Protein AF-A0A917CAJ5-F1 (afdb_monomer_lite)

Radius of gyration: 21.92 Å; chains: 1; bounding box: 47×49×88 Å

Sequence (411 aa):
MAIANNEILTPDAGAATSLAPGDWASKATQTYQALLPHFDDTKTSFWLAGHACDTLTDYYFEVDRTDVATLAGIVARKYRPNSAYWYDDYSWWGNAMVRAAGSSMYNADSRAAFLSVAMDAWLWIDGNAPNGWAWADQQKFAALEPLFSGGVWNRFLTDNCNPGPGDRICGRQNTVTNLGYLLLAERFFLHEPSNDIPPVLKRSYLTAAQREYAFLHQWMYLGKPDLALLNHFSPGNPGYVVMRERASLFKNGQQDPGYVPLFAWTGDQGLMVSALVDRMRVLGGGSDYQAALYLAMGLIDGVSEFLVKKNPYDEPGQLDPWGVQWPHDGYETDYWTGVAVFMRGLLYAYRNSPELKTFITNNATWMSLLRANAEMVLNKPDRPQSDNPLVSLTNDLAILAAAIAIVPHSA

pLDDT: mean 88.1, std 14.82, range [29.22, 98.81]

Foldseek 3Di:
DDDDDDDDDDPPPPPPPPDFLVLLLVLLVVLLVVLVVLLLDPPDQQLLNLLLLLLVVLNCVQHNLPPPVVSLVSCVVRDDQPRDAWLLSLLSLLLSLLVVLQDPSDDPVSSLSSNVSNVSSLCSFVVFFQCQVVPAPCVVCVQQAAQDRTFGARHHHDPVFDQDLQHQRHSFHWLSNLLSLLLSLLSLLVGPPPVSDDPVSNVVSVVSNVRSVVVLVCQQDDPDQLQRQWHQPDPVCSLAIAGFTHGQAHNVRDGRSLGDSQKGFLLSLLSLLSSLLSVLVVVVDDDVNVVSVSNSLNSVVNQLVFQFDDDPPPALTARHRIGDDDSPNPPVLVSLLSLLSNLVSLLSQLVRPPSSVVSQLPDPSNLRNLVRNSVCLSPPPPPDHDPSSSSRSSSNSSSSSSNSRRHDGDD

Secondary structure (DSSP, 8-state):
-PPPP---------------HHHHHHHHHHHHHHHHHHHT-TTS-HHHHHHHHHHHHHHHHHT--TTHHHHHHHHHHH--TT--SSHHHHHHHHHHHHHHHT-TTS-HHHHHHHHHHHHHHHHHHHTTGGGTTTTS-TTTTGGG-BSSS----SS---TT---BTTBSSTT--BHHHHHHHHHHHHHHHT-SSTTSS-HHHHHHHHHHHHHHHHHHHHHHT-SSGGGSSEE---TT-TT--EE-SB--BBTTSPBPTT--TT--BHHHHHHHHHHHHHHHHHH-SHHHHHHHHHHHHHHHHHHHHHSEE--TTSPPPEEPSB-S-----S-HHHHTTHHHHHHHHHHHHHHH-HHHHHHHHH-HHHHHHHHHHHHHHHH-TTSS--SSHHHHHHHHHHHHHHHHHHS----

Structure (mmCIF, N/CA/C/O backbone):
data_AF-A0A917CAJ5-F1
#
_entry.id   AF-A0A917CAJ5-F1
#
loop_
_atom_site.group_PDB
_atom_site.id
_atom_site.type_symbol
_atom_site.label_atom_id
_atom_site.label_alt_id
_atom_site.label_comp_id
_atom_site.label_asym_id
_atom_site.label_entity_id
_atom_site.label_seq_id
_atom_site.pdbx_PDB_ins_code
_atom_site.Cartn_x
_atom_site.Cartn_y
_atom_site.Cartn_z
_atom_site.occupancy
_atom_site.B_iso_or_equiv
_atom_site.auth_seq_id
_atom_site.auth_comp_id
_atom_site.auth_asym_id
_atom_site.auth_atom_id
_atom_site.pdbx_PDB_model_num
ATOM 1 N N . MET A 1 1 ? 12.556 -26.366 66.215 1.00 41.81 1 MET A N 1
ATOM 2 C CA . MET A 1 1 ? 13.145 -25.881 64.949 1.00 41.81 1 MET A CA 1
ATOM 3 C C . MET A 1 1 ? 11.983 -25.718 63.984 1.00 41.81 1 MET A C 1
ATOM 5 O O . MET A 1 1 ? 11.466 -26.716 63.505 1.00 41.81 1 MET A O 1
ATOM 9 N N . ALA A 1 2 ? 11.449 -24.501 63.886 1.00 29.50 2 ALA A N 1
ATOM 10 C CA . ALA A 1 2 ? 10.236 -24.196 63.132 1.00 29.50 2 ALA A CA 1
ATOM 11 C C . ALA A 1 2 ? 10.616 -23.761 61.712 1.00 29.50 2 ALA A C 1
ATOM 13 O O . ALA A 1 2 ? 11.519 -22.944 61.547 1.00 29.50 2 ALA A O 1
ATOM 14 N N . ILE A 1 3 ? 9.948 -24.338 60.715 1.00 30.69 3 ILE A N 1
ATOM 15 C CA . ILE A 1 3 ? 10.091 -23.989 59.302 1.00 30.69 3 ILE A CA 1
ATOM 16 C C . ILE A 1 3 ? 9.083 -22.872 59.026 1.00 30.69 3 ILE A C 1
ATOM 18 O O . ILE A 1 3 ? 7.886 -23.055 59.245 1.00 30.69 3 ILE A O 1
ATOM 22 N N . ALA A 1 4 ? 9.587 -21.707 58.629 1.00 30.33 4 ALA A N 1
ATOM 23 C CA . ALA A 1 4 ? 8.788 -20.545 58.274 1.00 30.33 4 ALA A CA 1
ATOM 24 C C . ALA A 1 4 ? 8.259 -20.674 56.837 1.00 30.33 4 ALA A C 1
ATOM 26 O O . ALA A 1 4 ? 8.981 -21.092 55.932 1.00 30.33 4 ALA A O 1
ATOM 27 N N . ASN A 1 5 ? 6.991 -20.302 56.664 1.00 31.25 5 ASN A N 1
ATOM 28 C CA . ASN A 1 5 ? 6.311 -20.169 55.383 1.00 31.25 5 ASN A CA 1
ATOM 29 C C . ASN A 1 5 ? 6.897 -18.980 54.610 1.00 31.25 5 ASN A C 1
ATOM 31 O O . ASN A 1 5 ? 6.875 -17.861 55.117 1.00 31.25 5 ASN A O 1
ATOM 35 N N . ASN A 1 6 ? 7.375 -19.213 53.386 1.00 30.67 6 ASN A N 1
ATOM 36 C CA . ASN A 1 6 ? 7.642 -18.140 52.432 1.00 30.67 6 ASN A CA 1
ATOM 37 C C . ASN A 1 6 ? 6.351 -17.837 51.669 1.00 30.67 6 ASN A C 1
ATOM 39 O O . ASN A 1 6 ? 5.884 -18.654 50.874 1.00 30.67 6 ASN A O 1
ATOM 43 N N . GLU A 1 7 ? 5.787 -16.6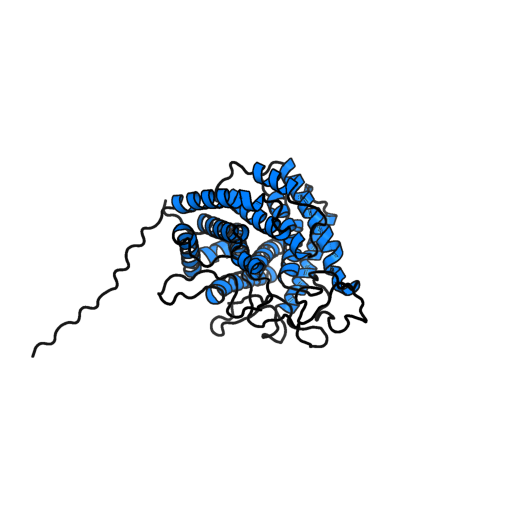65 51.941 1.00 29.39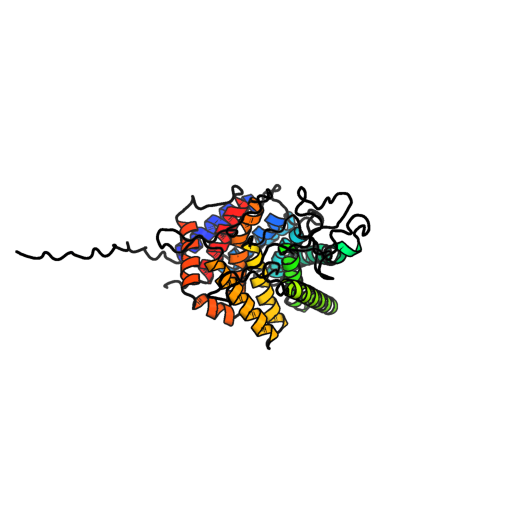 7 GLU A N 1
ATOM 44 C CA . GLU A 1 7 ? 4.741 -16.048 51.134 1.00 29.39 7 GLU A CA 1
ATOM 45 C C . GLU A 1 7 ? 5.264 -15.809 49.713 1.00 29.39 7 GLU A C 1
ATOM 47 O O . GLU A 1 7 ? 6.309 -15.193 49.498 1.00 29.39 7 GLU A O 1
ATOM 52 N N . ILE A 1 8 ? 4.524 -16.324 48.734 1.00 32.31 8 ILE A N 1
ATOM 53 C CA . ILE A 1 8 ? 4.689 -15.973 47.328 1.00 32.31 8 ILE A CA 1
ATOM 54 C C . ILE A 1 8 ? 4.077 -14.582 47.171 1.00 32.31 8 ILE A C 1
ATOM 56 O O . ILE A 1 8 ? 2.859 -14.428 47.228 1.00 32.31 8 ILE A O 1
ATOM 60 N N . LEU A 1 9 ? 4.929 -13.575 46.990 1.00 29.22 9 LEU A N 1
ATOM 61 C CA . LEU A 1 9 ? 4.515 -12.250 46.545 1.00 29.22 9 LEU A CA 1
ATOM 62 C C . LEU A 1 9 ? 3.995 -12.377 45.109 1.00 29.22 9 LEU A C 1
ATOM 64 O O . LEU A 1 9 ? 4.769 -12.508 44.162 1.00 29.22 9 LEU A O 1
ATOM 68 N N . THR A 1 10 ? 2.675 -12.372 44.948 1.00 31.47 10 THR A N 1
ATOM 69 C CA . THR A 1 10 ? 2.045 -12.067 43.664 1.00 31.47 10 THR A CA 1
ATOM 70 C C . THR A 1 10 ? 2.390 -10.623 43.299 1.00 31.47 10 THR A C 1
ATOM 72 O O . THR A 1 10 ? 2.190 -9.745 44.142 1.00 31.47 10 THR A O 1
ATOM 75 N N . PRO A 1 11 ? 2.892 -10.339 42.085 1.00 31.30 11 PRO A N 1
ATOM 76 C CA . PRO A 1 11 ? 3.003 -8.967 41.619 1.00 31.30 11 PRO A CA 1
ATOM 77 C C . PRO A 1 11 ? 1.600 -8.362 41.603 1.00 31.30 11 PRO A C 1
ATOM 79 O O . PRO A 1 11 ? 0.697 -8.918 40.974 1.00 31.30 11 PRO A O 1
ATOM 82 N N . ASP A 1 12 ? 1.420 -7.244 42.303 1.00 30.20 12 ASP A N 1
ATOM 83 C CA . ASP A 1 12 ? 0.278 -6.363 42.093 1.00 30.20 12 ASP A CA 1
ATOM 84 C C . ASP A 1 12 ? 0.338 -5.904 40.632 1.00 30.20 12 ASP A C 1
ATOM 86 O O . ASP A 1 12 ? 1.085 -4.994 40.265 1.00 30.20 12 ASP A O 1
ATOM 90 N N . ALA A 1 13 ? -0.425 -6.579 39.772 1.00 36.78 13 ALA A N 1
ATOM 91 C CA . ALA A 1 13 ? -0.815 -6.049 38.483 1.00 36.78 13 ALA A CA 1
ATOM 92 C C . ALA A 1 13 ? -1.700 -4.842 38.788 1.00 36.78 13 ALA A C 1
ATOM 94 O O . ALA A 1 13 ? -2.911 -4.977 38.974 1.00 36.78 13 ALA A O 1
ATOM 95 N N . GLY A 1 14 ? -1.070 -3.673 38.934 1.00 30.30 14 GLY A N 1
ATOM 96 C CA . GLY A 1 14 ? -1.769 -2.405 39.045 1.00 30.30 14 GLY A CA 1
ATOM 97 C C . GLY A 1 14 ? -2.829 -2.376 37.958 1.00 30.30 14 GLY A C 1
ATOM 98 O O . GLY A 1 14 ? -2.507 -2.530 36.781 1.00 30.30 14 GLY A O 1
ATOM 99 N N . ALA A 1 15 ? -4.092 -2.293 38.372 1.00 35.03 15 ALA A N 1
ATOM 100 C CA . ALA A 1 15 ? -5.221 -2.296 37.466 1.00 35.03 15 ALA A CA 1
ATOM 101 C C . ALA A 1 15 ? -5.013 -1.167 36.455 1.00 35.03 15 ALA A C 1
ATOM 103 O O . ALA A 1 15 ? -5.192 0.006 36.786 1.00 35.03 15 ALA A O 1
ATOM 104 N N . ALA A 1 16 ? -4.601 -1.524 35.237 1.00 38.16 16 ALA A N 1
ATOM 105 C CA . ALA A 1 16 ? -4.674 -0.633 34.101 1.00 38.16 16 ALA A CA 1
ATOM 106 C C . ALA A 1 16 ? -6.152 -0.276 33.982 1.00 38.16 16 ALA A C 1
ATOM 108 O O . ALA A 1 16 ? -6.986 -1.107 33.615 1.00 38.16 16 ALA A O 1
ATOM 109 N N . THR A 1 17 ? -6.496 0.927 34.430 1.00 40.56 17 THR A N 1
ATOM 110 C CA . THR A 1 17 ? -7.824 1.498 34.269 1.00 40.56 17 THR A CA 1
ATOM 111 C C . THR A 1 17 ? -8.168 1.380 32.796 1.00 40.56 17 THR A C 1
ATOM 113 O O . THR A 1 17 ? -7.534 2.026 31.967 1.00 40.56 17 THR A O 1
ATOM 116 N N . SER A 1 18 ? -9.121 0.503 32.485 1.00 44.25 18 SER A N 1
ATOM 117 C CA . SER A 1 18 ? -9.724 0.352 31.167 1.00 44.25 18 SER A CA 1
ATOM 118 C C . SER A 1 18 ? -10.108 1.738 30.649 1.00 44.25 18 SER A C 1
ATOM 120 O O . SER A 1 18 ? -11.115 2.294 31.089 1.00 44.25 18 SER A O 1
ATOM 122 N N . LEU A 1 19 ? -9.290 2.313 29.765 1.00 50.09 19 LEU A N 1
ATOM 123 C CA . LEU A 1 19 ? -9.574 3.603 29.144 1.00 50.09 19 LEU A CA 1
ATOM 124 C C . LEU A 1 19 ? -10.861 3.487 28.335 1.00 50.09 19 LEU A C 1
ATOM 126 O O . LEU A 1 19 ? -11.089 2.486 27.646 1.00 50.09 19 LEU A O 1
ATOM 130 N N . ALA A 1 20 ? -11.716 4.497 28.459 1.00 56.97 20 ALA A N 1
ATOM 131 C CA . ALA A 1 20 ? -12.990 4.493 27.771 1.00 56.97 20 ALA A CA 1
ATOM 132 C C . ALA A 1 20 ? -12.761 4.754 26.269 1.00 56.97 20 ALA A C 1
ATOM 134 O O . ALA A 1 20 ? -11.873 5.525 25.902 1.00 56.97 20 ALA A O 1
ATOM 135 N N . PRO A 1 21 ? -13.601 4.201 25.380 1.00 58.03 21 PRO A N 1
ATOM 136 C CA . PRO A 1 21 ? -13.523 4.410 23.926 1.00 58.03 21 PRO A CA 1
ATOM 137 C C . PRO A 1 21 ? -13.471 5.890 23.500 1.00 58.03 21 PRO A C 1
ATOM 139 O O . PRO A 1 21 ? -12.914 6.229 22.455 1.00 58.03 21 PRO A O 1
ATOM 142 N N . GLY A 1 22 ? -14.029 6.784 24.326 1.00 69.81 22 GLY A N 1
ATOM 143 C CA . GLY A 1 22 ? -14.000 8.232 24.114 1.00 69.81 22 GLY A CA 1
ATOM 144 C C . GLY A 1 22 ? -12.592 8.839 24.102 1.00 69.81 22 GLY A C 1
ATOM 145 O O . GLY A 1 22 ? -12.372 9.838 23.415 1.00 69.81 22 GLY A O 1
ATOM 146 N N . ASP A 1 23 ? -11.623 8.221 24.782 1.00 88.75 23 ASP A N 1
ATOM 147 C CA . ASP A 1 23 ? -10.271 8.771 24.910 1.00 88.75 23 ASP A CA 1
ATOM 148 C C . ASP A 1 23 ? -9.478 8.629 23.603 1.00 88.75 23 ASP A C 1
ATOM 150 O O . ASP A 1 23 ? -8.809 9.572 23.172 1.00 88.75 23 ASP A O 1
ATOM 154 N N . TRP A 1 24 ? -9.606 7.493 22.905 1.00 94.25 24 TRP A N 1
ATOM 155 C CA . TRP A 1 24 ? -8.932 7.276 21.619 1.00 94.25 24 TRP A CA 1
ATOM 156 C C . TRP A 1 24 ? -9.521 8.133 20.501 1.00 94.25 24 TRP A C 1
ATOM 158 O O . TRP A 1 24 ? -8.763 8.710 19.726 1.00 94.25 24 TRP A O 1
ATOM 168 N N . ALA A 1 25 ? -10.849 8.273 20.430 1.00 93.88 25 ALA A N 1
ATOM 169 C CA . ALA A 1 25 ? -11.497 9.126 19.430 1.00 93.88 25 ALA A CA 1
ATOM 170 C C . ALA A 1 25 ? -11.153 10.614 19.632 1.00 93.88 25 ALA A C 1
ATOM 172 O O . ALA A 1 25 ? -10.841 11.328 18.673 1.00 93.88 25 ALA A O 1
ATOM 173 N N . SER A 1 26 ? -11.129 11.075 20.889 1.00 93.88 26 SER A N 1
ATOM 174 C CA . SER A 1 26 ? -10.674 12.425 21.238 1.00 93.88 26 SER A CA 1
ATOM 175 C C . SER A 1 26 ? -9.209 12.637 20.850 1.00 93.88 26 SER A C 1
ATOM 177 O O . SER A 1 26 ? -8.877 13.624 20.187 1.00 93.88 26 SER A O 1
ATOM 179 N N . LYS A 1 27 ? -8.329 11.678 21.171 1.00 95.00 27 LYS A N 1
ATOM 180 C CA . LYS A 1 27 ? -6.918 11.743 20.777 1.00 95.00 27 LYS A CA 1
ATOM 181 C C . LYS A 1 27 ? -6.746 11.731 19.258 1.00 95.00 27 LYS A C 1
ATOM 183 O O . LYS A 1 27 ? -5.955 12.518 18.754 1.00 95.00 27 LYS A O 1
ATOM 188 N N . ALA A 1 28 ? -7.505 10.917 18.524 1.00 96.44 28 ALA A N 1
ATOM 189 C CA . ALA A 1 28 ? -7.468 10.885 17.062 1.00 96.44 28 ALA A CA 1
ATOM 190 C C . ALA A 1 28 ? -7.850 12.242 16.465 1.00 96.44 28 ALA A C 1
ATOM 192 O O . ALA A 1 28 ? -7.173 12.723 15.561 1.00 96.44 28 ALA A O 1
ATOM 193 N N . THR A 1 29 ? -8.870 12.899 17.023 1.00 95.62 29 THR A N 1
ATOM 194 C CA . THR A 1 29 ? -9.278 14.252 16.618 1.00 95.62 29 THR A CA 1
ATOM 195 C C . THR A 1 29 ? -8.158 15.270 16.857 1.00 95.62 29 THR A C 1
ATOM 197 O O . THR A 1 29 ? -7.844 16.066 15.973 1.00 95.62 29 THR A O 1
ATOM 200 N N . GLN A 1 30 ? -7.499 15.221 18.019 1.00 95.62 30 GLN A N 1
ATOM 201 C CA . GLN A 1 30 ? -6.353 16.089 18.325 1.00 95.62 30 GLN A CA 1
ATOM 202 C C . GLN A 1 30 ? -5.171 15.826 17.380 1.00 95.62 30 GLN A C 1
ATOM 204 O O . GLN A 1 30 ? -4.572 16.766 16.859 1.00 95.62 30 GLN A O 1
ATOM 209 N N . THR A 1 31 ? -4.852 14.555 17.123 1.00 96.44 31 THR A N 1
ATOM 210 C CA . THR A 1 31 ? -3.790 14.152 16.192 1.00 96.44 31 THR A CA 1
ATOM 211 C C . THR A 1 31 ? -4.104 14.613 14.769 1.00 96.44 31 THR A C 1
ATOM 213 O O . THR A 1 31 ? -3.224 15.161 14.113 1.00 96.44 31 THR A O 1
ATOM 216 N N . TYR A 1 32 ? -5.349 14.475 14.303 1.00 96.12 32 TYR A N 1
ATOM 217 C CA . TYR A 1 32 ? -5.806 15.002 13.013 1.00 96.12 32 TYR A CA 1
ATOM 218 C C . TYR A 1 32 ? -5.598 16.522 12.917 1.00 96.12 32 TYR A C 1
ATOM 220 O O . TYR A 1 32 ? -5.009 17.009 11.951 1.00 96.12 32 TYR A O 1
ATOM 228 N N . GLN A 1 33 ? -6.013 17.274 13.940 1.00 94.81 33 GLN A N 1
ATOM 229 C CA . GLN A 1 33 ? -5.846 18.731 13.978 1.00 94.81 33 GLN A CA 1
ATOM 230 C C . GLN A 1 33 ? -4.370 19.149 13.956 1.00 94.81 33 GLN A C 1
ATOM 232 O O . GLN A 1 33 ? -4.025 20.125 13.293 1.00 94.81 33 GLN A O 1
ATOM 237 N N . ALA A 1 34 ? -3.495 18.406 14.638 1.00 95.69 34 ALA A N 1
ATOM 238 C CA . ALA A 1 34 ? -2.052 18.640 14.617 1.00 95.69 34 ALA A CA 1
ATOM 239 C C . ALA A 1 34 ? -1.404 18.236 13.282 1.00 95.69 34 ALA A C 1
ATOM 241 O O . ALA A 1 34 ? -0.447 18.871 12.845 1.00 95.69 34 ALA A O 1
ATOM 242 N N . LEU A 1 35 ? -1.921 17.197 12.622 1.00 95.62 35 LEU A N 1
ATOM 243 C CA . LEU A 1 35 ? -1.430 16.692 11.340 1.00 95.62 35 LEU A CA 1
ATOM 244 C C . LEU A 1 35 ? -1.731 17.661 10.188 1.00 95.62 35 LEU A C 1
ATOM 246 O O . LEU A 1 35 ? -0.906 17.832 9.288 1.00 95.62 35 LEU A O 1
ATOM 250 N N . LEU A 1 36 ? -2.900 18.305 10.218 1.00 92.81 36 LEU A N 1
ATOM 251 C CA . LEU A 1 36 ? -3.427 19.082 9.096 1.00 92.81 36 LEU A CA 1
ATOM 252 C C . LEU A 1 36 ? -2.492 20.211 8.605 1.00 92.81 36 LEU A C 1
ATOM 254 O O . LEU A 1 36 ? -2.294 20.300 7.392 1.00 92.81 36 LEU A O 1
ATOM 258 N N . PRO A 1 37 ? -1.849 21.030 9.466 1.00 92.81 37 PRO A N 1
ATOM 259 C CA . PRO A 1 37 ? -0.906 22.057 9.016 1.00 92.81 37 PRO A CA 1
ATOM 260 C C . PRO A 1 37 ? 0.338 21.491 8.322 1.00 92.81 37 PRO A C 1
ATOM 262 O O . PRO A 1 37 ? 0.823 22.087 7.363 1.00 92.81 37 PRO A O 1
ATOM 265 N N . HIS A 1 38 ? 0.845 20.338 8.771 1.00 94.06 38 HIS A N 1
ATOM 266 C CA . HIS A 1 38 ? 1.984 19.673 8.131 1.00 94.06 38 HIS A CA 1
ATOM 267 C C . HIS A 1 38 ? 1.586 19.064 6.787 1.00 94.06 38 HIS A C 1
ATOM 269 O O . HIS A 1 38 ? 2.332 19.142 5.813 1.00 94.06 38 HIS A O 1
ATOM 275 N N . PHE A 1 39 ? 0.383 18.495 6.709 1.00 92.56 39 PHE A N 1
ATOM 276 C CA . PHE A 1 39 ? -0.159 17.996 5.453 1.00 92.56 39 PHE A CA 1
ATOM 277 C C . PHE A 1 39 ? -0.367 19.137 4.442 1.00 92.56 39 PHE A C 1
ATOM 279 O O . PHE A 1 39 ? 0.018 19.001 3.278 1.00 92.56 39 PHE A O 1
ATOM 286 N N . ASP A 1 40 ? -0.886 20.293 4.880 1.00 90.38 40 ASP A N 1
ATOM 287 C CA . ASP A 1 40 ? -1.086 21.464 4.016 1.00 90.38 40 ASP A CA 1
ATOM 288 C C . ASP A 1 40 ? 0.189 22.307 3.775 1.00 90.38 40 ASP A C 1
ATOM 290 O O . ASP A 1 40 ? 0.166 23.248 2.977 1.00 90.38 40 ASP A O 1
ATOM 294 N N . ASP A 1 41 ? 1.361 21.925 4.300 1.00 90.31 41 ASP A N 1
ATOM 295 C CA . ASP A 1 41 ? 2.629 22.617 4.010 1.00 90.31 41 ASP A CA 1
ATOM 296 C C . ASP A 1 41 ? 3.088 22.382 2.559 1.00 90.31 41 ASP A C 1
ATOM 298 O O . ASP A 1 41 ? 3.179 21.258 2.062 1.00 90.31 41 ASP A O 1
ATOM 302 N N . THR A 1 42 ? 3.369 23.465 1.836 1.00 85.81 42 THR A N 1
ATOM 303 C CA . THR A 1 42 ? 3.925 23.456 0.472 1.00 85.81 42 THR A CA 1
ATOM 304 C C . THR A 1 42 ? 5.264 22.724 0.323 1.00 85.81 42 THR A C 1
ATOM 306 O O . THR A 1 42 ? 5.629 22.392 -0.803 1.00 85.81 42 THR A O 1
ATOM 309 N N . LYS A 1 43 ? 5.990 22.489 1.422 1.00 89.38 43 LYS A N 1
ATOM 310 C CA . LYS A 1 43 ? 7.278 21.779 1.443 1.00 89.38 43 LYS A CA 1
ATOM 311 C C . LYS A 1 43 ? 7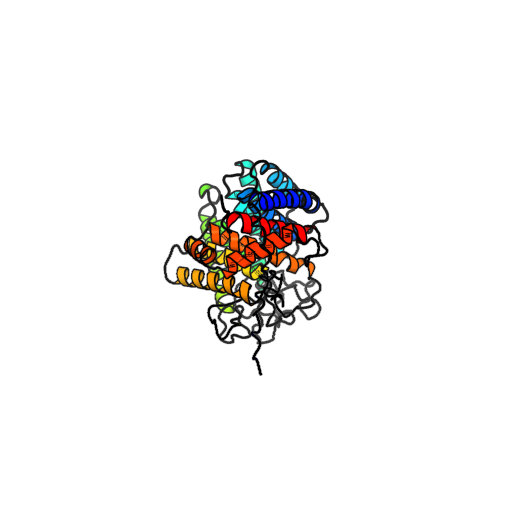.149 20.266 1.608 1.00 89.38 43 LYS A C 1
ATOM 313 O O . LYS A 1 43 ? 8.153 19.567 1.499 1.00 89.38 43 LYS A O 1
ATOM 318 N N . THR A 1 44 ? 5.949 19.762 1.880 1.00 90.56 44 THR A N 1
ATOM 319 C CA . THR A 1 44 ? 5.704 18.327 2.020 1.00 90.56 44 THR A CA 1
ATOM 320 C C . THR A 1 44 ? 6.033 17.598 0.719 1.00 90.56 44 THR A C 1
ATOM 322 O O . THR A 1 44 ? 5.608 18.022 -0.358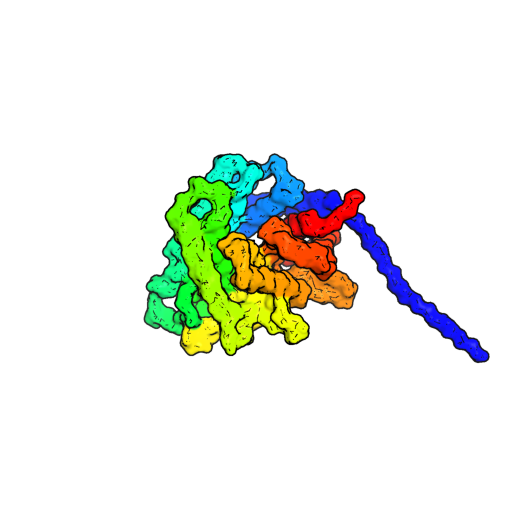 1.00 90.56 44 THR A O 1
ATOM 325 N N . SER A 1 45 ? 6.799 16.504 0.813 1.00 93.19 45 SER A N 1
ATOM 326 C CA . SER A 1 45 ? 7.148 15.700 -0.359 1.00 93.19 45 SER A CA 1
ATOM 327 C C . SER A 1 45 ? 5.894 15.096 -0.990 1.00 93.19 45 SER A C 1
ATOM 329 O O . SER A 1 45 ? 4.913 14.776 -0.313 1.00 93.19 45 SER A O 1
ATOM 331 N N . PHE A 1 46 ? 5.920 14.956 -2.315 1.00 95.38 46 PHE A N 1
ATOM 332 C CA . PHE A 1 46 ? 4.751 14.556 -3.091 1.00 95.38 46 PHE A CA 1
ATOM 333 C C . PHE A 1 46 ? 4.178 13.216 -2.615 1.00 95.38 46 PHE A C 1
ATOM 335 O O . PHE A 1 46 ? 2.991 13.141 -2.302 1.00 95.38 46 PHE A O 1
ATOM 342 N N . TRP A 1 47 ? 5.009 12.182 -2.493 1.00 95.81 47 TRP A N 1
ATOM 343 C CA . TRP A 1 47 ? 4.560 10.855 -2.073 1.00 95.81 47 TRP A CA 1
ATOM 344 C C . TRP A 1 47 ? 4.054 10.829 -0.628 1.00 95.81 47 TRP A C 1
ATOM 346 O O . TRP A 1 47 ? 3.049 10.181 -0.343 1.00 95.81 47 TRP A O 1
ATOM 356 N N . LEU A 1 48 ? 4.694 11.584 0.275 1.00 95.62 48 LEU A N 1
ATOM 357 C CA . LEU A 1 48 ? 4.333 11.605 1.691 1.00 95.62 48 LEU A CA 1
ATOM 358 C C . LEU A 1 48 ? 2.976 12.281 1.904 1.00 95.62 48 LEU A C 1
ATOM 360 O O . LEU A 1 48 ? 2.208 11.860 2.766 1.00 95.62 48 LEU A O 1
ATOM 364 N N . ALA A 1 49 ? 2.637 13.274 1.075 1.00 95.62 49 ALA A N 1
ATOM 365 C CA . ALA A 1 49 ? 1.283 13.814 1.025 1.00 95.62 49 ALA A CA 1
ATOM 366 C C . ALA A 1 49 ? 0.268 12.756 0.555 1.00 95.62 49 ALA A C 1
ATOM 368 O O . ALA A 1 49 ? -0.769 12.600 1.194 1.00 95.62 49 ALA A O 1
ATOM 369 N N . GLY A 1 50 ? 0.563 11.985 -0.498 1.00 96.56 50 GLY A N 1
ATOM 370 C CA . GLY A 1 50 ? -0.307 10.885 -0.939 1.00 96.56 50 GLY A CA 1
ATOM 371 C C . GLY A 1 50 ? -0.516 9.838 0.160 1.00 96.56 50 GLY A C 1
ATOM 372 O O . GLY A 1 50 ? -1.648 9.456 0.458 1.00 96.56 50 GLY A O 1
ATOM 373 N N . HIS A 1 51 ? 0.568 9.460 0.844 1.00 97.31 51 HIS A N 1
ATOM 374 C CA . HIS A 1 51 ? 0.539 8.583 2.009 1.00 97.31 51 HIS A CA 1
ATOM 375 C C . HIS A 1 51 ? -0.334 9.158 3.138 1.00 97.31 51 HIS A C 1
ATOM 377 O O . HIS A 1 51 ? -1.260 8.482 3.579 1.00 97.31 51 HIS A O 1
ATOM 383 N N . ALA A 1 52 ? -0.097 10.391 3.592 1.00 97.06 52 ALA A N 1
ATOM 384 C CA . ALA A 1 52 ? -0.875 11.007 4.669 1.00 97.06 52 ALA A CA 1
ATOM 385 C C . ALA A 1 52 ? -2.357 11.171 4.299 1.00 97.06 52 ALA A C 1
ATOM 387 O O . ALA A 1 52 ? -3.233 10.931 5.129 1.00 97.06 52 ALA A O 1
ATOM 388 N N . CYS A 1 53 ? -2.652 11.508 3.040 1.00 96.38 53 CYS A N 1
ATOM 389 C CA . CYS A 1 53 ? -4.017 11.654 2.544 1.00 96.38 53 CYS A CA 1
ATOM 390 C C . CYS A 1 53 ? -4.836 10.364 2.688 1.00 96.38 53 CYS A C 1
ATOM 392 O O . CYS A 1 53 ? -6.029 10.410 3.001 1.00 96.38 53 CYS A O 1
ATOM 394 N N . ASP A 1 54 ? -4.205 9.210 2.477 1.00 96.75 54 ASP A N 1
ATOM 395 C CA . ASP A 1 54 ? -4.870 7.925 2.653 1.00 96.75 54 ASP A CA 1
ATOM 396 C C . ASP A 1 54 ? -5.218 7.702 4.139 1.00 96.75 54 ASP A C 1
ATOM 398 O O . ASP A 1 54 ? -6.356 7.382 4.458 1.00 96.75 54 ASP A O 1
ATOM 402 N N . THR A 1 55 ? -4.319 8.016 5.078 1.00 97.94 55 THR A N 1
ATOM 403 C CA . THR A 1 55 ? -4.629 7.946 6.523 1.00 97.94 55 THR A CA 1
ATOM 404 C C . THR A 1 55 ? -5.729 8.922 6.941 1.00 97.94 55 THR A C 1
ATOM 406 O O . THR A 1 55 ? -6.590 8.575 7.746 1.00 97.94 55 THR A O 1
ATOM 409 N N . LEU A 1 56 ? -5.736 10.140 6.390 1.00 96.06 56 LEU A N 1
ATOM 410 C CA . LEU A 1 56 ? -6.809 11.105 6.640 1.00 96.06 56 LEU A CA 1
ATOM 411 C C . LEU A 1 56 ? -8.165 10.550 6.189 1.00 96.06 56 LEU A C 1
ATOM 413 O O . LEU A 1 56 ? -9.162 10.742 6.877 1.00 96.06 56 LEU A O 1
ATOM 417 N N . THR A 1 57 ? -8.202 9.806 5.081 1.00 94.25 57 THR A N 1
ATOM 418 C CA . THR A 1 57 ? -9.420 9.124 4.618 1.00 94.25 57 THR A CA 1
ATOM 419 C C . THR A 1 57 ? -9.921 8.107 5.651 1.00 94.25 57 THR A C 1
ATOM 421 O O . THR A 1 57 ? -11.116 8.083 5.942 1.00 94.25 57 THR A O 1
ATOM 424 N N . ASP A 1 58 ? -9.024 7.325 6.266 1.00 96.56 58 ASP A N 1
ATOM 425 C CA . ASP A 1 58 ? -9.388 6.399 7.351 1.00 96.56 58 ASP A CA 1
ATOM 426 C C . ASP A 1 58 ? -9.906 7.138 8.591 1.00 96.56 58 ASP A C 1
ATOM 428 O O . ASP A 1 58 ? -10.921 6.737 9.157 1.00 96.56 58 ASP A O 1
ATOM 432 N N . TYR A 1 59 ? -9.288 8.262 8.975 1.00 96.62 59 TYR A N 1
ATOM 433 C CA . TYR A 1 59 ? -9.800 9.098 10.068 1.00 96.62 59 TYR A CA 1
ATOM 434 C C . TYR A 1 59 ? -11.258 9.503 9.835 1.00 96.62 59 TYR A C 1
ATOM 436 O O . TYR A 1 59 ? -12.092 9.329 10.725 1.00 96.62 59 TYR A O 1
ATOM 444 N N . TYR A 1 60 ? -11.600 9.975 8.632 1.00 93.69 60 TYR A N 1
ATOM 445 C CA . TYR A 1 60 ? -12.988 10.335 8.358 1.00 93.69 60 TYR A CA 1
ATOM 446 C C . TYR A 1 60 ? -13.929 9.123 8.350 1.00 93.69 60 TYR A C 1
ATOM 448 O O . TYR A 1 60 ? -15.110 9.234 8.682 1.00 93.69 60 TYR A O 1
ATOM 456 N N . PHE A 1 61 ? -13.434 7.946 7.964 1.00 91.75 61 PHE A N 1
ATOM 457 C CA . PHE A 1 61 ? -14.243 6.733 7.952 1.00 91.75 61 PHE A CA 1
ATOM 458 C C . PHE A 1 61 ? -14.534 6.182 9.349 1.00 91.75 61 PHE A C 1
ATOM 460 O O . PHE A 1 61 ? -15.649 5.676 9.542 1.00 91.75 61 PHE A O 1
ATOM 467 N N . GLU A 1 62 ? -13.566 6.254 10.269 1.00 94.25 62 GLU A N 1
ATOM 468 C CA . GLU A 1 62 ? -13.656 5.663 11.613 1.00 94.25 62 GLU A CA 1
ATOM 469 C C . GLU A 1 62 ? -14.083 6.644 12.703 1.00 94.25 62 GLU A C 1
ATOM 471 O O . GLU A 1 62 ? -14.714 6.226 13.671 1.00 94.25 62 GLU A O 1
ATOM 476 N N . VAL A 1 63 ? -13.706 7.920 12.589 1.00 93.69 63 VAL A N 1
ATOM 477 C CA . VAL A 1 63 ? -13.746 8.858 13.720 1.00 93.69 63 VAL A CA 1
ATOM 478 C C . VAL A 1 63 ? -14.751 9.979 13.491 1.00 93.69 63 VAL A C 1
ATOM 480 O O . VAL A 1 63 ? -15.696 10.112 14.265 1.00 93.69 63 VAL A O 1
ATOM 483 N N . ASP A 1 64 ? -14.586 10.777 12.434 1.00 91.62 64 ASP A N 1
ATOM 484 C CA . ASP A 1 64 ? -15.391 11.988 12.231 1.00 91.62 64 ASP A CA 1
ATOM 485 C C . ASP A 1 64 ? -15.722 12.219 10.756 1.00 91.62 64 ASP A C 1
ATOM 487 O O . ASP A 1 64 ? -14.831 12.414 9.948 1.00 91.62 64 ASP A O 1
ATOM 491 N N . ARG A 1 65 ? -17.009 12.270 10.396 1.00 87.94 65 ARG A N 1
ATOM 492 C CA . ARG A 1 65 ? -17.480 12.481 9.011 1.00 87.94 65 ARG A CA 1
ATOM 493 C C . ARG A 1 65 ? -17.900 13.917 8.702 1.00 87.94 65 ARG A C 1
ATOM 495 O O . ARG A 1 65 ? -18.438 14.171 7.626 1.00 87.94 65 ARG A O 1
ATOM 502 N N . THR A 1 66 ? -17.740 14.849 9.634 1.00 83.62 66 THR A N 1
ATOM 503 C CA . THR A 1 66 ? -18.357 16.178 9.518 1.00 83.62 66 THR A CA 1
ATOM 504 C C . THR A 1 66 ? -17.646 17.108 8.533 1.00 83.62 66 THR A C 1
ATOM 506 O O . THR A 1 66 ? -18.302 17.974 7.959 1.00 83.62 66 THR A O 1
ATOM 509 N N . ASP A 1 67 ? -16.352 16.896 8.264 1.00 81.69 67 ASP A N 1
ATOM 510 C CA . ASP A 1 67 ? -15.524 17.805 7.451 1.00 81.69 67 ASP A CA 1
ATOM 511 C C . ASP A 1 67 ? -14.810 17.121 6.266 1.00 81.69 67 ASP A C 1
ATOM 513 O O . ASP A 1 67 ? -13.679 17.436 5.895 1.00 81.69 67 ASP A O 1
ATOM 517 N N . VAL A 1 68 ? -15.473 16.152 5.633 1.00 83.69 68 VAL A N 1
ATOM 518 C CA . VAL A 1 68 ? -14.897 15.403 4.496 1.00 83.69 68 VAL A CA 1
ATOM 519 C C . VAL A 1 68 ? -14.580 16.295 3.285 1.00 83.69 68 VAL A C 1
ATOM 521 O O . VAL A 1 68 ? -13.716 15.966 2.472 1.00 83.69 68 VAL A O 1
ATOM 524 N N . ALA A 1 69 ? -15.254 17.444 3.160 1.00 82.69 69 ALA A N 1
ATOM 525 C CA . ALA A 1 69 ? -15.033 18.400 2.076 1.00 82.69 69 ALA A CA 1
ATOM 526 C C . ALA A 1 69 ? -13.653 19.077 2.156 1.00 82.69 69 ALA A C 1
ATOM 528 O O . ALA A 1 69 ? -13.059 19.374 1.115 1.00 82.69 69 ALA A O 1
ATOM 529 N N . THR A 1 70 ? -13.114 19.275 3.365 1.00 83.38 70 THR A N 1
ATOM 530 C CA . THR A 1 70 ? -11.788 19.875 3.563 1.00 83.38 70 THR A CA 1
ATOM 531 C C . THR A 1 70 ? -10.693 19.036 2.913 1.00 83.38 70 THR A C 1
ATOM 533 O O . THR A 1 70 ? -9.840 19.585 2.209 1.00 83.38 70 THR A O 1
ATOM 536 N N . LEU A 1 71 ? -10.759 17.706 3.034 1.00 83.31 71 LEU A N 1
ATOM 537 C CA . LEU A 1 71 ? -9.791 16.812 2.397 1.00 83.31 71 LEU A CA 1
ATOM 538 C C . LEU A 1 71 ? -9.799 16.944 0.870 1.00 83.31 71 LEU A C 1
ATOM 540 O O . LEU A 1 71 ? -8.738 17.094 0.269 1.00 83.31 71 LEU A O 1
ATOM 544 N N . ALA A 1 72 ? -10.981 16.970 0.245 1.00 83.94 72 ALA A N 1
ATOM 545 C CA . ALA A 1 72 ? -11.100 17.153 -1.204 1.00 83.94 72 ALA A CA 1
ATOM 546 C C . ALA A 1 72 ? -10.469 18.475 -1.671 1.00 83.94 72 ALA A C 1
ATOM 548 O O . ALA A 1 72 ? -9.729 18.510 -2.658 1.00 83.94 72 ALA A O 1
ATOM 549 N N . GLY A 1 73 ? -10.702 19.555 -0.920 1.00 84.62 73 GLY A N 1
ATOM 550 C CA . GLY A 1 73 ? -10.103 20.857 -1.194 1.00 84.62 73 GLY A CA 1
ATOM 551 C C . GLY A 1 73 ? -8.577 20.865 -1.066 1.00 84.62 73 GLY A C 1
ATOM 552 O O . GLY A 1 73 ? -7.910 21.526 -1.864 1.00 84.62 73 GLY A O 1
ATOM 553 N N . ILE A 1 74 ? -8.008 20.150 -0.089 1.00 84.25 74 ILE A N 1
ATOM 554 C CA . ILE A 1 74 ? -6.549 20.054 0.078 1.00 84.25 74 ILE A CA 1
ATOM 555 C C . ILE A 1 74 ? -5.931 19.209 -1.039 1.00 84.25 74 ILE A C 1
ATOM 557 O O . ILE A 1 74 ? -4.955 19.645 -1.650 1.00 84.25 74 ILE A O 1
ATOM 561 N N . VAL A 1 75 ? -6.522 18.056 -1.373 1.00 86.88 75 VAL A N 1
ATOM 562 C CA . VAL A 1 75 ? -6.062 17.201 -2.482 1.00 86.88 75 VAL A CA 1
ATOM 563 C C . VAL A 1 75 ? -5.949 17.999 -3.778 1.00 86.88 75 VAL A C 1
ATOM 565 O O . VAL A 1 75 ? -4.902 17.956 -4.422 1.00 86.88 75 VAL A O 1
ATOM 568 N N . ALA A 1 76 ? -6.969 18.793 -4.116 1.00 84.19 76 ALA A N 1
ATOM 569 C CA . ALA A 1 76 ? -6.972 19.619 -5.323 1.00 84.19 76 ALA A CA 1
ATOM 570 C C . ALA A 1 76 ? -5.816 20.640 -5.380 1.00 84.19 76 ALA A C 1
ATOM 572 O O . ALA A 1 76 ? -5.395 21.033 -6.465 1.00 84.19 76 ALA A O 1
ATOM 573 N N . ARG A 1 77 ? -5.283 21.075 -4.228 1.00 87.19 77 ARG A N 1
ATOM 574 C CA . ARG A 1 77 ? -4.117 21.977 -4.151 1.00 87.19 77 ARG A CA 1
ATOM 575 C C . ARG A 1 77 ? -2.781 21.234 -4.119 1.00 87.19 77 ARG A C 1
ATOM 577 O O . ARG A 1 77 ? -1.756 21.798 -4.516 1.00 87.19 77 ARG A O 1
ATOM 584 N N . LYS A 1 78 ? -2.773 20.015 -3.575 1.00 89.06 78 LYS A N 1
ATOM 585 C CA . LYS A 1 78 ? -1.561 19.238 -3.288 1.00 89.06 78 LYS A CA 1
ATOM 586 C C . LYS A 1 78 ? -1.136 18.342 -4.423 1.00 89.06 78 LYS A C 1
ATOM 588 O O . LYS A 1 78 ? 0.059 18.279 -4.709 1.00 89.06 78 LYS A O 1
ATOM 593 N N . TYR A 1 79 ? -2.086 17.675 -5.064 1.00 93.38 79 TYR A N 1
ATOM 594 C CA . TYR A 1 79 ? -1.758 16.850 -6.204 1.00 93.38 79 TYR A CA 1
ATOM 595 C C . TYR A 1 79 ? -1.313 17.738 -7.360 1.00 93.38 79 TYR A C 1
ATOM 597 O O . TYR A 1 79 ? -2.041 18.617 -7.822 1.00 93.38 79 TYR A O 1
ATOM 605 N N . ARG A 1 80 ? -0.089 17.512 -7.819 1.00 90.88 80 ARG A N 1
ATOM 606 C CA . ARG A 1 80 ? 0.504 18.219 -8.945 1.00 90.88 80 ARG A CA 1
ATOM 607 C C . ARG A 1 80 ? 1.014 17.176 -9.936 1.00 90.88 80 ARG A C 1
ATOM 609 O O . ARG A 1 80 ? 1.993 16.498 -9.614 1.00 90.88 80 ARG A O 1
ATOM 616 N N . PRO A 1 81 ? 0.397 17.048 -11.121 1.00 88.69 81 PRO A N 1
ATOM 617 C CA . PRO A 1 81 ? 0.877 16.132 -12.148 1.00 88.69 81 PRO A CA 1
ATOM 618 C C . PRO A 1 81 ? 2.368 16.357 -12.419 1.00 88.69 81 PRO A C 1
ATOM 620 O O . PRO A 1 81 ? 2.848 17.493 -12.369 1.00 88.69 81 PRO A O 1
ATOM 623 N N . ASN A 1 82 ? 3.103 15.283 -12.702 1.00 85.81 82 ASN A N 1
ATOM 624 C CA . ASN A 1 82 ? 4.513 15.328 -13.111 1.00 85.81 82 ASN A CA 1
ATOM 625 C C . ASN A 1 82 ? 5.471 15.892 -12.038 1.00 85.81 82 ASN A C 1
ATOM 627 O O . ASN A 1 82 ? 6.556 16.368 -12.369 1.00 85.81 82 ASN A O 1
ATOM 631 N N . SER A 1 83 ? 5.076 15.880 -10.760 1.00 88.62 83 SER A N 1
ATOM 632 C CA . SER A 1 83 ? 5.884 16.431 -9.652 1.00 88.62 83 SER A CA 1
ATOM 633 C C . SER A 1 83 ? 6.834 15.434 -8.995 1.00 88.62 83 SER A C 1
ATOM 635 O O . SER A 1 83 ? 7.584 15.816 -8.098 1.00 88.62 83 SER A O 1
ATOM 637 N N . ALA A 1 84 ? 6.795 14.173 -9.416 1.00 90.62 84 ALA A N 1
ATOM 638 C CA . ALA A 1 84 ? 7.580 13.094 -8.837 1.00 90.62 84 ALA A CA 1
ATOM 639 C C . ALA A 1 84 ? 8.392 12.339 -9.893 1.00 90.62 84 ALA A C 1
ATOM 641 O O . ALA A 1 84 ? 8.010 12.268 -11.066 1.00 90.62 84 ALA A O 1
ATOM 642 N N . TYR A 1 85 ? 9.518 11.777 -9.449 1.00 87.88 85 TYR A N 1
ATOM 643 C CA . TYR A 1 85 ? 10.448 11.015 -10.288 1.00 87.88 85 TYR A CA 1
ATOM 644 C C . TYR A 1 85 ? 10.273 9.502 -10.171 1.00 87.88 85 TYR A C 1
ATOM 646 O O . TYR A 1 85 ? 10.658 8.788 -11.099 1.00 87.88 85 TYR A O 1
ATOM 654 N N . TRP A 1 86 ? 9.757 9.034 -9.036 1.00 92.31 86 TRP A N 1
ATOM 655 C CA . TRP A 1 86 ? 9.580 7.621 -8.726 1.00 92.31 86 TRP A CA 1
ATOM 656 C C . TRP A 1 86 ? 8.145 7.202 -9.023 1.00 92.31 86 TRP A C 1
ATOM 658 O O . TRP A 1 86 ? 7.230 8.019 -8.924 1.00 92.31 86 TRP A O 1
ATOM 668 N N . TYR A 1 87 ? 7.927 5.963 -9.454 1.00 94.81 87 TYR A N 1
ATOM 669 C CA . TYR A 1 87 ? 6.567 5.530 -9.795 1.00 94.81 87 TYR A CA 1
ATOM 670 C C . TYR A 1 87 ? 5.756 5.121 -8.566 1.00 94.81 87 TYR A C 1
ATOM 672 O O . TYR A 1 87 ? 4.532 5.274 -8.569 1.00 94.81 87 TYR A O 1
ATOM 680 N N . ASP A 1 88 ? 6.412 4.652 -7.504 1.00 95.12 88 ASP A N 1
ATOM 681 C CA . ASP A 1 88 ? 5.764 4.427 -6.212 1.00 95.12 88 ASP A CA 1
ATOM 682 C C . ASP A 1 88 ? 5.168 5.724 -5.633 1.00 95.12 88 ASP A C 1
ATOM 684 O O . ASP A 1 88 ? 4.057 5.680 -5.102 1.00 95.12 88 ASP A O 1
ATOM 688 N N . ASP A 1 89 ? 5.802 6.883 -5.843 1.00 96.25 89 ASP A N 1
ATOM 689 C CA . ASP A 1 89 ? 5.278 8.205 -5.473 1.00 96.25 89 ASP A CA 1
ATOM 690 C C . ASP A 1 89 ? 3.850 8.445 -6.000 1.00 96.25 89 ASP A C 1
ATOM 692 O O . ASP A 1 89 ? 2.973 8.930 -5.275 1.00 96.25 89 ASP A O 1
ATOM 696 N N . TYR A 1 90 ? 3.594 8.080 -7.261 1.00 97.38 90 TYR A N 1
ATOM 697 C CA . TYR A 1 90 ? 2.263 8.161 -7.869 1.00 97.38 90 TYR A CA 1
ATOM 698 C C . TYR A 1 90 ? 1.336 7.071 -7.336 1.00 97.38 90 TYR A C 1
ATOM 700 O O . TYR A 1 90 ? 0.134 7.302 -7.213 1.00 97.38 90 TYR A O 1
ATOM 708 N N . SER A 1 91 ? 1.866 5.898 -6.979 1.00 97.31 91 SER A N 1
ATOM 709 C CA . SER A 1 91 ? 1.056 4.798 -6.451 1.00 97.31 91 SER A CA 1
ATOM 710 C C . SER A 1 91 ? 0.412 5.164 -5.112 1.00 97.31 91 SER A C 1
ATOM 712 O O . SER A 1 91 ? -0.746 4.811 -4.885 1.00 97.31 91 SER A O 1
ATOM 714 N N . TRP A 1 92 ? 1.098 5.943 -4.265 1.00 98.06 92 TRP A N 1
ATOM 715 C CA . TRP A 1 92 ? 0.539 6.447 -3.008 1.00 98.06 92 TRP A CA 1
ATOM 716 C C . TRP A 1 92 ? -0.696 7.315 -3.244 1.00 98.06 92 TRP A C 1
ATOM 718 O O . TRP A 1 92 ? -1.730 7.109 -2.608 1.00 98.06 92 TRP A O 1
ATOM 728 N N . TRP A 1 93 ? -0.624 8.235 -4.207 1.00 98.00 93 TRP A N 1
ATOM 729 C CA . TRP A 1 93 ? -1.768 9.056 -4.598 1.00 98.00 93 TRP A CA 1
ATOM 730 C C . TRP A 1 93 ? -2.861 8.242 -5.278 1.00 98.00 93 TRP A C 1
ATOM 732 O O . TRP A 1 93 ? -4.019 8.332 -4.880 1.00 98.00 93 TRP A O 1
ATOM 742 N N . GLY A 1 94 ? -2.516 7.422 -6.270 1.00 97.75 94 GLY A N 1
ATOM 743 C CA . GLY A 1 94 ? -3.485 6.626 -7.018 1.00 97.75 94 GLY A CA 1
ATOM 744 C C . GLY A 1 94 ? -4.330 5.748 -6.102 1.00 97.75 94 GLY A C 1
ATOM 745 O O . GLY A 1 94 ? -5.560 5.776 -6.175 1.00 97.75 94 GLY A O 1
ATOM 746 N N . ASN A 1 95 ? -3.677 5.029 -5.184 1.00 98.19 95 ASN A N 1
ATOM 747 C CA . ASN A 1 95 ? -4.341 4.138 -4.238 1.00 98.19 95 ASN A CA 1
ATOM 748 C C . ASN A 1 95 ? -5.234 4.882 -3.242 1.00 98.19 95 ASN A C 1
ATOM 750 O O . ASN A 1 95 ? -6.339 4.408 -2.962 1.00 98.19 95 ASN A O 1
ATOM 754 N N . ALA A 1 96 ? -4.787 6.032 -2.732 1.00 97.25 96 ALA A N 1
ATOM 755 C CA . ALA A 1 96 ? -5.591 6.864 -1.842 1.00 97.25 96 ALA A CA 1
ATOM 756 C C . ALA A 1 96 ? -6.838 7.396 -2.559 1.00 97.25 96 ALA A C 1
ATOM 758 O O . ALA A 1 96 ? -7.958 7.338 -2.049 1.00 97.25 96 ALA A O 1
ATOM 759 N N . MET A 1 97 ? -6.649 7.883 -3.784 1.00 97.38 97 MET A N 1
ATOM 760 C CA . MET A 1 97 ? -7.683 8.590 -4.524 1.00 97.38 97 MET A CA 1
ATOM 761 C C . MET A 1 97 ? -8.736 7.657 -5.115 1.00 97.38 97 MET A C 1
ATOM 763 O O . MET A 1 97 ? -9.919 7.978 -5.047 1.00 97.38 97 MET A O 1
ATOM 767 N N . VAL A 1 98 ? -8.366 6.472 -5.613 1.00 96.75 98 VAL A N 1
ATOM 768 C CA . VAL A 1 98 ? -9.361 5.484 -6.075 1.00 96.75 98 VAL A CA 1
ATOM 769 C C . VAL A 1 98 ? -10.259 5.017 -4.922 1.00 96.75 98 VAL A C 1
ATOM 771 O O . VAL A 1 98 ? -11.461 4.810 -5.111 1.00 96.75 98 VAL A O 1
ATOM 774 N N . ARG A 1 99 ? -9.698 4.919 -3.706 1.00 94.50 99 ARG A N 1
ATOM 775 C CA . ARG A 1 99 ? -10.436 4.578 -2.485 1.00 94.50 99 ARG A CA 1
ATOM 776 C C . ARG A 1 99 ? -11.381 5.703 -2.068 1.00 94.50 99 ARG A C 1
ATOM 778 O O . ARG A 1 99 ? -12.553 5.441 -1.803 1.00 94.50 99 ARG A O 1
ATOM 785 N N . ALA A 1 100 ? -10.899 6.945 -2.051 1.00 94.19 100 ALA A N 1
ATOM 786 C CA . ALA A 1 100 ? -11.725 8.111 -1.748 1.00 94.19 100 ALA A CA 1
ATOM 787 C C . ALA A 1 100 ? -12.857 8.293 -2.778 1.00 94.19 100 ALA A C 1
ATOM 789 O O . ALA A 1 100 ? -14.006 8.510 -2.397 1.00 94.19 100 ALA A O 1
ATOM 790 N N . ALA A 1 101 ? -12.567 8.117 -4.071 1.00 94.81 101 ALA A N 1
ATOM 791 C CA . ALA A 1 101 ? -13.548 8.209 -5.152 1.00 94.81 101 ALA A CA 1
ATOM 792 C C . ALA A 1 101 ? -14.689 7.188 -5.017 1.00 94.81 101 ALA A C 1
ATOM 794 O O . ALA A 1 101 ? -15.840 7.517 -5.286 1.00 94.81 101 ALA A O 1
ATOM 795 N N . GLY A 1 102 ? -14.388 5.965 -4.566 1.00 92.56 102 GLY A N 1
ATOM 796 C CA . GLY A 1 102 ? -15.396 4.919 -4.360 1.00 92.56 102 GLY A CA 1
ATOM 797 C C . GLY A 1 102 ? -16.256 5.102 -3.104 1.00 92.56 102 GLY A C 1
ATOM 798 O O . GLY A 1 102 ? -17.205 4.350 -2.889 1.00 92.56 102 GLY A O 1
ATOM 799 N N . SER A 1 103 ? -15.948 6.079 -2.246 1.00 90.69 103 SER A N 1
ATOM 800 C CA . SER A 1 103 ? -16.660 6.264 -0.983 1.00 90.69 103 SER A CA 1
ATOM 801 C C . SER A 1 103 ? -17.891 7.149 -1.134 1.00 90.69 103 SER A C 1
ATOM 803 O O . SER A 1 103 ? -17.819 8.283 -1.605 1.00 90.69 103 SER A O 1
ATOM 805 N N . SER A 1 104 ? -19.031 6.667 -0.638 1.00 90.12 104 SER A N 1
ATOM 806 C CA . SER A 1 104 ? -20.292 7.415 -0.628 1.00 90.12 104 SER A CA 1
ATOM 807 C C . SER A 1 104 ? -20.305 8.601 0.339 1.00 90.12 104 SER A C 1
ATOM 809 O O . SER A 1 104 ? -21.297 9.323 0.384 1.00 90.12 104 SER A O 1
ATOM 811 N N . MET A 1 105 ? -19.259 8.786 1.152 1.00 89.44 105 MET A N 1
ATOM 812 C CA . MET A 1 105 ? -19.193 9.924 2.069 1.00 89.44 105 MET A CA 1
ATOM 813 C C . MET A 1 105 ? -18.874 11.241 1.354 1.00 89.44 105 MET A C 1
ATOM 815 O O . MET A 1 105 ? -19.189 12.311 1.866 1.00 89.44 105 MET A O 1
ATOM 819 N N . TYR A 1 106 ? -18.258 11.167 0.174 1.00 89.62 106 TYR A N 1
ATOM 820 C CA . TYR A 1 106 ? -17.965 12.330 -0.648 1.00 89.62 106 TYR A CA 1
ATOM 821 C C . TYR A 1 106 ? -19.085 12.569 -1.661 1.00 89.62 106 TYR A C 1
ATOM 823 O O . TYR A 1 106 ? -19.705 11.634 -2.174 1.00 89.62 106 TYR A O 1
ATOM 831 N N . ASN A 1 107 ? -19.331 13.840 -1.982 1.00 90.50 107 ASN A N 1
ATOM 832 C CA . ASN A 1 107 ? -20.276 14.204 -3.034 1.00 90.50 107 ASN A CA 1
ATOM 833 C C . ASN A 1 107 ? -19.742 13.813 -4.431 1.00 90.50 107 ASN A C 1
ATOM 835 O O . ASN A 1 107 ? -18.589 13.412 -4.592 1.00 90.50 107 ASN A O 1
ATOM 839 N N . ALA A 1 108 ? -20.593 13.905 -5.455 1.00 91.19 108 ALA A N 1
ATOM 840 C CA . ALA A 1 108 ? -20.231 13.518 -6.820 1.00 91.19 108 ALA A CA 1
ATOM 841 C C . ALA A 1 108 ? -19.004 14.273 -7.362 1.00 91.19 108 ALA A C 1
ATOM 843 O O . ALA A 1 108 ? -18.122 13.634 -7.930 1.00 91.19 108 ALA A O 1
ATOM 844 N N . ASP A 1 109 ? -18.908 15.582 -7.122 1.00 90.50 109 ASP A N 1
ATOM 845 C CA . ASP A 1 109 ? -17.813 16.414 -7.632 1.00 90.50 109 ASP A CA 1
ATOM 846 C C . ASP A 1 109 ? -16.467 16.038 -6.998 1.00 90.50 109 ASP A C 1
ATOM 848 O O . ASP A 1 109 ? -15.466 15.880 -7.695 1.00 90.50 109 ASP A O 1
ATOM 852 N N . SER A 1 110 ? -16.438 15.828 -5.678 1.00 92.00 110 SER A N 1
ATOM 853 C CA . SER A 1 110 ? -15.241 15.367 -4.970 1.00 92.00 110 SER A CA 1
ATOM 854 C C . SER A 1 110 ? -14.810 13.979 -5.439 1.00 92.00 110 SER A C 1
ATOM 856 O O . SER A 1 110 ? -13.627 13.769 -5.695 1.00 92.00 110 SER A O 1
ATOM 858 N N . ARG A 1 111 ? -15.754 13.043 -5.619 1.00 93.00 111 ARG A N 1
ATOM 859 C CA . ARG A 1 111 ? -15.441 11.700 -6.137 1.00 93.00 111 ARG A CA 1
ATOM 860 C C . ARG A 1 111 ? -14.863 11.754 -7.549 1.00 93.00 111 ARG A C 1
ATOM 862 O O . ARG A 1 111 ? -13.864 11.090 -7.809 1.00 93.00 111 ARG A O 1
ATOM 869 N N . ALA A 1 112 ? -15.428 12.585 -8.425 1.00 91.81 112 ALA A N 1
ATOM 870 C CA . ALA A 1 112 ? -14.908 12.793 -9.773 1.00 91.81 112 ALA A CA 1
ATOM 871 C C . ALA A 1 112 ? -13.495 13.403 -9.760 1.00 91.81 112 ALA A C 1
ATOM 873 O O . ALA A 1 112 ? -12.624 12.956 -10.506 1.00 91.81 112 ALA A O 1
ATOM 874 N N . ALA A 1 113 ? -13.234 14.376 -8.879 1.00 92.50 113 ALA A N 1
ATOM 875 C CA . ALA A 1 113 ? -11.905 14.961 -8.714 1.00 92.50 113 ALA A CA 1
ATOM 876 C C . ALA A 1 113 ? -10.875 13.924 -8.234 1.00 92.50 113 ALA A C 1
ATOM 878 O O . ALA A 1 113 ? -9.783 13.838 -8.794 1.00 92.50 113 ALA A O 1
ATOM 879 N N . PHE A 1 114 ? -11.230 13.092 -7.251 1.00 95.50 114 PHE A N 1
ATOM 880 C CA . PHE A 1 114 ? -10.368 12.002 -6.795 1.00 95.50 114 PHE A CA 1
ATOM 881 C C . PHE A 1 114 ? -10.109 10.981 -7.900 1.00 95.50 114 PHE A C 1
ATOM 883 O O . PHE A 1 114 ? -8.958 10.625 -8.143 1.00 95.50 114 PHE A O 1
ATOM 890 N N . LEU A 1 115 ? -11.145 10.555 -8.625 1.00 95.31 115 LEU A N 1
ATOM 891 C CA . LEU A 1 115 ? -10.975 9.616 -9.728 1.00 95.31 115 LEU A CA 1
ATOM 892 C C . LEU A 1 115 ? -10.057 10.193 -10.815 1.00 95.31 115 LEU A C 1
ATOM 894 O O . LEU A 1 115 ? -9.189 9.480 -11.310 1.00 95.31 115 LEU A O 1
ATOM 898 N N . SER A 1 116 ? -10.169 11.488 -11.126 1.00 94.62 116 SER A N 1
ATOM 899 C CA . SER A 1 116 ? -9.264 12.159 -12.066 1.00 94.62 116 SER A CA 1
ATOM 900 C C . SER A 1 116 ? -7.803 12.095 -11.615 1.00 94.62 116 SER A C 1
ATOM 902 O O . SER A 1 116 ? -6.930 11.830 -12.439 1.00 94.62 116 SER A O 1
ATOM 904 N N . VAL A 1 117 ? -7.525 12.318 -10.327 1.00 96.44 117 VAL A N 1
ATOM 905 C CA . VAL A 1 117 ? -6.166 12.192 -9.776 1.00 96.44 117 VAL A CA 1
ATOM 906 C C . VAL A 1 117 ? -5.684 10.743 -9.847 1.00 96.44 117 VAL A C 1
ATOM 908 O O . VAL A 1 117 ? -4.558 10.485 -10.265 1.00 96.44 117 VAL A O 1
ATOM 911 N N . ALA A 1 118 ? -6.541 9.787 -9.483 1.00 97.31 118 ALA A N 1
ATOM 912 C CA . ALA A 1 118 ? -6.199 8.374 -9.553 1.00 97.31 118 ALA A CA 1
ATOM 913 C C . ALA A 1 118 ? -5.852 7.947 -10.987 1.00 97.31 118 ALA A C 1
ATOM 915 O O . ALA A 1 118 ? -4.904 7.191 -11.193 1.00 97.31 118 ALA A O 1
ATOM 916 N N . MET A 1 119 ? -6.613 8.419 -11.980 1.00 96.31 119 MET A N 1
ATOM 917 C CA . MET A 1 119 ? -6.379 8.110 -13.392 1.00 96.31 119 MET A CA 1
ATOM 918 C C . MET A 1 119 ? -5.082 8.736 -13.910 1.00 96.31 119 MET A C 1
ATOM 920 O O . MET A 1 119 ? -4.369 8.085 -14.668 1.00 96.31 119 MET A O 1
ATOM 924 N N . ASP A 1 120 ? -4.739 9.955 -13.491 1.00 96.25 120 ASP A N 1
ATOM 925 C CA . ASP A 1 120 ? -3.446 10.563 -13.829 1.00 96.25 120 ASP A CA 1
ATOM 926 C C . ASP A 1 120 ? -2.278 9.742 -13.255 1.00 96.25 120 ASP A C 1
ATOM 928 O O . ASP A 1 120 ? -1.351 9.383 -13.983 1.00 96.25 120 ASP A O 1
ATOM 932 N N . ALA A 1 121 ? -2.376 9.334 -11.985 1.00 97.12 121 ALA A N 1
ATOM 933 C CA . ALA A 1 121 ? -1.405 8.437 -11.363 1.00 97.12 121 ALA A CA 1
ATOM 934 C C . ALA A 1 121 ? -1.313 7.082 -12.090 1.00 97.12 121 ALA A C 1
ATOM 936 O O . ALA A 1 121 ? -0.211 6.584 -12.321 1.00 97.12 121 ALA A O 1
ATOM 937 N N . TRP A 1 122 ? -2.447 6.501 -12.506 1.00 97.06 122 TRP A N 1
ATOM 938 C CA . TRP A 1 122 ? -2.467 5.281 -13.321 1.00 97.06 122 TRP A CA 1
ATOM 939 C C . TRP A 1 122 ? -1.679 5.452 -14.614 1.00 97.06 122 TRP A C 1
ATOM 941 O O . TRP A 1 122 ? -0.823 4.626 -14.913 1.00 97.06 122 TRP A O 1
ATOM 951 N N . LEU A 1 123 ? -1.953 6.515 -15.376 1.00 95.50 123 LEU A N 1
ATOM 952 C CA . LEU A 1 123 ? -1.290 6.771 -16.655 1.00 95.50 123 LEU A CA 1
ATOM 953 C C . LEU A 1 123 ? 0.223 6.922 -16.480 1.00 95.50 123 LEU A C 1
ATOM 955 O O . LEU A 1 123 ? 0.991 6.404 -17.293 1.00 95.50 123 LEU A O 1
ATOM 959 N N . TRP A 1 124 ? 0.649 7.573 -15.396 1.00 93.94 124 TRP A N 1
ATOM 960 C CA . TRP A 1 124 ? 2.059 7.679 -15.045 1.00 93.94 124 TRP A CA 1
ATOM 961 C C . TRP A 1 124 ? 2.697 6.334 -14.723 1.00 93.94 124 TRP A C 1
ATOM 963 O O . TRP A 1 124 ? 3.803 6.078 -15.187 1.00 93.94 124 TRP A O 1
ATOM 973 N N . ILE A 1 125 ? 2.035 5.458 -13.977 1.00 94.94 125 ILE A N 1
ATOM 974 C CA . ILE A 1 125 ? 2.629 4.172 -13.601 1.00 94.94 125 ILE A CA 1
ATOM 975 C C . ILE A 1 125 ? 2.541 3.179 -14.763 1.00 94.94 125 ILE A C 1
ATOM 977 O O . ILE A 1 125 ? 3.567 2.711 -15.244 1.00 94.94 125 ILE A O 1
ATOM 981 N N . ASP A 1 126 ? 1.338 2.894 -15.261 1.00 95.81 126 ASP A N 1
ATOM 982 C CA . ASP A 1 126 ? 1.063 1.881 -16.290 1.00 95.81 126 ASP A CA 1
ATOM 983 C C . ASP A 1 126 ? 1.770 2.181 -17.618 1.00 95.81 126 ASP A C 1
ATOM 985 O O . ASP A 1 126 ? 2.310 1.281 -18.261 1.00 95.81 126 ASP A O 1
ATOM 989 N N . GLY A 1 127 ? 1.832 3.460 -18.004 1.00 93.44 127 GLY A N 1
ATOM 990 C CA . GLY A 1 127 ? 2.500 3.885 -19.233 1.00 93.44 127 GLY A CA 1
ATOM 991 C C . GLY A 1 127 ? 4.026 3.782 -19.183 1.00 93.44 127 GLY A C 1
ATOM 992 O O . GLY A 1 127 ? 4.667 3.752 -20.233 1.00 93.44 127 GLY A O 1
ATOM 993 N N . ASN A 1 128 ? 4.626 3.713 -17.990 1.00 93.25 128 ASN A N 1
ATOM 994 C CA . ASN A 1 128 ? 6.066 3.898 -17.813 1.00 93.25 128 ASN A CA 1
ATOM 995 C C . ASN A 1 128 ? 6.734 2.747 -17.045 1.00 93.25 128 ASN A C 1
ATOM 997 O O . ASN A 1 128 ? 7.659 2.119 -17.559 1.00 93.25 128 ASN A O 1
ATOM 1001 N N . ALA A 1 129 ? 6.267 2.436 -15.837 1.00 93.69 129 ALA A N 1
ATOM 1002 C CA . ALA A 1 129 ? 6.934 1.533 -14.902 1.00 93.69 129 ALA A CA 1
ATOM 1003 C C . ALA A 1 129 ? 7.105 0.085 -15.423 1.00 93.69 129 ALA A C 1
ATOM 1005 O O . ALA A 1 129 ? 8.197 -0.470 -15.248 1.00 93.69 129 ALA A O 1
ATOM 1006 N N . PRO A 1 130 ? 6.124 -0.523 -16.132 1.00 94.81 130 PRO A N 1
ATOM 1007 C CA . PRO A 1 130 ? 6.306 -1.833 -16.770 1.00 94.81 130 PRO A CA 1
ATOM 1008 C C . PRO A 1 130 ? 7.340 -1.831 -17.907 1.00 94.81 130 PRO A C 1
ATOM 1010 O O . PRO A 1 130 ? 7.920 -2.865 -18.232 1.00 94.81 130 PRO A O 1
ATOM 1013 N N . ASN A 1 131 ? 7.590 -0.670 -18.519 1.00 92.00 131 ASN A N 1
ATOM 1014 C CA . ASN A 1 131 ? 8.489 -0.523 -19.665 1.00 92.00 131 ASN A CA 1
ATOM 1015 C C . ASN A 1 131 ? 9.942 -0.228 -19.262 1.00 92.00 131 ASN A C 1
ATOM 1017 O O . ASN A 1 131 ? 10.799 -0.089 -20.136 1.00 92.00 131 ASN A O 1
ATOM 1021 N N . GLY A 1 132 ? 10.237 -0.155 -17.957 1.00 89.62 132 GLY A N 1
ATOM 1022 C CA . GLY A 1 132 ? 11.538 0.265 -17.431 1.00 89.62 132 GLY A CA 1
ATOM 1023 C C . GLY A 1 132 ? 12.727 -0.475 -18.043 1.00 89.62 132 GLY A C 1
ATOM 1024 O O . GLY A 1 132 ? 13.679 0.166 -18.485 1.00 89.62 132 GLY A O 1
ATOM 1025 N N . TRP A 1 133 ? 12.648 -1.807 -18.140 1.00 91.31 133 TRP A N 1
ATOM 1026 C CA . TRP A 1 133 ? 13.690 -2.606 -18.788 1.00 91.31 133 TRP A CA 1
ATOM 1027 C C . TRP A 1 133 ? 13.691 -2.446 -20.307 1.00 91.31 133 TRP A C 1
ATOM 1029 O O . TRP A 1 133 ? 14.747 -2.246 -20.890 1.00 91.31 133 TRP A O 1
ATOM 1039 N N . ALA A 1 134 ? 12.527 -2.499 -20.959 1.00 91.69 134 ALA A N 1
ATOM 1040 C CA . ALA A 1 134 ? 12.429 -2.453 -22.420 1.00 91.69 134 ALA A CA 1
ATOM 1041 C C . ALA A 1 134 ? 12.972 -1.145 -23.024 1.00 91.69 134 ALA A C 1
ATOM 1043 O O . ALA A 1 134 ? 13.410 -1.136 -24.172 1.00 91.69 134 ALA A O 1
ATOM 1044 N N . TRP A 1 135 ? 12.937 -0.047 -22.264 1.00 91.31 135 TRP A N 1
ATOM 1045 C CA . TRP A 1 135 ? 13.443 1.262 -22.688 1.00 91.31 135 TRP A CA 1
ATOM 1046 C C . TRP A 1 135 ? 14.865 1.560 -22.199 1.00 91.31 135 TRP A C 1
ATOM 1048 O O . TRP A 1 135 ? 15.421 2.599 -22.552 1.00 91.31 135 TRP A O 1
ATOM 1058 N N . ALA A 1 136 ? 15.465 0.671 -21.405 1.00 90.62 136 ALA A N 1
ATOM 1059 C CA . ALA A 1 136 ? 16.832 0.830 -20.929 1.00 90.62 136 ALA A CA 1
ATOM 1060 C C . ALA A 1 136 ? 17.853 0.587 -22.052 1.00 90.62 136 ALA A C 1
ATOM 1062 O O . ALA A 1 136 ? 17.637 -0.248 -22.936 1.00 90.62 136 ALA A O 1
ATOM 1063 N N . ASP A 1 137 ? 19.017 1.238 -21.962 1.00 90.31 137 ASP A N 1
ATOM 1064 C CA . ASP A 1 137 ? 20.190 0.855 -22.752 1.00 90.31 137 ASP A CA 1
ATOM 1065 C C . ASP A 1 137 ? 20.667 -0.540 -22.314 1.00 90.31 137 ASP A C 1
ATOM 1067 O O . ASP A 1 137 ? 21.357 -0.709 -21.305 1.00 90.31 137 ASP A O 1
ATOM 1071 N N . GLN A 1 138 ? 20.272 -1.551 -23.088 1.00 91.19 138 GLN A N 1
ATOM 1072 C CA . GLN A 1 138 ? 20.538 -2.960 -22.799 1.00 91.19 138 GLN A CA 1
ATOM 1073 C C . GLN A 1 138 ? 22.029 -3.294 -22.786 1.00 91.19 138 GLN A C 1
ATOM 1075 O O . GLN A 1 138 ? 22.433 -4.243 -22.121 1.00 91.19 138 GLN A O 1
ATOM 1080 N N . GLN A 1 139 ? 22.855 -2.539 -23.515 1.00 90.81 139 GLN A N 1
ATOM 1081 C CA . GLN A 1 139 ? 24.296 -2.761 -23.533 1.00 90.81 139 GLN A CA 1
ATOM 1082 C C . GLN A 1 139 ? 24.928 -2.200 -22.260 1.00 90.81 139 GLN A C 1
ATOM 1084 O O . GLN A 1 139 ? 25.741 -2.872 -21.623 1.00 90.81 139 GLN A O 1
ATOM 1089 N N . LYS A 1 140 ? 24.530 -0.988 -21.868 1.00 87.88 140 LYS A N 1
ATOM 1090 C CA . LYS A 1 140 ? 25.028 -0.324 -20.660 1.00 87.88 140 LYS A CA 1
ATOM 1091 C C . LYS A 1 140 ? 24.582 -1.033 -19.382 1.00 87.88 140 LYS A C 1
ATOM 1093 O O . LYS A 1 140 ? 25.382 -1.202 -18.465 1.00 87.88 140 LYS A O 1
ATOM 1098 N N . PHE A 1 141 ? 23.320 -1.452 -19.320 1.00 89.50 141 PHE A N 1
ATOM 1099 C CA . PHE A 1 141 ? 22.697 -2.000 -18.114 1.00 89.50 141 PHE A CA 1
ATOM 1100 C C . PHE A 1 141 ? 22.562 -3.527 -18.126 1.00 89.50 141 PHE A C 1
ATOM 1102 O O . PHE A 1 141 ? 21.844 -4.071 -17.293 1.00 89.50 141 PHE A O 1
ATOM 1109 N N . ALA A 1 142 ? 23.272 -4.239 -19.010 1.00 90.31 142 ALA A N 1
ATOM 1110 C CA . ALA A 1 142 ? 23.171 -5.696 -19.170 1.00 90.31 142 ALA A CA 1
ATOM 1111 C C . ALA A 1 142 ? 23.281 -6.492 -17.851 1.00 90.31 142 ALA A C 1
ATOM 1113 O O . ALA A 1 142 ? 22.630 -7.519 -17.682 1.00 90.31 142 ALA A O 1
ATOM 1114 N N . ALA A 1 143 ? 24.091 -6.019 -16.896 1.00 88.50 143 ALA A N 1
ATOM 1115 C CA . ALA A 1 143 ? 24.276 -6.675 -15.599 1.00 88.50 143 ALA A CA 1
ATOM 1116 C C . ALA A 1 143 ? 23.056 -6.578 -14.662 1.00 88.50 143 ALA A C 1
ATOM 1118 O O . ALA A 1 143 ? 22.997 -7.307 -13.676 1.00 88.50 143 ALA A O 1
ATOM 1119 N N . LEU A 1 144 ? 22.104 -5.696 -14.972 1.00 88.44 144 LEU A N 1
ATOM 1120 C CA . LEU A 1 144 ? 20.903 -5.419 -14.187 1.00 88.44 144 LEU A CA 1
ATOM 1121 C C . LEU A 1 144 ? 19.648 -6.062 -14.795 1.00 88.44 144 LEU A C 1
ATOM 1123 O O . LEU A 1 144 ? 18.539 -5.719 -14.393 1.00 88.44 144 LEU A O 1
ATOM 1127 N N . GLU A 1 145 ? 19.799 -6.962 -15.776 1.00 91.31 145 GLU A N 1
ATOM 1128 C CA . GLU A 1 145 ? 18.657 -7.644 -16.389 1.00 91.31 145 GLU A CA 1
ATOM 1129 C C . GLU A 1 145 ? 17.815 -8.338 -15.302 1.00 91.31 145 GLU A C 1
ATOM 1131 O O . GLU A 1 145 ? 18.366 -9.085 -14.479 1.00 91.31 145 GLU A O 1
ATOM 1136 N N . PRO A 1 146 ? 16.490 -8.107 -15.268 1.00 91.56 146 PRO A N 1
ATOM 1137 C CA . PRO A 1 146 ? 15.645 -8.621 -14.204 1.00 91.56 146 PRO A CA 1
ATOM 1138 C C . PRO A 1 146 ? 15.613 -10.147 -14.238 1.00 91.56 146 PRO A C 1
ATOM 1140 O O . PRO A 1 146 ? 15.605 -10.765 -15.305 1.00 91.56 146 PRO A O 1
ATOM 1143 N N . LEU A 1 147 ? 15.572 -10.766 -13.055 1.00 91.31 147 LEU A N 1
ATOM 1144 C CA . LEU A 1 147 ? 15.537 -12.225 -12.926 1.00 91.31 147 LEU A CA 1
ATOM 1145 C C . LEU A 1 147 ? 14.347 -12.849 -13.670 1.00 91.31 147 LEU A C 1
ATOM 1147 O O . LEU A 1 147 ? 14.482 -13.924 -14.256 1.00 91.31 147 LEU A O 1
ATOM 1151 N N . PHE A 1 148 ? 13.202 -12.166 -13.655 1.00 90.00 148 PHE A N 1
ATOM 1152 C CA . PHE A 1 148 ? 11.984 -12.575 -14.344 1.00 90.00 148 PHE A CA 1
ATOM 1153 C C . PHE A 1 148 ? 11.513 -11.494 -15.305 1.00 90.00 148 PHE A C 1
ATOM 1155 O O . PHE A 1 148 ? 11.714 -10.303 -15.082 1.00 90.00 148 PHE A O 1
ATOM 1162 N N . SER A 1 149 ? 10.850 -11.917 -16.378 1.00 89.88 149 SER A N 1
ATOM 1163 C CA . SER A 1 149 ? 10.157 -10.992 -17.268 1.00 89.88 149 SER A CA 1
ATOM 1164 C C . SER A 1 149 ? 8.908 -10.423 -16.591 1.00 89.88 149 SER A C 1
ATOM 1166 O O . SER A 1 149 ? 8.166 -11.157 -15.938 1.00 89.88 149 SER A O 1
ATOM 1168 N N . GLY A 1 150 ? 8.645 -9.136 -16.816 1.00 91.12 150 GLY A N 1
ATOM 1169 C CA . GLY A 1 150 ? 7.510 -8.422 -16.230 1.00 91.12 150 GLY A CA 1
ATOM 1170 C C . GLY A 1 150 ? 7.890 -7.642 -14.974 1.00 91.12 150 GLY A C 1
ATOM 1171 O O . GLY A 1 150 ? 9.065 -7.335 -14.764 1.00 91.12 150 GLY A O 1
ATOM 1172 N N . GLY A 1 151 ? 6.875 -7.309 -14.176 1.00 92.31 151 GLY A N 1
ATOM 1173 C CA . GLY A 1 151 ? 7.010 -6.426 -13.026 1.00 92.31 151 GLY A CA 1
ATOM 1174 C C . GLY A 1 151 ? 7.203 -4.971 -13.411 1.00 92.31 151 GLY A C 1
ATOM 1175 O O . GLY A 1 151 ? 7.398 -4.621 -14.578 1.00 92.31 151 GLY A O 1
ATOM 1176 N N . VAL A 1 152 ? 7.223 -4.120 -12.395 1.00 93.75 152 VAL A N 1
ATOM 1177 C CA . VAL A 1 152 ? 7.471 -2.690 -12.551 1.00 93.75 152 VAL A CA 1
ATOM 1178 C C . VAL A 1 152 ? 8.777 -2.263 -11.902 1.00 93.75 152 VAL A C 1
ATOM 1180 O O . VAL A 1 152 ? 9.217 -2.796 -10.880 1.00 93.75 152 VAL A O 1
ATOM 1183 N N . TRP A 1 153 ? 9.418 -1.301 -12.549 1.00 91.69 153 TRP A N 1
ATOM 1184 C CA . TRP A 1 153 ? 10.637 -0.648 -12.087 1.00 91.69 153 TRP A CA 1
ATOM 1185 C C . TRP A 1 153 ? 10.256 0.584 -11.290 1.00 91.69 153 TRP A C 1
ATOM 1187 O O . TRP A 1 153 ? 9.248 1.186 -11.623 1.00 91.69 153 TRP A O 1
ATOM 1197 N N . ASN A 1 154 ? 11.049 0.998 -10.297 1.00 89.75 154 ASN A N 1
ATOM 1198 C CA . ASN A 1 154 ? 10.756 2.221 -9.537 1.00 89.75 154 ASN A CA 1
ATOM 1199 C C . ASN A 1 154 ? 11.082 3.510 -10.324 1.00 89.75 154 ASN A C 1
ATOM 1201 O O . ASN A 1 154 ? 10.579 4.589 -10.027 1.00 89.75 154 ASN A O 1
ATOM 1205 N N . ARG A 1 155 ? 11.911 3.405 -11.372 1.00 89.31 155 ARG A N 1
ATOM 1206 C CA . ARG A 1 155 ? 12.240 4.496 -12.302 1.00 89.31 155 ARG A CA 1
ATOM 1207 C C . ARG A 1 155 ? 12.848 3.954 -13.592 1.00 89.31 155 ARG A C 1
ATOM 1209 O O . ARG A 1 155 ? 13.447 2.879 -13.580 1.00 89.31 155 ARG A O 1
ATOM 1216 N N . PHE A 1 156 ? 12.772 4.725 -14.678 1.00 83.25 156 PHE A N 1
ATOM 1217 C CA . PHE A 1 156 ? 13.543 4.449 -15.891 1.00 83.25 156 PHE A CA 1
ATOM 1218 C C . PHE A 1 156 ? 15.051 4.369 -15.639 1.00 83.25 156 PHE A C 1
ATOM 1220 O O . PHE A 1 156 ? 15.649 5.245 -15.006 1.00 83.25 156 PHE A O 1
ATOM 1227 N N . LEU A 1 157 ? 15.671 3.364 -16.256 1.00 78.81 157 LEU A N 1
ATOM 1228 C CA . LEU A 1 157 ? 17.116 3.264 -16.418 1.00 78.81 157 LEU A CA 1
ATOM 1229 C C . LEU A 1 157 ? 17.570 4.243 -17.511 1.00 78.81 157 LEU A C 1
ATOM 1231 O O . LEU A 1 157 ? 17.483 3.959 -18.702 1.00 78.81 157 LEU A O 1
ATOM 1235 N N . THR A 1 158 ? 18.032 5.421 -17.095 1.00 80.50 158 THR A N 1
ATOM 1236 C CA . THR A 1 158 ? 18.541 6.486 -17.981 1.00 80.50 158 THR A CA 1
ATOM 1237 C C . THR A 1 158 ? 19.993 6.825 -17.650 1.00 80.50 158 THR A C 1
ATOM 1239 O O . THR A 1 158 ? 20.548 6.305 -16.686 1.00 80.50 158 THR A O 1
ATOM 1242 N N . ASP A 1 159 ? 20.625 7.735 -18.396 1.00 71.31 159 ASP A N 1
ATOM 1243 C CA . ASP A 1 159 ? 21.993 8.186 -18.093 1.00 71.31 159 ASP A CA 1
ATOM 1244 C C . ASP A 1 159 ? 22.149 8.860 -16.727 1.00 71.31 159 ASP A C 1
ATOM 1246 O O . ASP A 1 159 ? 23.232 8.820 -16.148 1.00 71.31 159 ASP A O 1
ATOM 1250 N N . ASN A 1 160 ? 21.057 9.394 -16.180 1.00 78.75 160 ASN A N 1
ATOM 1251 C CA . ASN A 1 160 ? 21.017 9.986 -14.843 1.00 78.75 160 ASN A CA 1
ATOM 1252 C C . ASN A 1 160 ? 20.722 8.954 -13.739 1.00 78.75 160 ASN A C 1
ATOM 1254 O O . ASN A 1 160 ? 20.489 9.330 -12.593 1.00 78.75 160 ASN A O 1
ATOM 1258 N N . CYS A 1 161 ? 20.678 7.670 -14.093 1.00 77.69 161 CYS A N 1
ATOM 1259 C CA . CYS A 1 161 ? 20.502 6.541 -13.194 1.00 77.69 161 CYS A CA 1
ATOM 1260 C C . CYS A 1 161 ? 21.831 5.784 -13.127 1.00 77.69 161 CYS A C 1
ATOM 1262 O O . CYS A 1 161 ? 22.342 5.355 -14.165 1.00 77.69 161 CYS A O 1
ATOM 1264 N N . ASN A 1 162 ? 22.397 5.605 -11.931 1.00 76.12 162 ASN A N 1
ATOM 1265 C CA . ASN A 1 162 ? 23.675 4.903 -11.770 1.00 76.12 162 ASN A CA 1
ATOM 1266 C C . ASN A 1 162 ? 23.560 3.734 -10.781 1.00 76.12 162 ASN A C 1
ATOM 1268 O O . ASN A 1 162 ? 24.169 3.792 -9.710 1.00 76.12 162 ASN A O 1
ATOM 1272 N N . PRO A 1 163 ? 22.777 2.684 -11.103 1.00 75.44 163 PRO A N 1
ATOM 1273 C CA . PRO A 1 163 ? 22.462 1.632 -10.146 1.00 75.44 163 PRO A CA 1
ATOM 1274 C C . PRO A 1 163 ? 23.741 0.947 -9.660 1.00 75.4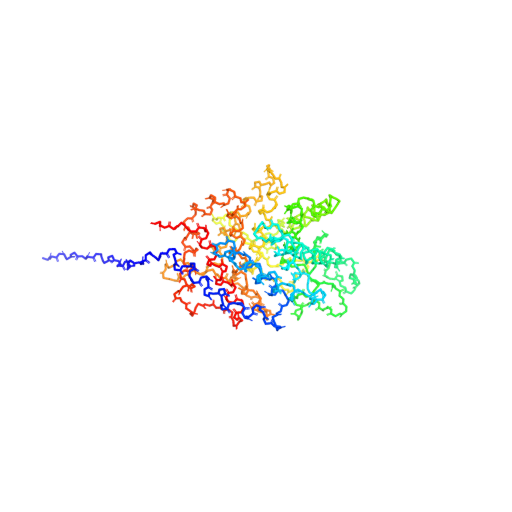4 163 PRO A C 1
ATOM 1276 O O . PRO A 1 163 ? 24.511 0.382 -10.436 1.00 75.44 163 PRO A O 1
ATOM 1279 N N . GLY A 1 164 ? 23.977 1.010 -8.353 1.00 73.88 164 GLY A N 1
ATOM 1280 C CA . GLY A 1 164 ? 25.185 0.480 -7.733 1.00 73.88 164 GLY A CA 1
ATOM 1281 C C . GLY A 1 164 ? 25.194 0.707 -6.223 1.00 73.88 164 GLY A C 1
ATOM 1282 O O . GLY A 1 164 ? 24.163 1.055 -5.648 1.00 73.88 164 GLY A O 1
ATOM 1283 N N . PRO A 1 165 ? 26.338 0.526 -5.543 1.00 68.62 165 PRO A N 1
ATOM 1284 C CA . PRO A 1 165 ? 26.427 0.734 -4.097 1.00 68.62 165 PRO A CA 1
ATOM 1285 C C . PRO A 1 165 ? 26.052 2.153 -3.636 1.00 68.62 165 PRO A C 1
ATOM 1287 O O . PRO A 1 165 ? 25.584 2.302 -2.509 1.00 68.62 165 PRO A O 1
ATOM 1290 N N . GLY A 1 166 ? 26.254 3.163 -4.497 1.00 70.38 166 GLY A N 1
ATOM 1291 C CA . GLY A 1 166 ? 25.964 4.578 -4.224 1.00 70.38 166 GLY A CA 1
ATOM 1292 C C . GLY A 1 166 ? 24.591 5.080 -4.693 1.00 70.38 166 GLY A C 1
ATOM 1293 O O . GLY A 1 166 ? 24.182 6.153 -4.273 1.00 70.38 166 GLY A O 1
ATOM 1294 N N . ASP A 1 167 ? 23.874 4.316 -5.522 1.00 74.81 167 ASP A N 1
ATOM 1295 C CA . ASP A 1 167 ? 22.476 4.575 -5.893 1.00 74.81 167 ASP A CA 1
ATOM 1296 C C . ASP A 1 167 ? 21.712 3.254 -5.790 1.00 74.81 167 ASP A C 1
ATOM 1298 O O . ASP A 1 167 ? 21.733 2.383 -6.676 1.00 74.81 167 ASP A O 1
ATOM 1302 N N . ARG A 1 168 ? 21.106 3.080 -4.615 1.00 75.62 168 ARG A N 1
ATOM 1303 C CA . ARG A 1 168 ? 20.401 1.861 -4.229 1.00 75.62 168 ARG A CA 1
ATOM 1304 C C . ARG A 1 168 ? 18.934 1.867 -4.634 1.00 75.62 168 ARG A C 1
ATOM 1306 O O . ARG A 1 168 ? 18.275 0.864 -4.400 1.00 75.62 168 ARG A O 1
ATOM 1313 N N . ILE A 1 169 ? 18.422 2.933 -5.245 1.00 77.81 169 ILE A N 1
ATOM 1314 C CA . ILE A 1 169 ? 16.988 3.065 -5.543 1.00 77.81 169 ILE A CA 1
ATOM 1315 C C . ILE A 1 169 ? 16.741 3.079 -7.047 1.00 77.81 169 ILE A C 1
ATOM 1317 O O . ILE A 1 169 ? 15.801 2.442 -7.526 1.00 77.81 169 ILE A O 1
ATOM 1321 N N . CYS A 1 170 ? 17.584 3.774 -7.812 1.00 82.31 170 CYS A N 1
ATOM 1322 C CA . CYS A 1 170 ? 17.321 3.968 -9.224 1.00 82.31 170 CYS A CA 1
ATOM 1323 C C . CYS A 1 170 ? 17.426 2.677 -10.029 1.00 82.31 170 CYS A C 1
ATOM 1325 O O . CYS A 1 170 ? 18.363 1.897 -9.856 1.00 82.31 170 CYS A O 1
ATOM 1327 N N . GLY A 1 171 ? 16.466 2.492 -10.943 1.00 78.38 171 GLY A N 1
ATOM 1328 C CA . GLY A 1 171 ? 16.521 1.425 -11.929 1.00 78.38 171 GLY A CA 1
ATOM 1329 C C . GLY A 1 171 ? 16.529 0.049 -11.284 1.00 78.38 171 GLY A C 1
ATOM 1330 O O . GLY A 1 171 ? 17.401 -0.762 -11.576 1.00 78.38 171 GLY A O 1
ATOM 1331 N N . ARG A 1 172 ? 15.590 -0.189 -10.367 1.00 86.12 172 ARG A N 1
ATOM 1332 C CA . ARG A 1 172 ? 15.393 -1.477 -9.701 1.00 86.12 172 ARG A CA 1
ATOM 1333 C C . ARG A 1 172 ? 13.920 -1.794 -9.606 1.00 86.12 172 ARG A C 1
ATOM 1335 O O . ARG A 1 172 ? 13.072 -0.901 -9.627 1.00 86.12 172 ARG A O 1
ATOM 1342 N N . GLN A 1 173 ? 13.636 -3.074 -9.455 1.00 89.81 173 GLN A N 1
ATOM 1343 C CA . GLN A 1 173 ? 12.312 -3.542 -9.112 1.00 89.81 173 GLN A CA 1
ATOM 1344 C C . GLN A 1 173 ? 12.274 -3.811 -7.600 1.00 89.81 173 GLN A C 1
ATOM 1346 O O . GLN A 1 173 ? 12.864 -4.777 -7.111 1.00 89.81 173 GLN A O 1
ATOM 1351 N N . ASN A 1 174 ? 11.628 -2.911 -6.860 1.00 91.12 174 ASN A N 1
ATOM 1352 C CA . ASN A 1 174 ? 11.426 -3.032 -5.416 1.00 91.12 174 ASN A CA 1
ATOM 1353 C C . ASN A 1 174 ? 9.979 -3.441 -5.104 1.00 91.12 174 ASN A C 1
ATOM 1355 O O . ASN A 1 174 ? 9.088 -3.382 -5.960 1.00 91.12 174 ASN A O 1
ATOM 1359 N N . THR A 1 175 ? 9.756 -3.883 -3.875 1.00 95.12 175 THR A N 1
ATOM 1360 C CA . THR A 1 175 ? 8.469 -4.404 -3.418 1.00 95.12 175 THR A CA 1
ATOM 1361 C C . THR A 1 175 ? 7.406 -3.313 -3.413 1.00 95.12 175 THR A C 1
ATOM 1363 O O . THR A 1 175 ? 6.352 -3.508 -4.016 1.00 95.12 175 THR A O 1
ATOM 1366 N N . VAL A 1 176 ? 7.705 -2.138 -2.851 1.00 95.81 176 VAL A N 1
ATOM 1367 C CA . VAL A 1 176 ? 6.757 -1.017 -2.747 1.00 95.81 176 VAL A CA 1
ATOM 1368 C C . VAL A 1 176 ? 6.161 -0.596 -4.095 1.00 95.81 176 VAL A C 1
ATOM 1370 O O . VAL A 1 176 ? 4.942 -0.456 -4.193 1.00 95.81 176 VAL A O 1
ATOM 1373 N N . THR A 1 177 ? 6.959 -0.481 -5.166 1.00 95.94 177 THR A N 1
ATOM 1374 C CA . THR A 1 177 ? 6.433 -0.083 -6.488 1.00 95.94 177 THR A CA 1
ATOM 1375 C C . THR A 1 177 ? 5.535 -1.166 -7.074 1.00 95.94 177 THR A C 1
ATOM 1377 O O . THR A 1 177 ? 4.457 -0.872 -7.593 1.00 95.94 177 THR A O 1
ATOM 1380 N N . ASN A 1 178 ? 5.963 -2.430 -6.982 1.00 97.38 178 ASN A N 1
ATOM 1381 C CA . ASN A 1 178 ? 5.206 -3.556 -7.530 1.00 97.38 178 ASN A CA 1
ATOM 1382 C C . ASN A 1 178 ? 3.884 -3.760 -6.784 1.00 97.38 178 ASN A C 1
ATOM 1384 O O . ASN A 1 178 ? 2.846 -3.941 -7.419 1.00 97.38 178 ASN A O 1
ATOM 1388 N N . LEU A 1 179 ? 3.897 -3.661 -5.454 1.00 98.12 179 LEU A N 1
ATOM 1389 C CA . LEU A 1 179 ? 2.685 -3.746 -4.645 1.00 98.12 179 LEU A CA 1
ATOM 1390 C C . LEU A 1 179 ? 1.774 -2.536 -4.845 1.00 98.12 179 LEU A C 1
ATOM 1392 O O . LEU A 1 179 ? 0.567 -2.711 -4.993 1.00 98.12 179 LEU A O 1
ATOM 1396 N N . GLY A 1 180 ? 2.331 -1.324 -4.897 1.00 98.06 180 GLY A N 1
ATOM 1397 C CA . GLY A 1 180 ? 1.567 -0.103 -5.141 1.00 98.06 180 GLY A CA 1
ATOM 1398 C C . GLY A 1 180 ? 0.826 -0.144 -6.477 1.00 98.06 180 GLY A C 1
ATOM 1399 O O . GLY A 1 180 ? -0.345 0.235 -6.546 1.00 98.06 180 GLY A O 1
ATOM 1400 N N . TYR A 1 181 ? 1.469 -0.656 -7.527 1.00 98.31 181 TYR A N 1
ATOM 1401 C CA . TYR A 1 181 ? 0.849 -0.800 -8.841 1.00 98.31 181 TYR A CA 1
ATOM 1402 C C . TYR A 1 181 ? -0.164 -1.953 -8.913 1.00 98.31 181 TYR A C 1
ATOM 1404 O O . TYR A 1 181 ? -1.258 -1.748 -9.443 1.00 98.31 181 TYR A O 1
ATOM 1412 N N . LEU A 1 182 ? 0.142 -3.125 -8.336 1.00 98.62 182 LEU A N 1
ATOM 1413 C CA . LEU A 1 182 ? -0.817 -4.233 -8.219 1.00 98.62 182 LEU A CA 1
ATOM 1414 C C . LEU A 1 182 ? -2.098 -3.771 -7.513 1.00 98.62 182 LEU A C 1
ATOM 1416 O O . LEU A 1 182 ? -3.193 -3.928 -8.055 1.00 98.62 182 LEU A O 1
ATOM 1420 N N . LEU A 1 183 ? -1.947 -3.155 -6.339 1.00 98.44 183 LEU A N 1
ATOM 1421 C CA . LEU A 1 183 ? -3.060 -2.668 -5.532 1.00 98.44 183 LEU A CA 1
ATOM 1422 C C . LEU A 1 183 ? -3.906 -1.656 -6.312 1.00 98.44 183 LEU A C 1
ATOM 1424 O O . LEU A 1 183 ? -5.134 -1.741 -6.314 1.00 98.44 183 LEU A O 1
ATOM 1428 N N . LEU A 1 184 ? -3.260 -0.739 -7.035 1.00 98.50 184 LEU A N 1
ATOM 1429 C CA . LEU A 1 184 ? -3.964 0.257 -7.833 1.00 98.50 184 LEU A CA 1
ATOM 1430 C C . LEU A 1 184 ? -4.768 -0.393 -8.968 1.00 98.50 184 LEU A C 1
ATOM 1432 O O . LEU A 1 184 ? -5.928 -0.037 -9.180 1.00 98.50 184 LEU A O 1
ATOM 1436 N N . ALA A 1 185 ? -4.181 -1.366 -9.669 1.00 98.62 185 ALA A N 1
ATOM 1437 C CA . ALA A 1 185 ? -4.845 -2.098 -10.745 1.00 98.62 185 ALA A CA 1
ATOM 1438 C C . ALA A 1 185 ? -6.082 -2.860 -10.241 1.00 98.62 185 ALA A C 1
ATOM 1440 O O . ALA A 1 185 ? -7.153 -2.791 -10.849 1.00 98.62 185 ALA A O 1
ATOM 1441 N N . GLU A 1 186 ? -5.962 -3.552 -9.106 1.00 98.50 186 GLU A N 1
ATOM 1442 C CA . GLU A 1 186 ? -7.077 -4.280 -8.498 1.00 98.50 186 GLU A CA 1
ATOM 1443 C C . GLU A 1 186 ? -8.180 -3.330 -8.026 1.00 98.50 186 GLU A C 1
ATOM 1445 O O . GLU A 1 186 ? -9.355 -3.558 -8.321 1.00 98.50 186 GLU A O 1
ATOM 1450 N N . ARG A 1 187 ? -7.817 -2.217 -7.379 1.00 97.62 187 ARG A N 1
ATOM 1451 C CA . ARG A 1 187 ? -8.781 -1.206 -6.929 1.00 97.62 187 ARG A CA 1
ATOM 1452 C C . ARG A 1 187 ? -9.532 -0.556 -8.078 1.00 97.62 187 ARG A C 1
ATOM 1454 O O . ARG A 1 187 ? -10.737 -0.357 -7.964 1.00 97.62 187 ARG A O 1
ATOM 1461 N N . PHE A 1 188 ? -8.867 -0.259 -9.192 1.00 97.75 188 PHE A N 1
ATOM 1462 C CA . PHE A 1 188 ? -9.547 0.257 -10.378 1.00 97.75 188 PHE A CA 1
ATOM 1463 C C . PHE A 1 188 ? -10.524 -0.749 -10.984 1.00 97.75 188 PHE A C 1
ATOM 1465 O O . PHE A 1 188 ? -11.626 -0.378 -11.390 1.00 97.75 188 PHE A O 1
ATOM 1472 N N . PHE A 1 189 ? -10.152 -2.028 -11.032 1.00 97.50 189 PHE A N 1
ATOM 1473 C CA . PHE A 1 189 ? -11.064 -3.071 -11.492 1.00 97.50 189 PHE A CA 1
ATOM 1474 C C . PHE A 1 189 ? -12.295 -3.195 -10.572 1.00 97.50 189 PHE A C 1
ATOM 1476 O O . PHE A 1 189 ? -13.429 -3.262 -11.058 1.00 97.50 189 PHE A O 1
ATOM 1483 N N . LEU A 1 190 ? -12.070 -3.153 -9.255 1.00 96.12 190 LEU A N 1
ATOM 1484 C CA . LEU A 1 190 ? -13.092 -3.235 -8.207 1.00 96.12 190 LEU A CA 1
ATOM 1485 C C . LEU A 1 190 ? -13.853 -1.921 -7.960 1.00 96.12 190 LEU A C 1
ATOM 1487 O O . LEU A 1 190 ? -14.744 -1.897 -7.110 1.00 96.12 190 LEU A O 1
ATOM 1491 N N . HIS A 1 191 ? -13.509 -0.833 -8.653 1.00 94.38 191 HIS A N 1
ATOM 1492 C CA . HIS A 1 191 ? -14.094 0.480 -8.406 1.00 94.38 191 HIS A CA 1
ATOM 1493 C C . HIS A 1 191 ? -15.589 0.497 -8.740 1.00 94.38 191 HIS A C 1
ATOM 1495 O O . HIS A 1 191 ? -16.015 0.073 -9.822 1.00 94.38 191 HIS A O 1
ATOM 1501 N N . GLU A 1 192 ? -16.367 1.048 -7.813 1.00 83.44 192 GLU A N 1
ATOM 1502 C CA . GLU A 1 192 ? -17.792 1.313 -7.955 1.00 83.44 192 GLU A CA 1
ATOM 1503 C C . GLU A 1 192 ? -18.058 2.800 -7.670 1.00 83.44 192 GLU A C 1
ATOM 1505 O O . GLU A 1 192 ? -17.456 3.333 -6.732 1.00 83.44 192 GLU A O 1
ATOM 1510 N N . PRO A 1 193 ? -18.963 3.463 -8.420 1.00 79.62 193 PRO A N 1
ATOM 1511 C CA . PRO A 1 193 ? -19.896 2.904 -9.409 1.00 79.62 193 PRO A CA 1
ATOM 1512 C C . PRO A 1 193 ? -19.253 2.421 -10.718 1.00 79.62 193 PRO A C 1
ATOM 1514 O O . PRO A 1 193 ? -18.432 3.099 -11.328 1.00 79.62 193 PRO A O 1
ATOM 1517 N N . SER A 1 194 ? -19.695 1.264 -11.213 1.00 70.81 194 SER A N 1
ATOM 1518 C CA . SER A 1 194 ? -19.202 0.660 -12.462 1.00 70.81 194 SER A CA 1
ATOM 1519 C C . SER A 1 194 ? -19.340 1.528 -13.721 1.00 70.81 194 SER A C 1
ATOM 1521 O O . SER A 1 194 ? -18.638 1.266 -14.694 1.00 70.81 194 SER A O 1
ATOM 1523 N N . ASN A 1 195 ? -20.188 2.562 -13.702 1.00 77.19 195 ASN A N 1
ATOM 1524 C CA . ASN A 1 195 ? -20.371 3.492 -14.819 1.00 77.19 195 ASN A CA 1
ATOM 1525 C C . ASN A 1 195 ? -19.283 4.574 -14.909 1.00 77.19 195 ASN A C 1
ATOM 1527 O O . ASN A 1 195 ? -19.143 5.182 -15.970 1.00 77.19 195 ASN A O 1
ATOM 1531 N N . ASP A 1 196 ? -18.510 4.800 -13.844 1.00 85.81 196 ASP A N 1
ATOM 1532 C CA . ASP A 1 196 ? -17.466 5.834 -13.824 1.00 85.81 196 ASP A CA 1
ATOM 1533 C C . ASP A 1 196 ? -16.226 5.399 -14.623 1.00 85.81 196 ASP A C 1
ATOM 1535 O O . ASP A 1 196 ? -15.448 6.228 -15.096 1.00 85.81 196 ASP A O 1
ATOM 1539 N N . ILE A 1 197 ? -16.066 4.087 -14.835 1.00 89.38 197 ILE A N 1
ATOM 1540 C CA . ILE A 1 197 ? -14.963 3.498 -15.592 1.00 89.38 197 ILE A CA 1
ATOM 1541 C C . ILE A 1 197 ? -15.516 2.681 -16.767 1.00 89.38 197 ILE A C 1
ATOM 1543 O O . ILE A 1 197 ? -16.165 1.654 -16.551 1.00 89.38 197 ILE A O 1
ATOM 1547 N N . PRO A 1 198 ? -15.195 3.051 -18.022 1.00 90.88 198 PRO A N 1
ATOM 1548 C CA . PRO A 1 198 ? -15.561 2.277 -19.201 1.00 90.88 198 PRO A CA 1
ATOM 1549 C C . PRO A 1 198 ? -15.166 0.788 -19.098 1.00 90.88 198 PRO A C 1
ATOM 1551 O O . PRO A 1 198 ? -14.038 0.483 -18.699 1.00 90.88 198 PRO A O 1
ATOM 1554 N N . PRO A 1 199 ? -16.012 -0.162 -19.551 1.00 91.12 199 PRO A N 1
ATOM 1555 C CA . PRO A 1 199 ? -15.727 -1.599 -19.456 1.00 91.12 199 PRO A CA 1
ATOM 1556 C C . PRO A 1 199 ? -14.391 -2.038 -20.075 1.00 91.12 199 PRO A C 1
ATOM 1558 O O . PRO A 1 199 ? -13.744 -2.961 -19.579 1.00 91.12 199 PRO A O 1
ATOM 1561 N N . VAL A 1 200 ? -13.959 -1.370 -21.151 1.00 91.69 200 VAL A N 1
ATOM 1562 C CA . VAL A 1 200 ? -12.663 -1.638 -21.794 1.00 91.69 200 VAL A CA 1
ATOM 1563 C C . VAL A 1 200 ? -11.488 -1.332 -20.861 1.00 91.69 200 VAL A C 1
ATOM 1565 O O . VAL A 1 200 ? -10.558 -2.132 -20.790 1.00 91.69 200 VAL A O 1
ATOM 1568 N N . LEU A 1 201 ? -11.572 -0.241 -20.091 1.00 94.25 201 LEU A N 1
ATOM 1569 C CA . LEU A 1 201 ? -10.560 0.121 -19.101 1.00 94.25 201 LEU A CA 1
ATOM 1570 C C . LEU A 1 201 ? -10.613 -0.825 -17.898 1.00 94.25 201 LEU A C 1
ATOM 1572 O O . LEU A 1 201 ? -9.577 -1.321 -17.467 1.00 94.25 201 LEU A O 1
ATOM 1576 N N . LYS A 1 202 ? -11.810 -1.207 -17.421 1.00 93.81 202 LYS A N 1
ATOM 1577 C CA . LYS A 1 202 ? -11.925 -2.243 -16.374 1.00 93.81 202 LYS A CA 1
ATOM 1578 C C . LYS A 1 202 ? -11.198 -3.537 -16.760 1.00 93.81 202 LYS A C 1
ATOM 1580 O O . LYS A 1 202 ? -10.492 -4.118 -15.937 1.00 93.81 202 LYS A O 1
ATOM 1585 N N . ARG A 1 203 ? -11.310 -3.978 -18.019 1.00 94.81 203 ARG A N 1
ATOM 1586 C CA . ARG A 1 203 ? -10.586 -5.165 -18.504 1.00 94.81 203 ARG A CA 1
ATOM 1587 C C . ARG A 1 203 ? -9.068 -4.955 -18.561 1.00 94.81 203 ARG A C 1
ATOM 1589 O O . ARG A 1 203 ? -8.339 -5.899 -18.248 1.00 94.81 203 ARG A O 1
ATOM 1596 N N . SER A 1 204 ? -8.576 -3.771 -18.937 1.00 96.31 204 SER A N 1
ATOM 1597 C CA . SER A 1 204 ? -7.130 -3.502 -18.909 1.00 96.31 204 SER A CA 1
ATOM 1598 C C . SER A 1 204 ? -6.582 -3.502 -17.483 1.00 96.31 204 SER A C 1
ATOM 1600 O O . SER A 1 204 ? -5.532 -4.096 -17.254 1.00 96.31 204 SER A O 1
ATOM 1602 N N . TYR A 1 205 ? -7.321 -2.955 -16.514 1.00 97.81 205 TYR A N 1
ATOM 1603 C CA . TYR A 1 205 ? -6.936 -2.990 -15.098 1.00 97.81 205 TYR A CA 1
ATOM 1604 C C . TYR A 1 205 ? -6.852 -4.420 -14.558 1.00 97.81 205 TYR A C 1
ATOM 1606 O O . TYR A 1 205 ? -5.851 -4.786 -13.948 1.00 97.81 205 TYR A O 1
ATOM 1614 N N . LEU A 1 206 ? -7.835 -5.273 -14.873 1.00 97.56 206 LEU A N 1
ATOM 1615 C CA . LEU A 1 206 ? -7.773 -6.694 -14.515 1.00 97.56 206 LEU A CA 1
ATOM 1616 C C . LEU A 1 206 ? -6.564 -7.398 -15.146 1.00 97.56 206 LEU A C 1
ATOM 1618 O O . LEU A 1 206 ? -5.909 -8.209 -14.496 1.00 97.56 206 LEU A O 1
ATOM 1622 N N . THR A 1 207 ? -6.260 -7.083 -16.407 1.00 97.69 207 THR A N 1
ATOM 1623 C CA . THR A 1 207 ? -5.109 -7.661 -17.118 1.00 97.69 207 THR A CA 1
ATOM 1624 C C . THR A 1 207 ? -3.795 -7.268 -16.441 1.00 97.69 207 THR A C 1
ATOM 1626 O O . THR A 1 207 ? -2.941 -8.125 -16.221 1.00 97.69 207 THR A O 1
ATOM 1629 N N . ALA A 1 208 ? -3.648 -5.995 -16.064 1.00 97.81 208 ALA A N 1
ATOM 1630 C CA . ALA A 1 208 ? -2.497 -5.516 -15.307 1.00 97.81 208 ALA A CA 1
ATOM 1631 C C . ALA A 1 208 ? -2.402 -6.206 -13.937 1.00 97.81 208 ALA A C 1
ATOM 1633 O O . ALA A 1 208 ? -1.372 -6.797 -13.633 1.00 97.81 208 ALA A O 1
ATOM 1634 N N . ALA A 1 209 ? -3.491 -6.250 -13.163 1.00 98.25 209 ALA A N 1
ATOM 1635 C CA . ALA A 1 209 ? -3.522 -6.922 -11.863 1.00 98.25 209 ALA A CA 1
ATOM 1636 C C . ALA A 1 209 ? -3.107 -8.403 -11.948 1.00 98.25 209 ALA A C 1
ATOM 1638 O O . ALA A 1 209 ? -2.316 -8.893 -11.145 1.00 98.25 209 ALA A O 1
ATOM 1639 N N . GLN A 1 210 ? -3.603 -9.134 -12.951 1.00 97.81 210 GLN A N 1
ATOM 1640 C CA . GLN A 1 210 ? -3.224 -10.531 -13.180 1.00 97.81 210 GLN A CA 1
ATOM 1641 C C . GLN A 1 210 ? -1.741 -10.680 -13.533 1.00 97.81 210 GLN A C 1
ATOM 1643 O O . GLN A 1 210 ? -1.085 -11.579 -13.005 1.00 97.81 210 GLN A O 1
ATOM 1648 N N . ARG A 1 211 ? -1.215 -9.802 -14.394 1.00 97.00 211 ARG A N 1
ATOM 1649 C CA . ARG A 1 211 ? 0.196 -9.790 -14.792 1.00 97.00 211 ARG A CA 1
ATOM 1650 C C . ARG A 1 211 ? 1.112 -9.526 -13.597 1.00 97.00 211 ARG A C 1
ATOM 1652 O O . ARG A 1 211 ? 2.051 -10.289 -13.386 1.00 97.00 211 ARG A O 1
ATOM 1659 N N . GLU A 1 212 ? 0.823 -8.494 -12.807 1.00 97.06 212 GLU A N 1
ATOM 1660 C CA . GLU A 1 212 ? 1.661 -8.110 -11.665 1.00 97.06 212 GLU A CA 1
ATOM 1661 C C . GLU A 1 212 ? 1.601 -9.128 -10.527 1.00 97.06 212 GLU A C 1
ATOM 1663 O O . GLU A 1 212 ? 2.634 -9.475 -9.956 1.00 97.06 212 GLU A O 1
ATOM 1668 N N . TYR A 1 213 ? 0.423 -9.692 -10.237 1.00 97.31 213 TYR A N 1
ATOM 1669 C CA . TYR A 1 213 ? 0.317 -10.751 -9.234 1.00 97.31 213 TYR A CA 1
ATOM 1670 C C . TYR A 1 213 ? 1.092 -12.007 -9.655 1.00 97.31 213 TYR A C 1
ATOM 1672 O O . TYR A 1 213 ? 1.824 -12.583 -8.853 1.00 97.31 213 TYR A O 1
ATOM 1680 N N . ALA A 1 214 ? 0.986 -12.419 -10.924 1.00 96.38 214 ALA A N 1
ATOM 1681 C CA . ALA A 1 214 ? 1.734 -13.564 -11.447 1.00 96.38 214 ALA A CA 1
ATOM 1682 C C . ALA A 1 214 ? 3.254 -13.332 -11.425 1.00 96.38 214 ALA A C 1
ATOM 1684 O O . ALA A 1 214 ? 4.025 -14.269 -11.209 1.00 96.38 214 ALA A O 1
ATOM 1685 N N . PHE A 1 215 ? 3.694 -12.093 -11.642 1.00 95.19 215 PHE A N 1
ATOM 1686 C CA . PHE A 1 215 ? 5.092 -11.704 -11.509 1.00 95.19 215 PHE A CA 1
ATOM 1687 C C . PHE A 1 215 ? 5.572 -11.794 -10.054 1.00 95.19 215 PHE A C 1
ATOM 1689 O O . PHE A 1 215 ? 6.526 -12.516 -9.764 1.00 95.19 215 PHE A O 1
ATOM 1696 N N . LEU A 1 216 ? 4.869 -11.141 -9.124 1.00 95.50 216 LEU A N 1
ATOM 1697 C CA . LEU A 1 216 ? 5.200 -11.171 -7.698 1.00 95.50 216 LEU A CA 1
ATOM 1698 C C . LEU A 1 216 ? 5.208 -12.598 -7.145 1.00 95.50 216 LEU A C 1
ATOM 1700 O O . LEU A 1 216 ? 6.113 -12.960 -6.396 1.00 95.50 216 LEU A O 1
ATOM 1704 N N . HIS A 1 217 ? 4.257 -13.434 -7.565 1.00 95.06 217 HIS A N 1
ATOM 1705 C CA . HIS A 1 217 ? 4.185 -14.834 -7.158 1.00 95.06 217 HIS A CA 1
ATOM 1706 C C . HIS A 1 217 ? 5.458 -15.619 -7.524 1.00 95.06 217 HIS A C 1
ATOM 1708 O O . HIS A 1 217 ? 5.910 -16.455 -6.743 1.00 95.06 217 HIS A O 1
ATOM 1714 N N . GLN A 1 218 ? 6.079 -15.343 -8.678 1.00 93.12 218 GLN A N 1
ATOM 1715 C CA . GLN A 1 218 ? 7.346 -15.989 -9.047 1.00 93.12 218 GLN A CA 1
ATOM 1716 C C . GLN A 1 218 ? 8.470 -15.621 -8.074 1.00 93.12 218 GLN A C 1
ATOM 1718 O O . GLN A 1 218 ? 9.258 -16.487 -7.699 1.00 93.12 218 GLN A O 1
ATOM 1723 N N . TRP A 1 219 ? 8.538 -14.368 -7.618 1.00 91.31 219 TRP A N 1
ATOM 1724 C CA . TRP A 1 219 ? 9.523 -13.967 -6.609 1.00 91.31 219 TRP A CA 1
ATOM 1725 C C . TRP A 1 219 ? 9.204 -14.466 -5.211 1.00 91.31 219 TRP A C 1
ATOM 1727 O O . TRP A 1 219 ? 10.123 -14.827 -4.480 1.00 91.31 219 TRP A O 1
ATOM 1737 N N . MET A 1 220 ? 7.930 -14.505 -4.827 1.00 94.38 220 MET A N 1
ATOM 1738 C CA . MET A 1 220 ? 7.505 -15.012 -3.520 1.00 94.38 220 MET A CA 1
ATOM 1739 C C . MET A 1 220 ? 7.955 -16.451 -3.291 1.00 94.38 220 MET A C 1
ATOM 1741 O O . MET A 1 220 ? 8.341 -16.788 -2.176 1.00 94.38 220 MET A O 1
ATOM 1745 N N . TYR A 1 221 ? 7.982 -17.264 -4.349 1.00 92.06 221 TYR A N 1
ATOM 1746 C CA . TYR A 1 221 ? 8.269 -18.692 -4.269 1.00 92.06 221 TYR A CA 1
ATOM 1747 C C . TYR A 1 221 ? 9.455 -19.097 -5.148 1.00 92.06 221 TYR A C 1
ATOM 1749 O O . TYR A 1 221 ? 9.345 -19.948 -6.033 1.00 92.06 221 TYR A O 1
ATOM 1757 N N . LEU A 1 222 ? 10.627 -18.512 -4.887 1.00 88.56 222 LEU A N 1
ATOM 1758 C CA . LEU A 1 222 ? 11.867 -19.008 -5.480 1.00 88.56 222 LEU A CA 1
ATOM 1759 C C . LEU A 1 222 ? 12.226 -20.383 -4.906 1.00 88.56 222 LEU A C 1
ATOM 1761 O O . LEU A 1 222 ? 12.137 -20.610 -3.702 1.00 88.56 222 LEU A O 1
ATOM 1765 N N . GLY A 1 223 ? 12.811 -21.254 -5.733 1.00 85.19 223 GLY A N 1
ATOM 1766 C CA . GLY A 1 223 ? 13.455 -22.498 -5.276 1.00 85.19 223 GLY A CA 1
ATOM 1767 C C . GLY A 1 223 ? 14.684 -22.292 -4.368 1.00 85.19 223 GLY A C 1
ATOM 1768 O O . GLY A 1 223 ? 15.409 -23.242 -4.091 1.00 85.19 223 GLY A O 1
ATOM 1769 N N . LYS A 1 224 ? 14.945 -21.051 -3.937 1.00 86.25 224 LYS A N 1
ATOM 1770 C CA . LYS A 1 224 ? 15.982 -20.632 -2.990 1.00 86.25 224 LYS A CA 1
ATOM 1771 C C . LYS A 1 224 ? 15.325 -19.750 -1.912 1.00 86.25 224 LYS A C 1
ATOM 1773 O O . LYS A 1 224 ? 15.258 -18.537 -2.110 1.00 86.25 224 LYS A O 1
ATOM 1778 N N . PRO A 1 225 ? 14.832 -20.324 -0.798 1.00 85.81 225 PRO A N 1
ATOM 1779 C CA . PRO A 1 225 ? 14.035 -19.596 0.200 1.00 85.81 225 PRO A CA 1
ATOM 1780 C C . PRO A 1 225 ? 14.708 -18.342 0.788 1.00 85.81 225 PRO A C 1
ATOM 1782 O O . PRO A 1 225 ? 14.053 -17.320 0.988 1.00 85.81 225 PRO A O 1
ATOM 1785 N N . ASP A 1 226 ? 16.030 -18.369 0.977 1.00 84.88 226 ASP A N 1
ATOM 1786 C CA . ASP A 1 226 ? 16.804 -17.230 1.511 1.00 84.88 226 ASP A CA 1
ATOM 1787 C C . ASP A 1 226 ? 16.860 -16.019 0.564 1.00 84.88 226 ASP A C 1
ATOM 1789 O O . ASP A 1 226 ? 17.268 -14.921 0.945 1.00 84.88 226 ASP A O 1
ATOM 1793 N N . LEU A 1 227 ? 16.462 -16.230 -0.690 1.00 86.56 227 LEU A N 1
ATOM 1794 C CA . LEU A 1 227 ? 16.476 -15.244 -1.765 1.00 86.56 227 LEU A CA 1
ATOM 1795 C C . LEU A 1 227 ? 15.068 -14.923 -2.274 1.00 86.56 227 LEU A C 1
ATOM 1797 O O . LEU A 1 227 ? 14.914 -13.987 -3.059 1.00 86.56 227 LEU A O 1
ATOM 1801 N N . ALA A 1 228 ? 14.061 -15.698 -1.864 1.00 92.56 228 ALA A N 1
ATOM 1802 C CA . ALA A 1 228 ? 12.668 -15.463 -2.212 1.00 92.56 228 ALA A CA 1
ATOM 1803 C C . ALA A 1 228 ? 12.177 -14.131 -1.632 1.00 92.56 228 ALA A C 1
ATOM 1805 O O . ALA A 1 228 ? 12.735 -13.607 -0.675 1.00 92.56 228 ALA A O 1
ATOM 1806 N N . LEU A 1 229 ? 11.112 -13.570 -2.184 1.00 93.81 229 LEU A N 1
ATOM 1807 C CA . LEU A 1 229 ? 10.525 -12.351 -1.640 1.00 93.81 229 LEU A CA 1
ATOM 1808 C C . LEU A 1 229 ? 9.839 -12.608 -0.290 1.00 93.81 229 LEU A C 1
ATOM 1810 O O . LEU A 1 229 ? 9.889 -11.750 0.588 1.00 93.81 229 LEU A O 1
ATOM 1814 N N . LEU A 1 230 ? 9.254 -13.796 -0.103 1.00 95.19 230 LEU A N 1
ATOM 1815 C CA . LEU A 1 230 ? 8.739 -14.233 1.193 1.00 95.19 230 LEU A CA 1
ATOM 1816 C C . LEU A 1 230 ? 9.864 -14.804 2.054 1.00 95.19 230 LEU A C 1
ATOM 1818 O O . LEU A 1 230 ? 10.629 -15.672 1.631 1.00 95.19 230 LEU A O 1
ATOM 1822 N N . ASN A 1 231 ? 9.925 -14.337 3.293 1.00 93.88 231 ASN A N 1
ATOM 1823 C CA . ASN A 1 231 ? 10.813 -14.830 4.326 1.00 93.88 231 ASN A CA 1
ATOM 1824 C C . ASN A 1 231 ? 10.016 -15.649 5.349 1.00 93.88 231 ASN A C 1
ATOM 1826 O O . ASN A 1 231 ? 9.297 -15.088 6.178 1.00 93.88 231 ASN A O 1
ATOM 1830 N N . HIS A 1 232 ? 10.174 -16.972 5.308 1.00 93.06 232 HIS A N 1
ATOM 1831 C CA . HIS A 1 232 ? 9.679 -17.884 6.340 1.00 93.06 232 HIS A CA 1
ATOM 1832 C C . HIS A 1 232 ? 10.712 -17.958 7.471 1.00 93.06 232 HIS A C 1
ATOM 1834 O O . HIS A 1 232 ? 11.602 -18.806 7.471 1.00 93.06 232 HIS A O 1
ATOM 1840 N N . PHE A 1 233 ? 10.623 -17.028 8.418 1.00 89.25 233 PHE A N 1
ATOM 1841 C CA . PHE A 1 233 ? 11.647 -16.831 9.449 1.00 89.25 233 PHE A CA 1
ATOM 1842 C C . PHE A 1 233 ? 11.469 -17.726 10.686 1.00 89.25 233 PHE A C 1
ATOM 1844 O O . PHE A 1 233 ? 12.392 -17.831 11.493 1.00 89.25 233 PHE A O 1
ATOM 1851 N N . SER A 1 234 ? 10.295 -18.344 10.868 1.00 86.56 234 SER A N 1
ATOM 1852 C CA . SER A 1 234 ? 9.972 -19.149 12.050 1.00 86.56 234 SER A CA 1
ATOM 1853 C C . SER A 1 234 ? 9.872 -20.638 11.703 1.00 86.56 234 SER A C 1
ATOM 1855 O O . SER A 1 234 ? 8.853 -21.071 11.161 1.00 86.56 234 SER A O 1
ATOM 1857 N N . PRO A 1 235 ? 10.879 -21.465 12.055 1.00 83.94 235 PRO A N 1
ATOM 1858 C CA . PRO A 1 235 ? 10.820 -22.909 11.823 1.00 83.94 235 PRO A CA 1
ATOM 1859 C C . PRO A 1 235 ? 9.652 -23.596 12.545 1.00 83.94 235 PRO A C 1
ATOM 1861 O O . PRO A 1 235 ? 9.149 -24.610 12.071 1.00 83.94 235 PRO A O 1
ATOM 1864 N N . GLY A 1 236 ? 9.227 -23.054 13.694 1.00 85.56 236 GLY A N 1
ATOM 1865 C CA . GLY A 1 236 ? 8.117 -23.592 14.486 1.00 85.56 236 GLY A CA 1
ATOM 1866 C C . GLY A 1 236 ? 6.733 -23.209 13.959 1.00 85.56 236 GLY A C 1
ATOM 1867 O O . GLY A 1 236 ? 5.775 -23.928 14.220 1.00 85.56 236 GLY A O 1
ATOM 1868 N N . ASN A 1 237 ? 6.636 -22.118 13.191 1.00 87.62 237 ASN A N 1
ATOM 1869 C CA . ASN A 1 237 ? 5.387 -21.599 12.636 1.00 87.62 237 ASN A CA 1
ATOM 1870 C C . ASN A 1 237 ? 5.576 -21.305 11.138 1.00 87.62 237 ASN A C 1
ATOM 1872 O O . ASN A 1 237 ? 5.725 -20.145 10.759 1.00 87.62 237 ASN A O 1
ATOM 1876 N N . PRO A 1 238 ? 5.558 -22.327 10.261 1.00 85.81 238 PRO A N 1
ATOM 1877 C CA . PRO A 1 238 ? 5.842 -22.147 8.833 1.00 85.81 238 PRO A CA 1
ATOM 1878 C C . PRO A 1 238 ? 4.823 -21.255 8.108 1.00 85.81 238 PRO A C 1
ATOM 1880 O O . PRO A 1 238 ? 5.113 -20.763 7.018 1.00 85.81 238 PRO A O 1
ATOM 1883 N N . GLY A 1 239 ? 3.645 -21.042 8.706 1.00 90.75 239 GLY A N 1
ATOM 1884 C CA . GLY A 1 239 ? 2.645 -20.095 8.216 1.00 90.75 239 GLY A CA 1
ATOM 1885 C C . GLY A 1 239 ? 3.009 -18.626 8.449 1.00 90.75 239 GLY A C 1
ATOM 1886 O O . GLY A 1 239 ? 2.419 -17.771 7.802 1.00 90.75 239 GLY A O 1
ATOM 1887 N N . TYR A 1 240 ? 3.962 -18.315 9.334 1.00 94.81 240 TYR A N 1
ATOM 1888 C CA . TYR A 1 240 ? 4.364 -16.935 9.616 1.00 94.81 240 TYR A CA 1
ATOM 1889 C C . TYR A 1 240 ? 5.382 -16.483 8.579 1.00 94.81 240 TYR A C 1
ATOM 1891 O O . TYR A 1 240 ? 6.432 -17.111 8.402 1.00 94.81 240 TYR A O 1
ATOM 1899 N N . VAL A 1 241 ? 5.077 -15.377 7.907 1.00 96.50 241 VAL A N 1
ATOM 1900 C CA . VAL A 1 241 ? 5.906 -14.853 6.823 1.00 96.50 241 VAL A CA 1
ATOM 1901 C C . VAL A 1 241 ? 5.993 -13.339 6.872 1.00 96.50 241 VAL A C 1
ATOM 1903 O O . VAL A 1 241 ? 5.068 -12.665 7.305 1.00 96.50 241 VAL A O 1
ATOM 1906 N N . VAL A 1 242 ? 7.100 -12.799 6.374 1.00 96.56 242 VAL A N 1
ATOM 1907 C CA . VAL A 1 242 ? 7.218 -11.377 6.027 1.00 96.56 242 VAL A CA 1
ATOM 1908 C C . VAL A 1 242 ? 7.762 -11.238 4.613 1.00 96.56 242 VAL A C 1
ATOM 1910 O O . VAL A 1 242 ? 8.491 -12.103 4.129 1.00 96.56 242 VAL A O 1
ATOM 1913 N N . MET A 1 243 ? 7.419 -10.149 3.943 1.00 95.75 243 MET A N 1
ATOM 1914 C CA . MET A 1 243 ? 8.001 -9.755 2.669 1.00 95.75 243 MET A CA 1
ATOM 1915 C C . MET A 1 243 ? 9.302 -8.991 2.870 1.00 95.75 243 MET A C 1
ATOM 1917 O O . MET A 1 243 ? 9.403 -8.132 3.746 1.00 95.75 243 MET A O 1
ATOM 1921 N N . ARG A 1 244 ? 10.272 -9.275 2.007 1.00 93.94 244 ARG A N 1
ATOM 1922 C CA . ARG A 1 244 ? 11.495 -8.486 1.855 1.00 93.94 244 ARG A CA 1
ATOM 1923 C C . ARG A 1 244 ? 11.232 -7.264 0.966 1.00 93.94 244 ARG A C 1
ATOM 1925 O O . ARG A 1 244 ? 10.272 -7.243 0.200 1.00 93.94 244 ARG A O 1
ATOM 1932 N N . GLU A 1 245 ? 12.096 -6.258 1.035 1.00 89.31 245 GLU A N 1
ATOM 1933 C CA . GLU A 1 245 ? 11.863 -4.973 0.350 1.00 89.31 245 GLU A CA 1
ATOM 1934 C C . GLU A 1 245 ? 12.205 -4.978 -1.157 1.00 89.31 245 GLU A C 1
ATOM 1936 O O . GLU A 1 245 ? 11.742 -4.109 -1.898 1.00 89.31 245 GLU A O 1
ATOM 1941 N N . ARG A 1 246 ? 12.937 -5.979 -1.671 1.00 87.88 246 ARG A N 1
ATOM 1942 C CA . ARG A 1 246 ? 13.230 -6.089 -3.113 1.00 87.88 246 ARG A CA 1
ATOM 1943 C C . ARG A 1 246 ? 13.632 -7.484 -3.572 1.00 87.88 246 ARG A C 1
ATOM 1945 O O . ARG A 1 246 ? 13.927 -8.367 -2.764 1.00 87.88 246 ARG A O 1
ATOM 1952 N N . ALA A 1 247 ? 13.718 -7.643 -4.893 1.00 82.75 247 ALA A N 1
ATOM 1953 C CA . ALA A 1 247 ? 14.333 -8.803 -5.521 1.00 82.75 247 ALA A CA 1
ATOM 1954 C C . ALA A 1 247 ? 15.815 -8.931 -5.138 1.00 82.75 247 ALA A C 1
ATOM 1956 O O . ALA A 1 247 ? 16.571 -7.962 -5.128 1.00 82.75 247 ALA A O 1
ATOM 1957 N N . SER A 1 248 ? 16.230 -10.156 -4.841 1.00 85.44 248 SER A N 1
ATOM 1958 C CA . SER A 1 248 ? 17.572 -10.454 -4.344 1.00 85.44 248 SER A CA 1
ATOM 1959 C C . SER A 1 248 ? 18.617 -10.617 -5.444 1.00 85.44 248 SER A C 1
ATOM 1961 O O . SER A 1 248 ? 19.802 -10.434 -5.179 1.00 85.44 248 SER A O 1
ATOM 1963 N N . LEU A 1 249 ? 18.202 -10.970 -6.665 1.00 90.19 249 LEU A N 1
ATOM 1964 C CA . LEU A 1 249 ? 19.087 -11.365 -7.759 1.00 90.19 249 LEU A CA 1
ATOM 1965 C C . LEU A 1 249 ? 18.694 -10.715 -9.089 1.00 90.19 249 LEU A C 1
ATOM 1967 O O . LEU A 1 249 ? 17.511 -10.556 -9.391 1.00 90.19 249 LEU A O 1
ATOM 1971 N N . PHE A 1 250 ? 19.699 -10.482 -9.929 1.00 91.31 250 PHE A N 1
ATOM 1972 C CA . PHE A 1 250 ? 19.547 -10.278 -11.369 1.00 91.31 250 PHE A CA 1
ATOM 1973 C C . PHE A 1 250 ? 19.614 -11.611 -12.125 1.00 91.31 250 PHE A C 1
ATOM 1975 O O . PHE A 1 250 ? 20.018 -12.646 -11.583 1.00 91.31 250 PHE A O 1
ATOM 1982 N N . LYS A 1 251 ? 19.252 -11.603 -13.411 1.00 92.50 251 LYS A N 1
ATOM 1983 C CA . LYS A 1 251 ? 19.217 -12.808 -14.259 1.00 92.50 251 LYS A CA 1
ATOM 1984 C C . LYS A 1 251 ? 20.562 -13.526 -14.369 1.00 92.50 251 LYS A C 1
ATOM 1986 O O . LYS A 1 251 ? 20.605 -14.749 -14.470 1.00 92.50 251 LYS A O 1
ATOM 1991 N N . ASN A 1 252 ? 21.665 -12.781 -14.324 1.00 92.06 252 ASN A N 1
ATOM 1992 C CA . ASN A 1 252 ? 23.023 -13.333 -14.347 1.00 92.06 252 ASN A CA 1
ATOM 1993 C C . ASN A 1 252 ? 23.437 -14.007 -13.017 1.00 92.06 252 ASN A C 1
ATOM 1995 O O . ASN A 1 252 ? 24.557 -14.504 -12.909 1.00 92.06 252 ASN A O 1
ATOM 1999 N N . GLY A 1 253 ? 22.561 -14.018 -12.006 1.00 90.31 253 GLY A N 1
ATOM 2000 C CA . GLY A 1 253 ? 22.811 -14.585 -10.683 1.00 90.31 253 GLY A CA 1
ATOM 2001 C C . GLY A 1 253 ? 23.573 -13.666 -9.726 1.00 90.31 253 GLY A C 1
ATOM 2002 O O . GLY A 1 253 ? 23.851 -14.085 -8.604 1.00 90.31 253 GLY A O 1
ATOM 2003 N N . GLN A 1 254 ? 23.910 -12.437 -10.131 1.00 89.69 254 GLN A N 1
ATOM 2004 C CA . GLN A 1 254 ? 24.474 -11.437 -9.228 1.00 89.69 254 GLN A CA 1
ATOM 2005 C C . GLN A 1 254 ? 23.409 -10.947 -8.251 1.00 89.69 254 GLN A C 1
ATOM 2007 O O . GLN A 1 254 ? 22.253 -10.750 -8.625 1.00 89.69 254 GLN A O 1
ATOM 2012 N N . GLN A 1 255 ? 23.818 -10.740 -7.002 1.00 88.75 255 GLN A N 1
ATOM 2013 C CA . GLN A 1 255 ? 22.954 -10.171 -5.981 1.00 88.75 255 GLN A CA 1
ATOM 2014 C C . GLN A 1 255 ? 22.746 -8.677 -6.233 1.00 88.75 255 GLN A C 1
ATOM 2016 O O . GLN A 1 255 ? 23.692 -7.958 -6.567 1.00 88.75 255 GLN A O 1
ATOM 2021 N N . ASP A 1 256 ? 21.518 -8.209 -6.032 1.00 86.81 256 ASP A N 1
ATOM 2022 C CA . ASP A 1 256 ? 21.224 -6.782 -6.019 1.00 86.81 256 ASP A CA 1
ATOM 2023 C C . ASP A 1 256 ? 22.014 -6.111 -4.868 1.00 86.81 256 ASP A C 1
ATOM 2025 O O . ASP A 1 256 ? 21.904 -6.535 -3.714 1.00 86.81 256 ASP A O 1
ATOM 2029 N N . PRO A 1 257 ? 22.823 -5.064 -5.127 1.00 82.19 257 PRO A N 1
ATOM 2030 C CA . PRO A 1 257 ? 23.715 -4.495 -4.111 1.00 82.19 257 PRO A CA 1
ATOM 2031 C C . PRO A 1 257 ? 22.989 -3.715 -3.001 1.00 82.19 257 PRO A C 1
ATOM 2033 O O . PRO A 1 257 ? 23.636 -3.249 -2.067 1.00 82.19 257 PRO A O 1
ATOM 2036 N N . GLY A 1 258 ? 21.673 -3.523 -3.114 1.00 81.06 258 GLY A N 1
ATOM 2037 C CA . GLY A 1 258 ? 20.818 -2.970 -2.065 1.00 81.06 258 GLY A CA 1
ATOM 2038 C C . GLY A 1 258 ? 20.003 -4.038 -1.331 1.00 81.06 258 GLY A C 1
ATOM 2039 O O . GLY A 1 258 ? 19.302 -3.697 -0.386 1.00 81.06 258 GLY A O 1
ATOM 2040 N N . TYR A 1 259 ? 20.081 -5.313 -1.731 1.00 87.75 259 TYR A N 1
ATOM 2041 C CA . TYR A 1 259 ? 19.349 -6.392 -1.074 1.00 87.75 259 TYR A CA 1
ATOM 2042 C C . TYR A 1 259 ? 19.919 -6.688 0.314 1.00 87.75 259 TYR A C 1
ATOM 2044 O O . TYR A 1 259 ? 21.091 -7.048 0.460 1.00 87.75 259 TYR A O 1
ATOM 2052 N N . VAL A 1 260 ? 19.050 -6.605 1.322 1.00 87.88 260 VAL A N 1
ATOM 2053 C CA . VAL A 1 260 ? 19.346 -6.962 2.712 1.00 87.88 260 VAL A CA 1
ATOM 2054 C C . VAL A 1 260 ? 18.460 -8.150 3.115 1.00 87.88 260 VAL A C 1
ATOM 2056 O O . VAL A 1 260 ? 17.245 -7.987 3.226 1.00 87.88 260 VAL A O 1
ATOM 2059 N N . PRO A 1 261 ? 19.026 -9.354 3.340 1.00 87.50 261 PRO A N 1
ATOM 2060 C CA . PRO A 1 261 ? 18.244 -10.590 3.447 1.00 87.50 261 PRO A CA 1
ATOM 2061 C C . PRO A 1 261 ? 17.186 -10.638 4.553 1.00 87.50 261 PRO A C 1
ATOM 2063 O O . PRO A 1 261 ? 16.178 -11.321 4.386 1.00 87.50 261 PRO A O 1
ATOM 2066 N N . LEU A 1 262 ? 17.399 -9.970 5.690 1.00 88.88 262 LEU A N 1
ATOM 2067 C CA . LEU A 1 262 ? 16.423 -9.950 6.791 1.00 88.88 262 LEU A CA 1
ATOM 2068 C C . LEU A 1 262 ? 15.711 -8.605 6.926 1.00 88.88 262 LEU A C 1
ATOM 2070 O O . LEU A 1 262 ? 15.015 -8.382 7.918 1.00 88.88 262 LEU A O 1
ATOM 2074 N N . PHE A 1 263 ? 15.880 -7.709 5.954 1.00 91.50 263 PHE A N 1
ATOM 2075 C CA . PHE A 1 263 ? 15.140 -6.464 5.956 1.00 91.50 263 PHE A CA 1
ATOM 2076 C C . PHE A 1 263 ? 13.718 -6.706 5.461 1.00 91.50 263 PHE A C 1
ATOM 2078 O O . PHE A 1 263 ? 13.489 -7.109 4.320 1.00 91.50 263 PHE A O 1
ATOM 2085 N N . ALA A 1 264 ? 12.774 -6.453 6.357 1.00 94.19 264 ALA A N 1
ATOM 2086 C CA . ALA A 1 264 ? 11.356 -6.393 6.072 1.00 94.19 264 ALA A CA 1
ATOM 2087 C C . ALA A 1 264 ? 10.859 -5.042 6.572 1.00 94.19 264 ALA A C 1
ATOM 2089 O O . ALA A 1 264 ? 11.010 -4.719 7.754 1.00 94.19 264 ALA A O 1
ATOM 2090 N N . TRP A 1 265 ? 10.300 -4.256 5.660 1.00 95.56 265 TRP A N 1
ATOM 2091 C CA . TRP A 1 265 ? 9.645 -3.004 5.990 1.00 95.56 265 TRP A CA 1
ATOM 2092 C C . TRP A 1 265 ? 8.180 -3.271 6.324 1.00 95.56 265 TRP A C 1
ATOM 2094 O O . TRP A 1 265 ? 7.493 -3.993 5.598 1.00 95.56 265 TRP A O 1
ATOM 2104 N N . THR A 1 266 ? 7.681 -2.676 7.405 1.00 96.06 266 THR A N 1
ATOM 2105 C CA . THR A 1 266 ? 6.297 -2.862 7.862 1.00 96.06 266 THR A CA 1
ATOM 2106 C C . THR A 1 266 ? 5.284 -2.390 6.811 1.00 96.06 266 THR A C 1
ATOM 2108 O O . THR A 1 266 ? 4.212 -2.981 6.670 1.00 96.06 266 THR A O 1
ATOM 2111 N N . GLY A 1 267 ? 5.648 -1.406 5.982 1.00 97.69 267 GLY A N 1
ATOM 2112 C CA . GLY A 1 267 ? 4.771 -0.916 4.922 1.00 97.69 267 GLY A CA 1
ATOM 2113 C C . GLY A 1 267 ? 4.546 -1.891 3.769 1.00 97.69 267 GLY A C 1
ATOM 2114 O O . GLY A 1 267 ? 3.404 -2.024 3.329 1.00 97.69 267 GLY A O 1
ATOM 2115 N N . ASP A 1 268 ? 5.561 -2.651 3.346 1.00 97.88 268 ASP A N 1
ATOM 2116 C CA . ASP A 1 268 ? 5.388 -3.688 2.315 1.00 97.88 268 ASP A CA 1
ATOM 2117 C C . ASP A 1 268 ? 4.357 -4.732 2.754 1.00 97.88 268 ASP A C 1
ATOM 2119 O O . ASP A 1 268 ? 3.521 -5.174 1.965 1.00 97.88 268 ASP A O 1
ATOM 2123 N N . GLN A 1 269 ? 4.353 -5.065 4.048 1.00 98.12 269 GLN A N 1
ATOM 2124 C CA . GLN A 1 269 ? 3.397 -6.012 4.620 1.00 98.12 269 GLN A CA 1
ATOM 2125 C C . GLN A 1 269 ? 1.973 -5.456 4.528 1.00 98.12 269 GLN A C 1
ATOM 2127 O O . GLN A 1 269 ? 1.057 -6.152 4.095 1.00 98.12 269 GLN A O 1
ATOM 2132 N N . GLY A 1 270 ? 1.785 -4.180 4.880 1.00 98.56 270 GLY A N 1
ATOM 2133 C CA . GLY A 1 270 ? 0.492 -3.498 4.795 1.00 98.56 270 GLY A CA 1
ATOM 2134 C C . GLY A 1 270 ? -0.052 -3.391 3.372 1.00 98.56 270 GLY A C 1
ATOM 2135 O O . GLY A 1 270 ? -1.243 -3.628 3.138 1.00 98.56 270 GLY A O 1
ATOM 2136 N N . LEU A 1 271 ? 0.822 -3.068 2.414 1.00 98.69 271 LEU A N 1
ATOM 2137 C CA . LEU A 1 271 ? 0.475 -3.020 0.995 1.00 98.69 271 LEU A CA 1
ATOM 2138 C C . LEU A 1 271 ? 0.061 -4.400 0.483 1.00 98.69 271 LEU A C 1
ATOM 2140 O O . LEU A 1 271 ? -0.980 -4.516 -0.162 1.00 98.69 271 LEU A O 1
ATOM 2144 N N . MET A 1 272 ? 0.817 -5.450 0.814 1.00 98.69 272 MET A N 1
ATOM 2145 C CA . MET A 1 272 ? 0.500 -6.803 0.360 1.00 98.69 272 MET A CA 1
ATOM 2146 C C . MET A 1 272 ? -0.771 -7.349 1.003 1.00 98.69 272 MET A C 1
ATOM 2148 O O . MET A 1 272 ? -1.587 -7.941 0.306 1.00 98.69 272 MET A O 1
ATOM 2152 N N . VAL A 1 273 ? -0.989 -7.125 2.303 1.00 98.81 273 VAL A N 1
ATOM 2153 C CA . VAL A 1 273 ? -2.256 -7.491 2.959 1.00 98.81 273 VAL A CA 1
ATOM 2154 C C . VAL A 1 273 ? -3.429 -6.806 2.256 1.00 98.81 273 VAL A C 1
ATOM 2156 O O . VAL A 1 273 ? -4.422 -7.461 1.947 1.00 98.81 273 VAL A O 1
ATOM 2159 N N . SER A 1 274 ? -3.298 -5.518 1.923 1.00 98.81 274 SER A N 1
ATOM 2160 C CA . SER A 1 274 ? -4.332 -4.788 1.177 1.00 98.81 274 SER A CA 1
ATOM 2161 C C . SER A 1 274 ? -4.567 -5.375 -0.218 1.00 98.81 274 SER A C 1
ATOM 2163 O O . SER A 1 274 ? -5.716 -5.581 -0.604 1.00 98.81 274 SER A O 1
ATOM 2165 N N . ALA A 1 275 ? -3.492 -5.683 -0.950 1.00 98.75 275 ALA A N 1
ATOM 2166 C CA . ALA A 1 275 ? -3.572 -6.272 -2.285 1.00 98.75 275 ALA A CA 1
ATOM 2167 C C . ALA A 1 275 ? -4.202 -7.667 -2.236 1.00 98.75 275 ALA A C 1
ATOM 2169 O O . ALA A 1 275 ? -5.065 -7.991 -3.034 1.00 98.75 275 ALA A O 1
ATOM 2170 N N . LEU A 1 276 ? -3.878 -8.492 -1.240 1.00 98.81 276 LEU A N 1
ATOM 2171 C CA . LEU A 1 276 ? -4.492 -9.812 -1.086 1.00 98.81 276 LEU A CA 1
ATOM 2172 C C . LEU A 1 276 ? -5.990 -9.738 -0.796 1.00 98.81 276 LEU A C 1
ATOM 2174 O O . LEU A 1 276 ? -6.747 -10.571 -1.290 1.00 98.81 276 LEU A O 1
ATOM 2178 N N . VAL A 1 277 ? -6.434 -8.737 -0.036 1.00 98.81 277 VAL A N 1
ATOM 2179 C CA . VAL A 1 277 ? -7.862 -8.489 0.199 1.00 98.81 277 VAL A CA 1
ATOM 2180 C C . VAL A 1 277 ? -8.576 -8.146 -1.104 1.00 98.81 277 VAL A C 1
ATOM 2182 O O . VAL A 1 277 ? -9.623 -8.724 -1.401 1.00 98.81 277 VAL A O 1
ATOM 2185 N N . ASP A 1 278 ? -8.006 -7.255 -1.912 1.00 98.62 278 ASP A N 1
ATOM 2186 C CA . ASP A 1 278 ? -8.577 -6.914 -3.213 1.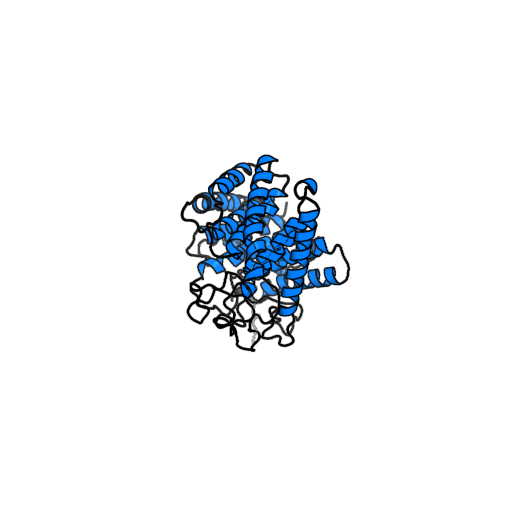00 98.62 278 ASP A CA 1
ATOM 2187 C C . ASP A 1 278 ? -8.506 -8.100 -4.183 1.00 98.62 278 ASP A C 1
ATOM 2189 O O . ASP A 1 278 ? -9.513 -8.447 -4.804 1.00 98.62 278 ASP A O 1
ATOM 2193 N N . ARG A 1 279 ? -7.397 -8.839 -4.207 1.00 98.56 279 ARG A N 1
ATOM 2194 C CA . ARG A 1 279 ? -7.242 -10.080 -4.968 1.00 98.56 279 ARG A CA 1
ATOM 2195 C C . ARG A 1 279 ? -8.319 -11.105 -4.638 1.00 98.56 279 ARG A C 1
ATOM 2197 O O . ARG A 1 279 ? -8.916 -11.678 -5.546 1.00 98.56 279 ARG A O 1
ATOM 2204 N N . MET A 1 280 ? -8.601 -11.331 -3.357 1.00 98.75 280 MET A N 1
ATOM 2205 C CA . MET A 1 280 ? -9.675 -12.223 -2.916 1.00 98.75 280 MET A CA 1
ATOM 2206 C C . MET A 1 280 ? -11.035 -11.791 -3.479 1.00 98.75 280 MET A C 1
ATOM 2208 O O . MET A 1 280 ? -11.804 -12.631 -3.948 1.00 98.75 280 MET A O 1
ATOM 2212 N N . ARG A 1 281 ? -11.316 -10.484 -3.514 1.00 98.12 281 ARG A N 1
ATOM 2213 C CA . ARG A 1 281 ? -12.546 -9.939 -4.112 1.00 98.12 281 ARG A CA 1
ATOM 2214 C C . ARG A 1 281 ? -12.583 -10.121 -5.631 1.00 98.12 281 ARG A C 1
ATOM 2216 O O . ARG A 1 281 ? -13.643 -10.429 -6.165 1.00 98.12 281 ARG A O 1
ATOM 2223 N N . VAL A 1 282 ? -11.443 -9.984 -6.316 1.00 97.56 282 VAL A N 1
ATOM 2224 C CA . VAL A 1 282 ? -11.315 -10.280 -7.756 1.00 97.56 282 VAL A CA 1
ATOM 2225 C C . VAL A 1 282 ? -11.575 -11.760 -8.052 1.00 97.56 282 VAL A C 1
ATOM 2227 O O . VAL A 1 282 ? -12.223 -12.079 -9.047 1.00 97.56 282 VAL A O 1
ATOM 2230 N N . LEU A 1 283 ? -11.075 -12.662 -7.205 1.00 97.56 283 LEU A N 1
ATOM 2231 C CA . LEU A 1 283 ? -11.195 -14.112 -7.390 1.00 97.56 283 LEU A CA 1
ATOM 2232 C C . LEU A 1 283 ? -12.592 -14.645 -7.043 1.00 97.56 283 LEU A C 1
ATOM 2234 O O . LEU A 1 283 ? -13.056 -15.593 -7.671 1.00 97.56 283 LEU A O 1
ATOM 2238 N N . GLY A 1 284 ? -13.256 -14.072 -6.037 1.00 96.25 284 GLY A N 1
ATOM 2239 C CA . GLY A 1 284 ? -14.615 -14.441 -5.621 1.00 96.25 284 GLY A CA 1
ATOM 2240 C C . GLY A 1 284 ? -14.766 -15.826 -4.965 1.00 96.25 284 GLY A C 1
ATOM 2241 O O . GLY A 1 284 ? -15.857 -16.151 -4.502 1.00 96.25 284 GLY A O 1
ATOM 2242 N N . GLY A 1 285 ? -13.707 -16.643 -4.908 1.00 96.44 285 GLY A N 1
ATOM 2243 C CA . GLY A 1 285 ? -13.681 -17.959 -4.258 1.00 96.44 285 GLY A CA 1
ATOM 2244 C C . GLY A 1 285 ? -12.641 -18.918 -4.862 1.00 96.44 285 GLY A C 1
ATOM 2245 O O . GLY A 1 285 ? -11.840 -18.533 -5.710 1.00 96.44 285 GLY A O 1
ATOM 2246 N N . GLY A 1 286 ? -12.645 -20.183 -4.426 1.00 97.81 286 GLY A N 1
ATOM 2247 C CA . GLY A 1 286 ? -11.774 -21.244 -4.966 1.00 97.81 286 GLY A CA 1
ATOM 2248 C C . GLY A 1 286 ? -10.399 -21.374 -4.293 1.00 97.81 286 GLY A C 1
ATOM 2249 O O . GLY A 1 286 ? -10.135 -20.767 -3.259 1.00 97.81 286 GLY A O 1
ATOM 2250 N N . SER A 1 287 ? -9.521 -22.207 -4.864 1.00 97.94 287 SER A N 1
ATOM 2251 C CA . SER A 1 287 ? -8.192 -22.501 -4.299 1.00 97.94 287 SER A CA 1
ATOM 2252 C C . SER A 1 287 ? -7.294 -21.271 -4.227 1.00 97.94 287 SER A C 1
ATOM 2254 O O . SER A 1 287 ? -6.633 -21.057 -3.216 1.00 97.94 287 SER A O 1
ATOM 2256 N N . ASP A 1 288 ? -7.310 -20.441 -5.268 1.00 97.38 288 ASP A N 1
ATOM 2257 C CA . ASP A 1 288 ? -6.460 -19.252 -5.349 1.00 97.38 288 ASP A CA 1
ATOM 2258 C C . ASP A 1 288 ? -6.905 -18.192 -4.335 1.00 97.38 288 ASP A C 1
ATOM 2260 O O . ASP A 1 288 ? -6.073 -17.511 -3.739 1.00 97.38 288 ASP A O 1
ATOM 2264 N N . TYR A 1 289 ? -8.216 -18.097 -4.083 1.00 98.31 289 TYR A N 1
ATOM 2265 C CA . TYR A 1 289 ? -8.764 -17.270 -3.010 1.00 98.31 289 TYR A CA 1
ATOM 2266 C C . TYR A 1 289 ? -8.243 -17.745 -1.651 1.00 98.31 289 TYR A C 1
ATOM 2268 O O . TYR A 1 289 ? -7.778 -16.935 -0.856 1.00 98.31 289 TYR A O 1
ATOM 2276 N N . GLN A 1 290 ? -8.283 -19.056 -1.388 1.00 98.50 290 GLN A N 1
ATOM 2277 C CA . GLN A 1 290 ? -7.812 -19.613 -0.116 1.00 98.50 290 GLN A CA 1
ATOM 2278 C C . GLN A 1 290 ? -6.302 -19.417 0.057 1.00 98.50 290 GLN A C 1
ATOM 2280 O O . GLN A 1 290 ? -5.850 -19.073 1.143 1.00 98.50 290 GLN A O 1
ATOM 2285 N N . ALA A 1 291 ? -5.519 -19.561 -1.015 1.00 97.88 291 ALA A N 1
ATOM 2286 C CA . ALA A 1 291 ? -4.089 -19.270 -0.992 1.00 97.88 291 ALA A CA 1
ATOM 2287 C C . ALA A 1 291 ? -3.813 -17.793 -0.656 1.00 97.88 291 ALA A C 1
ATOM 2289 O O . ALA A 1 291 ? -2.965 -17.508 0.189 1.00 97.88 291 ALA A O 1
ATOM 2290 N N . ALA A 1 292 ? -4.561 -16.861 -1.259 1.00 98.50 292 ALA A N 1
ATOM 2291 C CA . ALA A 1 292 ? -4.464 -15.439 -0.941 1.00 98.50 292 ALA A CA 1
ATOM 2292 C C . ALA A 1 292 ? -4.863 -15.140 0.516 1.00 98.50 292 ALA A C 1
ATOM 2294 O O . ALA A 1 292 ? -4.163 -14.391 1.198 1.00 98.50 292 ALA A O 1
ATOM 2295 N N . LEU A 1 293 ? -5.934 -15.771 1.009 1.00 98.75 293 LEU A N 1
ATOM 2296 C CA . LEU A 1 293 ? -6.394 -15.647 2.392 1.00 98.75 293 LEU A CA 1
ATOM 2297 C C . LEU A 1 293 ? -5.331 -16.120 3.389 1.00 98.75 293 LEU A C 1
ATOM 2299 O O . LEU A 1 293 ? -4.991 -15.391 4.320 1.00 98.75 293 LEU A O 1
ATOM 2303 N N . TYR A 1 294 ? -4.779 -17.319 3.188 1.00 98.38 294 TYR A N 1
ATOM 2304 C CA . TYR A 1 294 ? -3.759 -17.870 4.079 1.00 98.38 294 TYR A CA 1
ATOM 2305 C C . TYR A 1 294 ? -2.464 -17.067 4.046 1.00 98.38 294 TYR A C 1
ATOM 2307 O O . TYR A 1 294 ? -1.849 -16.876 5.093 1.00 98.38 294 TYR A O 1
ATOM 2315 N N . LEU A 1 295 ? -2.071 -16.543 2.881 1.00 98.38 295 LEU A N 1
ATOM 2316 C CA . LEU A 1 295 ? -0.925 -15.644 2.801 1.00 98.38 295 LEU A CA 1
ATOM 2317 C C . LEU A 1 295 ? -1.182 -14.340 3.571 1.00 98.38 295 LEU A C 1
ATOM 2319 O O . LEU A 1 295 ? -0.299 -13.883 4.288 1.00 98.38 295 LEU A O 1
ATOM 2323 N N . ALA A 1 296 ? -2.387 -13.766 3.484 1.00 98.69 296 ALA A N 1
ATOM 2324 C CA . ALA A 1 296 ? -2.737 -12.564 4.239 1.00 98.69 296 ALA A CA 1
ATOM 2325 C C . ALA A 1 296 ? -2.710 -12.815 5.756 1.00 98.69 296 ALA A C 1
ATOM 2327 O O . ALA A 1 296 ? -2.136 -12.015 6.489 1.00 98.69 296 ALA A O 1
ATOM 2328 N N . MET A 1 297 ? -3.259 -13.943 6.224 1.00 98.44 297 MET A N 1
ATOM 2329 C CA . MET A 1 297 ? -3.172 -14.353 7.634 1.00 98.44 297 MET A CA 1
ATOM 2330 C C . MET A 1 297 ? -1.717 -14.538 8.082 1.00 98.44 297 MET A C 1
ATOM 2332 O O . MET A 1 297 ? -1.329 -14.035 9.134 1.00 98.44 297 MET A O 1
ATOM 2336 N N . GLY A 1 298 ? -0.905 -15.212 7.262 1.00 98.06 298 GLY A N 1
ATOM 2337 C CA . GLY A 1 298 ? 0.506 -15.463 7.543 1.00 98.06 298 GLY A CA 1
ATOM 2338 C C . GLY A 1 298 ? 1.366 -14.201 7.585 1.00 98.06 298 GLY A C 1
ATOM 2339 O O . GLY A 1 298 ? 2.270 -14.110 8.415 1.00 98.06 298 GLY A O 1
ATOM 2340 N N . LEU A 1 299 ? 1.069 -13.218 6.726 1.00 98.19 299 LEU A N 1
ATOM 2341 C CA . LEU A 1 299 ? 1.697 -11.894 6.745 1.00 98.19 299 LEU A CA 1
ATOM 2342 C C . LEU A 1 299 ? 1.292 -11.101 7.978 1.00 98.19 299 LEU A C 1
ATOM 2344 O O . LEU A 1 299 ? 2.161 -10.515 8.617 1.00 98.19 299 LEU A O 1
ATOM 2348 N N . ILE A 1 300 ? -0.005 -11.099 8.316 1.00 97.88 300 ILE A N 1
ATOM 2349 C CA . ILE A 1 300 ? -0.506 -10.462 9.533 1.00 97.88 300 ILE A CA 1
ATOM 2350 C C . ILE A 1 300 ? 0.259 -11.051 10.716 1.00 97.88 300 ILE A C 1
ATOM 2352 O O . ILE A 1 300 ? 1.076 -10.337 11.278 1.00 97.88 300 ILE A O 1
ATOM 2356 N N . ASP A 1 301 ? 0.138 -12.346 11.018 1.00 95.75 301 ASP A N 1
ATOM 2357 C CA . ASP A 1 301 ? 0.833 -12.957 12.163 1.00 95.75 301 ASP A CA 1
ATOM 2358 C C . ASP A 1 301 ? 2.360 -12.811 12.107 1.00 95.75 301 ASP A C 1
ATOM 2360 O O . ASP A 1 301 ? 2.996 -12.550 13.133 1.00 95.75 301 ASP A O 1
ATOM 2364 N N . GLY A 1 302 ? 2.953 -12.895 10.914 1.00 95.56 302 GLY A N 1
ATOM 2365 C CA . GLY A 1 302 ? 4.378 -12.667 10.710 1.00 95.56 302 GLY A CA 1
ATOM 2366 C C . GLY A 1 302 ? 4.839 -11.293 11.196 1.00 95.56 302 GLY A C 1
ATOM 2367 O O . GLY A 1 302 ? 5.885 -11.204 11.840 1.00 95.56 302 GLY A O 1
ATOM 2368 N N . VAL A 1 303 ? 4.039 -10.240 10.991 1.00 95.69 303 VAL A N 1
ATOM 2369 C CA . VAL A 1 303 ? 4.321 -8.900 11.530 1.00 95.69 303 VAL A CA 1
ATOM 2370 C C . VAL A 1 303 ? 4.338 -8.906 13.060 1.00 95.69 303 VAL A C 1
ATOM 2372 O O . VAL A 1 303 ? 5.268 -8.342 13.634 1.00 95.69 303 VAL A O 1
ATOM 2375 N N . SER A 1 304 ? 3.387 -9.571 13.733 1.00 91.94 304 SER A N 1
ATOM 2376 C CA . SER A 1 304 ? 3.367 -9.596 15.212 1.00 91.94 304 SER A CA 1
ATOM 2377 C C . SER A 1 304 ? 4.588 -10.261 15.835 1.00 91.94 304 SER A C 1
ATOM 2379 O O . SER A 1 304 ? 4.951 -9.930 16.959 1.00 91.94 304 SER A O 1
ATOM 2381 N N . GLU A 1 305 ? 5.217 -11.196 15.126 1.00 90.75 305 GLU A N 1
ATOM 2382 C CA . GLU A 1 305 ? 6.373 -11.924 15.643 1.00 90.75 305 GLU A CA 1
ATOM 2383 C C . GLU A 1 305 ? 7.700 -11.281 15.214 1.00 90.75 305 GLU A C 1
ATOM 2385 O O . GLU A 1 305 ? 8.640 -11.232 16.006 1.00 90.75 305 GLU A O 1
ATOM 2390 N N . PHE A 1 306 ? 7.793 -10.796 13.970 1.00 92.31 306 PHE A N 1
ATOM 2391 C CA . PHE A 1 306 ? 9.052 -10.331 13.374 1.00 92.31 306 PHE A CA 1
ATOM 2392 C C . PHE A 1 306 ? 9.276 -8.820 13.476 1.00 92.31 306 PHE A C 1
ATOM 2394 O O . PHE A 1 306 ? 10.421 -8.372 13.506 1.00 92.31 306 PHE A O 1
ATOM 2401 N N . LEU A 1 307 ? 8.198 -8.033 13.494 1.00 92.75 307 LEU A N 1
ATOM 2402 C CA . LEU A 1 307 ? 8.230 -6.567 13.391 1.00 92.75 307 LEU A CA 1
ATOM 2403 C C . LEU A 1 307 ? 7.689 -5.882 14.648 1.00 92.75 307 LEU A C 1
ATOM 2405 O O . LEU A 1 307 ? 7.410 -4.688 14.639 1.00 92.75 307 LEU A O 1
ATOM 2409 N N . VAL A 1 308 ? 7.536 -6.627 15.739 1.00 89.56 308 VAL A N 1
ATOM 2410 C CA . VAL A 1 308 ? 7.149 -6.079 17.036 1.00 89.56 308 VAL A CA 1
ATOM 2411 C C . VAL A 1 308 ? 8.341 -6.136 17.974 1.00 89.56 308 VAL A C 1
ATOM 2413 O O . VAL A 1 308 ? 8.900 -7.204 18.243 1.00 89.56 308 VAL A O 1
ATOM 2416 N N . LYS A 1 309 ? 8.714 -4.981 18.523 1.00 78.19 309 LYS A N 1
ATOM 2417 C CA . LYS A 1 309 ? 9.749 -4.898 19.544 1.00 78.19 309 LYS A CA 1
ATOM 2418 C C . LYS A 1 309 ? 9.274 -5.613 20.798 1.00 78.19 309 LYS A C 1
ATOM 2420 O O . LYS A 1 309 ? 8.369 -5.138 21.486 1.00 78.19 309 LYS A O 1
ATOM 2425 N N . LYS A 1 310 ? 9.911 -6.735 21.128 1.00 68.00 310 LYS A N 1
ATOM 2426 C CA . LYS A 1 310 ? 9.670 -7.427 22.397 1.00 68.00 310 LYS A CA 1
ATOM 2427 C C . LYS A 1 310 ? 10.200 -6.540 23.528 1.00 68.00 310 LYS A C 1
ATOM 2429 O O . LYS A 1 310 ? 11.405 -6.304 23.625 1.00 68.00 310 LYS A O 1
ATOM 2434 N N . ASN A 1 311 ? 9.299 -5.994 24.342 1.00 57.03 311 ASN A N 1
ATOM 2435 C CA . ASN A 1 311 ? 9.679 -5.285 25.558 1.00 57.03 311 ASN A CA 1
ATOM 2436 C C . ASN A 1 311 ? 10.208 -6.330 26.565 1.00 57.03 311 ASN A C 1
ATOM 2438 O O . ASN A 1 311 ? 9.535 -7.339 26.769 1.00 57.03 311 ASN A O 1
ATOM 2442 N N . PRO A 1 312 ? 11.384 -6.139 27.194 1.00 51.56 312 PRO A N 1
ATOM 2443 C CA . PRO A 1 312 ? 11.890 -7.062 28.215 1.00 51.56 312 PRO A CA 1
ATOM 2444 C C . PRO A 1 312 ? 11.004 -7.182 29.471 1.00 51.56 312 PRO A C 1
ATOM 2446 O O . PRO A 1 312 ? 11.301 -8.015 30.322 1.00 51.56 312 PRO A O 1
ATOM 2449 N N . TYR A 1 313 ? 9.953 -6.366 29.606 1.00 52.44 313 TYR A N 1
ATOM 2450 C CA . TYR A 1 313 ? 9.077 -6.302 30.781 1.00 52.44 313 TYR A CA 1
ATOM 2451 C C . TYR A 1 313 ? 7.656 -6.858 30.556 1.00 52.44 313 TYR A C 1
ATOM 2453 O O . TYR A 1 313 ? 6.717 -6.364 31.169 1.00 52.44 313 TYR A O 1
ATOM 2461 N N . ASP A 1 314 ? 7.478 -7.850 29.677 1.00 52.97 314 ASP A N 1
ATOM 2462 C CA . ASP A 1 314 ? 6.189 -8.524 29.400 1.00 52.97 314 ASP A CA 1
ATOM 2463 C C . ASP A 1 314 ? 5.035 -7.613 28.911 1.00 52.97 314 ASP A C 1
ATOM 2465 O O . ASP A 1 314 ? 3.892 -8.058 28.793 1.00 52.97 314 ASP A O 1
ATOM 2469 N N . GLU A 1 315 ? 5.301 -6.346 28.569 1.00 58.06 315 GLU A N 1
ATOM 2470 C CA . GLU A 1 315 ? 4.303 -5.487 27.923 1.00 58.06 315 GLU A CA 1
ATOM 2471 C C . GLU A 1 315 ? 4.079 -5.928 26.464 1.00 58.06 315 GLU A C 1
ATOM 2473 O O . GLU A 1 315 ? 5.048 -6.266 25.769 1.00 58.06 315 GLU A O 1
ATOM 2478 N N . PRO A 1 316 ? 2.831 -5.881 25.956 1.00 63.00 316 PRO A N 1
ATOM 2479 C CA . PRO A 1 316 ? 2.573 -6.030 24.529 1.00 63.00 316 PRO A CA 1
ATOM 2480 C C . PRO A 1 316 ? 3.466 -5.076 23.733 1.00 63.00 316 PRO A C 1
ATOM 2482 O O . PRO A 1 316 ? 3.557 -3.884 24.029 1.00 63.00 316 PRO A O 1
ATOM 2485 N N . GLY A 1 317 ? 4.197 -5.640 22.772 1.00 79.31 317 GLY A N 1
ATOM 2486 C CA . GLY A 1 317 ? 5.290 -4.936 22.117 1.00 79.31 317 GLY A CA 1
ATOM 2487 C C . GLY A 1 317 ? 4.838 -3.753 21.259 1.00 79.31 317 GLY A C 1
ATOM 2488 O O . GLY A 1 317 ? 3.670 -3.600 20.912 1.00 79.31 317 GLY A O 1
ATOM 2489 N N . GLN A 1 318 ? 5.786 -2.899 20.890 1.00 87.31 318 GLN A N 1
ATOM 2490 C CA . GLN A 1 318 ? 5.546 -1.797 19.958 1.00 87.31 318 GLN A CA 1
ATOM 2491 C C . GLN A 1 318 ? 5.706 -2.302 18.522 1.00 87.31 318 GLN A C 1
ATOM 2493 O O . GLN A 1 318 ? 6.658 -3.031 18.246 1.00 87.31 318 GLN A O 1
ATOM 2498 N N . LEU A 1 319 ? 4.820 -1.898 17.605 1.00 91.81 319 LEU A N 1
ATOM 2499 C CA . LEU A 1 319 ? 5.050 -2.144 16.183 1.00 91.81 319 LEU A CA 1
ATOM 2500 C C . LEU A 1 319 ? 6.227 -1.281 15.709 1.00 91.81 319 LEU A C 1
ATOM 2502 O O . LEU A 1 319 ? 6.154 -0.049 15.748 1.00 91.81 319 LEU A O 1
ATOM 2506 N N . ASP A 1 320 ? 7.292 -1.932 15.257 1.00 91.50 320 ASP A N 1
ATOM 2507 C CA . ASP A 1 320 ? 8.457 -1.271 14.691 1.00 91.50 320 ASP A CA 1
ATOM 2508 C C . ASP A 1 320 ? 8.257 -1.032 13.183 1.00 91.50 320 ASP A C 1
ATOM 2510 O O . ASP A 1 320 ? 7.541 -1.773 12.500 1.00 91.50 320 ASP A O 1
ATOM 2514 N N . PRO A 1 321 ? 8.868 0.024 12.627 1.00 90.94 321 PRO A N 1
ATOM 2515 C CA . PRO A 1 321 ? 8.778 0.333 11.200 1.00 90.94 321 PRO A CA 1
ATOM 2516 C C . PRO A 1 321 ? 9.519 -0.675 10.303 1.00 90.94 321 PRO A C 1
ATOM 2518 O O . PRO A 1 321 ? 9.192 -0.785 9.121 1.00 90.94 321 PRO A O 1
ATOM 2521 N N . TRP A 1 322 ? 10.491 -1.419 10.834 1.00 90.75 322 TRP A N 1
ATOM 2522 C CA . TRP A 1 322 ? 11.227 -2.463 10.119 1.00 90.75 322 TRP A CA 1
ATOM 2523 C C . TRP A 1 322 ? 11.821 -3.499 11.084 1.00 90.75 322 TRP A C 1
ATOM 2525 O O . TRP A 1 322 ? 11.851 -3.294 12.295 1.00 90.75 322 TRP A O 1
ATOM 2535 N N . GLY A 1 323 ? 12.287 -4.623 10.534 1.00 84.88 323 GLY A N 1
ATOM 2536 C CA . GLY A 1 323 ? 12.869 -5.732 11.299 1.00 84.88 323 GLY A CA 1
ATOM 2537 C C . GLY A 1 323 ? 14.316 -5.521 11.769 1.00 84.88 323 GLY A C 1
ATOM 2538 O O . GLY A 1 323 ? 14.863 -4.426 11.787 1.00 84.88 323 GLY A O 1
ATOM 2539 N N . VAL A 1 324 ? 14.984 -6.615 12.133 1.00 75.00 324 VAL A N 1
ATOM 2540 C CA . VAL A 1 324 ? 16.284 -6.602 12.840 1.00 75.00 324 VAL A CA 1
ATOM 2541 C C . VAL A 1 324 ? 17.482 -6.070 12.040 1.00 75.00 324 VAL A C 1
ATOM 2543 O O . VAL A 1 324 ? 18.514 -5.760 12.635 1.00 75.00 324 VAL A O 1
ATOM 2546 N N . GLN A 1 325 ? 17.396 -5.988 10.712 1.00 75.69 325 GLN A N 1
ATOM 2547 C CA . GLN A 1 325 ? 18.484 -5.488 9.867 1.00 75.69 325 GLN A CA 1
ATOM 2548 C C . GLN A 1 325 ? 18.077 -4.190 9.192 1.00 75.69 325 GLN A C 1
ATOM 2550 O O . GLN A 1 325 ? 17.120 -4.178 8.433 1.00 75.69 325 GLN A O 1
ATOM 2555 N N . TRP A 1 326 ? 18.836 -3.124 9.429 1.00 74.06 326 TRP A N 1
ATOM 2556 C CA . TRP A 1 326 ? 18.636 -1.835 8.778 1.00 74.06 326 TRP A CA 1
ATOM 2557 C C . TRP A 1 326 ? 19.627 -1.655 7.610 1.00 74.06 326 TRP A C 1
ATOM 2559 O O . TRP A 1 326 ? 20.831 -1.831 7.827 1.00 74.06 326 TRP A O 1
ATOM 2569 N N . PRO A 1 327 ? 19.182 -1.308 6.383 1.00 65.62 327 PRO A N 1
ATOM 2570 C CA . PRO A 1 327 ? 20.068 -1.120 5.230 1.00 65.62 327 PRO A CA 1
ATOM 2571 C C . PRO A 1 327 ? 21.032 0.076 5.327 1.00 65.62 327 PRO A C 1
ATOM 2573 O O . PRO A 1 327 ? 21.967 0.132 4.518 1.00 65.62 327 PRO A O 1
ATOM 2576 N N . HIS A 1 328 ? 20.844 0.998 6.291 1.00 68.94 328 HIS A N 1
ATOM 2577 C CA . HIS A 1 328 ? 21.613 2.249 6.428 1.00 68.94 328 HIS A CA 1
ATOM 2578 C C . HIS A 1 328 ? 21.741 2.995 5.090 1.00 68.94 328 HIS A C 1
ATOM 2580 O O . HIS A 1 328 ? 22.839 3.363 4.668 1.00 68.94 328 HIS A O 1
ATOM 2586 N N . ASP A 1 329 ? 20.623 3.151 4.380 1.00 68.25 329 ASP A N 1
ATOM 2587 C CA . ASP A 1 329 ? 20.579 3.730 3.036 1.00 68.25 329 ASP A CA 1
ATOM 2588 C C . ASP A 1 329 ? 20.268 5.238 3.018 1.00 68.25 329 ASP A C 1
ATOM 2590 O O . ASP A 1 329 ? 20.310 5.838 1.946 1.00 68.25 329 ASP A O 1
ATOM 2594 N N . GLY A 1 330 ? 20.042 5.862 4.182 1.00 72.88 330 GLY A N 1
ATOM 2595 C CA . GLY A 1 330 ? 19.781 7.300 4.314 1.00 72.88 330 GLY A CA 1
ATOM 2596 C C . GLY A 1 330 ? 18.316 7.701 4.121 1.00 72.88 330 GLY A C 1
ATOM 2597 O O . GLY A 1 330 ? 18.019 8.896 4.067 1.00 72.88 330 GLY A O 1
ATOM 2598 N N . TYR A 1 331 ? 17.409 6.725 4.002 1.00 79.94 331 TYR A N 1
ATOM 2599 C CA . TYR A 1 331 ? 15.972 6.941 3.815 1.00 79.94 331 TYR A CA 1
ATOM 2600 C C . TYR A 1 331 ? 15.163 6.596 5.070 1.00 79.94 331 TYR A C 1
ATOM 2602 O O . TYR A 1 331 ? 13.973 6.312 4.981 1.00 79.94 331 TYR A O 1
ATOM 2610 N N . GLU A 1 332 ? 15.774 6.647 6.262 1.00 84.56 332 GLU A N 1
ATOM 2611 C CA . GLU A 1 332 ? 15.162 6.290 7.554 1.00 84.56 332 GLU A CA 1
ATOM 2612 C C . GLU A 1 332 ? 13.747 6.868 7.720 1.00 84.56 332 GLU A C 1
ATOM 2614 O O . GLU A 1 332 ? 12.822 6.161 8.119 1.00 84.56 332 GLU A O 1
ATOM 2619 N N . THR A 1 333 ? 13.568 8.149 7.377 1.00 88.06 333 THR A N 1
ATOM 2620 C CA . THR A 1 333 ? 12.281 8.862 7.475 1.00 88.06 333 THR A CA 1
ATOM 2621 C C . THR A 1 333 ? 11.174 8.209 6.647 1.00 88.06 333 THR A C 1
ATOM 2623 O O . THR A 1 333 ? 10.027 8.173 7.094 1.00 88.06 333 THR A O 1
ATOM 2626 N N . ASP A 1 334 ? 11.502 7.657 5.482 1.00 91.62 334 ASP A N 1
ATOM 2627 C CA . ASP A 1 334 ? 10.526 7.067 4.569 1.00 91.62 334 ASP A CA 1
ATOM 2628 C C . ASP A 1 334 ? 10.019 5.746 5.151 1.00 91.62 334 ASP A C 1
ATOM 2630 O O . ASP A 1 334 ? 8.811 5.515 5.247 1.00 91.62 334 ASP A O 1
ATOM 2634 N N . TYR A 1 335 ? 10.928 4.921 5.673 1.00 93.19 335 TYR A N 1
ATOM 2635 C CA . TYR A 1 335 ? 10.567 3.641 6.274 1.00 93.19 335 TYR A CA 1
ATOM 2636 C C . TYR A 1 335 ? 9.791 3.791 7.589 1.00 93.19 335 TYR A C 1
ATOM 2638 O O . TYR A 1 335 ? 8.967 2.931 7.913 1.00 93.19 335 TYR A O 1
ATOM 2646 N N . TRP A 1 336 ? 9.934 4.906 8.312 1.00 94.56 336 TRP A N 1
ATOM 2647 C CA . TRP A 1 336 ? 9.075 5.192 9.466 1.00 94.56 336 TRP A CA 1
ATOM 2648 C C . TRP A 1 336 ? 7.580 5.200 9.119 1.00 94.56 336 TRP A C 1
ATOM 2650 O O . TRP A 1 336 ? 6.769 4.876 9.983 1.00 94.56 336 TRP A O 1
ATOM 2660 N N . THR A 1 337 ? 7.189 5.492 7.873 1.00 96.44 337 THR A N 1
ATOM 2661 C CA . THR A 1 337 ? 5.773 5.467 7.449 1.00 96.44 337 THR A CA 1
ATOM 2662 C C . THR A 1 337 ? 5.153 4.066 7.432 1.00 96.44 337 THR A C 1
ATOM 2664 O O . THR A 1 337 ? 3.929 3.928 7.386 1.00 96.44 337 THR A O 1
ATOM 2667 N N . GLY A 1 338 ? 5.974 3.011 7.509 1.00 96.81 338 GLY A N 1
ATOM 2668 C CA . GLY A 1 338 ? 5.521 1.622 7.410 1.00 96.81 338 GLY A CA 1
ATOM 2669 C C . GLY A 1 338 ? 4.470 1.242 8.447 1.00 96.81 338 GLY A C 1
ATOM 2670 O O . GLY A 1 338 ? 3.559 0.477 8.139 1.00 96.81 338 GLY A O 1
ATOM 2671 N N . VAL A 1 339 ? 4.550 1.828 9.644 1.00 96.94 339 VAL A N 1
ATOM 2672 C CA . VAL A 1 339 ? 3.580 1.622 10.729 1.00 96.94 339 VAL A CA 1
ATOM 2673 C C . VAL A 1 339 ? 2.173 2.035 10.290 1.00 96.94 339 VAL A C 1
ATOM 2675 O O . VAL A 1 339 ? 1.249 1.226 10.381 1.00 96.94 339 VAL A O 1
ATOM 2678 N N . ALA A 1 340 ? 1.998 3.251 9.756 1.00 98.31 340 ALA A N 1
ATOM 2679 C CA . ALA A 1 340 ? 0.711 3.693 9.223 1.00 98.31 340 ALA A CA 1
ATOM 2680 C C . ALA A 1 340 ? 0.236 2.800 8.077 1.00 98.31 340 ALA A C 1
ATOM 2682 O O . ALA A 1 340 ? -0.926 2.397 8.051 1.00 98.31 340 ALA A O 1
ATOM 2683 N N . VAL A 1 341 ? 1.125 2.469 7.136 1.00 98.56 341 VAL A N 1
ATOM 2684 C CA . VAL A 1 341 ? 0.771 1.632 5.981 1.00 98.56 341 VAL A CA 1
ATOM 2685 C C . VAL A 1 341 ? 0.230 0.271 6.433 1.00 98.56 341 VAL A C 1
ATOM 2687 O O . VAL A 1 341 ? -0.819 -0.154 5.946 1.00 98.56 341 VAL A O 1
ATOM 2690 N N . PHE A 1 342 ? 0.883 -0.383 7.398 1.00 98.56 342 PHE A N 1
ATOM 2691 C CA . PHE A 1 342 ? 0.410 -1.653 7.947 1.00 98.56 342 PHE A CA 1
ATOM 2692 C C . PHE A 1 342 ? -0.905 -1.524 8.705 1.00 98.56 342 PHE A C 1
ATOM 2694 O O . PHE A 1 342 ? -1.824 -2.293 8.433 1.00 98.56 342 PHE A O 1
ATOM 2701 N N . MET A 1 343 ? -1.037 -0.541 9.601 1.00 98.62 343 MET A N 1
ATOM 2702 C CA . MET A 1 343 ? -2.276 -0.347 10.363 1.00 98.62 343 MET A CA 1
ATOM 2703 C C . MET A 1 343 ? -3.480 -0.118 9.443 1.00 98.62 343 MET A C 1
ATOM 2705 O O . MET A 1 343 ? -4.550 -0.683 9.670 1.00 98.62 343 MET A O 1
ATOM 2709 N N . ARG A 1 344 ? -3.296 0.627 8.346 1.00 98.62 344 ARG A N 1
ATOM 2710 C CA . ARG A 1 344 ? -4.332 0.784 7.316 1.00 98.62 344 ARG A CA 1
ATOM 2711 C C . ARG A 1 344 ? -4.616 -0.506 6.562 1.00 98.62 344 ARG A C 1
ATOM 2713 O O . ARG A 1 344 ? -5.779 -0.795 6.304 1.00 98.62 344 ARG A O 1
ATOM 2720 N N . GLY A 1 345 ? -3.593 -1.291 6.224 1.00 98.69 345 GLY A N 1
ATOM 2721 C CA . GLY A 1 345 ? -3.782 -2.599 5.593 1.00 98.69 345 GLY A CA 1
ATOM 2722 C C . GLY A 1 345 ? -4.568 -3.566 6.481 1.00 98.69 345 GLY A C 1
ATOM 2723 O O . GLY A 1 345 ? -5.497 -4.223 6.010 1.00 98.69 345 GLY A O 1
ATOM 2724 N N . LEU A 1 346 ? -4.275 -3.582 7.783 1.00 98.56 346 LEU A N 1
ATOM 2725 C CA . LEU A 1 346 ? -4.998 -4.372 8.779 1.00 98.56 346 LEU A CA 1
ATOM 2726 C C . LEU A 1 346 ? -6.459 -3.910 8.922 1.00 98.56 346 LEU A C 1
ATOM 2728 O O . LEU A 1 346 ? -7.373 -4.735 8.894 1.00 98.56 346 LEU A O 1
ATOM 2732 N N . LEU A 1 347 ? -6.694 -2.596 9.005 1.00 98.62 347 LEU A N 1
ATOM 2733 C CA . LEU A 1 347 ? -8.038 -2.006 9.010 1.00 98.62 347 LEU A CA 1
ATOM 2734 C C . LEU A 1 347 ? -8.812 -2.336 7.726 1.00 98.62 347 LEU A C 1
ATOM 2736 O O . LEU A 1 347 ? -9.993 -2.690 7.772 1.00 98.62 347 LEU A O 1
ATOM 2740 N N . TYR A 1 348 ? -8.149 -2.265 6.573 1.00 98.50 348 TYR A N 1
ATOM 2741 C CA . TYR A 1 348 ? -8.744 -2.596 5.285 1.00 98.50 348 TYR A CA 1
ATOM 2742 C C . TYR A 1 348 ? -9.158 -4.069 5.217 1.00 98.50 348 TYR A C 1
ATOM 2744 O O . TYR A 1 348 ? -10.290 -4.363 4.824 1.00 98.50 348 TYR A O 1
ATOM 2752 N N . ALA A 1 349 ? -8.291 -4.980 5.666 1.00 98.69 349 ALA A N 1
ATOM 2753 C CA . ALA A 1 349 ? -8.586 -6.405 5.784 1.00 98.69 349 ALA A CA 1
ATOM 2754 C C . ALA A 1 349 ? -9.777 -6.677 6.710 1.00 98.69 349 ALA A C 1
ATOM 2756 O O . ALA A 1 349 ? -10.709 -7.380 6.317 1.00 98.69 349 ALA A O 1
ATOM 2757 N N . TYR A 1 350 ? -9.792 -6.056 7.894 1.00 98.56 350 TYR A N 1
ATOM 2758 C CA . TYR A 1 350 ? -10.887 -6.168 8.859 1.00 98.56 350 TYR A CA 1
ATOM 2759 C C . TYR A 1 350 ? -12.243 -5.746 8.270 1.00 98.56 350 TYR A C 1
ATOM 2761 O O . TYR A 1 350 ? -13.281 -6.327 8.590 1.00 98.56 350 TYR A O 1
ATOM 2769 N N . ARG A 1 351 ? -12.257 -4.734 7.399 1.00 97.12 351 ARG A N 1
ATOM 2770 C CA . ARG A 1 351 ? -13.491 -4.209 6.797 1.00 97.12 351 ARG A CA 1
ATOM 2771 C C . ARG A 1 351 ? -13.969 -4.988 5.580 1.00 97.12 351 ARG A C 1
ATOM 2773 O O . ARG A 1 351 ? -15.174 -5.056 5.353 1.00 97.12 351 ARG A O 1
ATOM 2780 N N . ASN A 1 352 ? -13.049 -5.545 4.797 1.00 97.50 352 ASN A N 1
ATOM 2781 C CA . ASN A 1 352 ? -13.355 -6.046 3.455 1.00 97.50 352 ASN A CA 1
ATOM 2782 C C . ASN A 1 352 ? -13.219 -7.571 3.298 1.00 97.50 352 ASN A C 1
ATOM 2784 O O . ASN A 1 352 ? -13.507 -8.082 2.218 1.00 97.50 352 ASN A O 1
ATOM 2788 N N . SER A 1 353 ? -12.842 -8.310 4.349 1.00 98.38 353 SER A N 1
ATOM 2789 C CA . SER A 1 353 ? -12.905 -9.780 4.381 1.00 98.38 353 SER A CA 1
ATOM 2790 C C . SER A 1 353 ? -13.511 -10.275 5.704 1.00 98.38 353 SER A C 1
ATOM 2792 O O . SER A 1 353 ? -12.912 -10.074 6.763 1.00 98.38 353 SER A O 1
ATOM 2794 N N . PRO A 1 354 ? -14.681 -10.947 5.681 1.00 98.25 354 PRO A N 1
ATOM 2795 C CA . PRO A 1 354 ? -15.272 -11.571 6.870 1.00 98.25 354 PRO A CA 1
ATOM 2796 C C . PRO A 1 354 ? -14.348 -12.584 7.565 1.00 98.25 354 PRO A C 1
ATOM 2798 O O . PRO A 1 354 ? -14.346 -12.696 8.793 1.00 98.25 354 PRO A O 1
ATOM 2801 N N . GLU A 1 355 ? -13.551 -13.310 6.787 1.00 98.62 355 GLU A N 1
ATOM 2802 C CA . GLU A 1 355 ? -12.594 -14.305 7.255 1.00 98.62 355 GLU A CA 1
ATOM 2803 C C . GLU A 1 355 ? -11.433 -13.638 7.993 1.00 98.62 355 GLU A C 1
ATOM 2805 O O . GLU A 1 355 ? -11.144 -14.012 9.130 1.00 98.62 355 GLU A O 1
ATOM 2810 N N . LEU A 1 356 ? -10.816 -12.608 7.399 1.00 98.56 356 LEU A N 1
ATOM 2811 C CA . LEU A 1 356 ? -9.748 -11.851 8.058 1.00 98.56 356 LEU A CA 1
ATOM 2812 C C . LEU A 1 356 ? -10.270 -11.068 9.260 1.00 98.56 356 LEU A C 1
ATOM 2814 O O . LEU A 1 356 ? -9.595 -11.021 10.281 1.00 98.56 356 LEU A O 1
ATOM 2818 N N . LYS A 1 357 ? -11.493 -10.531 9.201 1.00 98.50 357 LYS A N 1
ATOM 2819 C CA . LYS A 1 357 ? -12.159 -9.939 10.367 1.00 98.50 357 LYS A CA 1
ATOM 2820 C C . LYS A 1 357 ? -12.244 -10.931 11.523 1.00 98.50 357 LYS A C 1
ATOM 2822 O O . LYS A 1 357 ? -11.842 -10.611 12.637 1.00 98.50 357 LYS A O 1
ATOM 2827 N N . THR A 1 358 ? -12.747 -12.135 11.252 1.00 98.19 358 THR A N 1
ATOM 2828 C CA . THR A 1 358 ? -12.889 -13.196 12.259 1.00 98.19 358 THR A CA 1
ATOM 2829 C C . THR A 1 358 ? -11.528 -13.606 12.814 1.00 98.19 358 THR A C 1
ATOM 2831 O O . THR A 1 358 ? -11.367 -13.721 14.026 1.00 98.19 358 THR A O 1
ATOM 2834 N N . PHE A 1 359 ? -10.541 -13.784 11.938 1.00 98.00 359 PHE A N 1
ATOM 2835 C CA . PHE A 1 359 ? -9.168 -14.103 12.311 1.00 98.00 359 PHE A CA 1
ATOM 2836 C C . PHE A 1 359 ? -8.546 -13.031 13.216 1.00 98.00 359 PHE A C 1
ATOM 2838 O O . PHE A 1 359 ? -8.056 -13.363 14.291 1.00 98.00 359 PHE A O 1
ATOM 2845 N N . ILE A 1 360 ? -8.640 -11.752 12.836 1.00 97.31 360 ILE A N 1
ATOM 2846 C CA . ILE A 1 360 ? -8.109 -10.624 13.612 1.00 97.31 360 ILE A CA 1
ATOM 2847 C C . ILE A 1 360 ? -8.808 -10.543 14.975 1.00 97.31 360 ILE A C 1
ATOM 2849 O O . ILE A 1 360 ? -8.132 -10.512 15.997 1.00 97.31 360 ILE A O 1
ATOM 2853 N N . THR A 1 361 ? -10.145 -10.561 15.021 1.00 95.88 361 THR A N 1
ATOM 2854 C CA . THR A 1 361 ? -10.910 -10.444 16.277 1.00 95.88 361 THR A CA 1
ATOM 2855 C C . THR A 1 361 ? -10.666 -11.606 17.242 1.00 95.88 361 THR A C 1
ATOM 2857 O O . THR A 1 361 ? -10.648 -11.393 18.452 1.00 95.88 361 THR A O 1
ATOM 2860 N N . ASN A 1 362 ? -10.454 -12.821 16.734 1.00 95.56 362 ASN A N 1
ATOM 2861 C CA . ASN A 1 362 ? -10.208 -13.996 17.573 1.00 95.56 362 ASN A CA 1
ATOM 2862 C C . ASN A 1 362 ? -8.738 -14.153 17.990 1.00 95.56 362 ASN A C 1
ATOM 2864 O O . ASN A 1 362 ? -8.424 -15.032 18.794 1.00 95.56 362 ASN A O 1
ATOM 2868 N N . ASN A 1 363 ? -7.832 -13.323 17.470 1.00 92.75 363 ASN A N 1
ATOM 2869 C CA . ASN A 1 363 ? -6.419 -13.378 17.810 1.00 92.75 363 ASN A CA 1
ATOM 2870 C C . ASN A 1 363 ? -6.103 -12.412 18.967 1.00 92.75 363 ASN A C 1
ATOM 2872 O O . ASN A 1 363 ? -5.993 -11.195 18.795 1.00 92.75 363 ASN A O 1
ATOM 2876 N N . ALA A 1 364 ? -5.940 -12.974 20.168 1.00 91.00 364 ALA A N 1
ATOM 2877 C CA . ALA A 1 364 ? -5.658 -12.212 21.385 1.00 91.00 364 ALA A CA 1
ATOM 2878 C C . ALA A 1 364 ? -4.351 -11.402 21.302 1.00 91.00 364 ALA A C 1
ATOM 2880 O O . ALA A 1 364 ? -4.288 -10.300 21.852 1.00 91.00 364 ALA A O 1
ATOM 2881 N N . THR A 1 365 ? -3.341 -11.903 20.581 1.00 89.12 365 THR A N 1
ATOM 2882 C CA . THR A 1 365 ? -2.077 -11.188 20.351 1.00 89.12 365 THR A CA 1
ATOM 2883 C C . THR A 1 365 ? -2.331 -9.880 19.610 1.00 89.12 365 THR A C 1
ATOM 2885 O O . THR A 1 365 ? -1.868 -8.832 20.052 1.00 89.12 365 THR A O 1
ATOM 2888 N N . TRP A 1 366 ? -3.138 -9.904 18.543 1.00 89.69 366 TRP A N 1
ATOM 2889 C CA . TRP A 1 366 ? -3.481 -8.694 17.786 1.00 89.69 366 TRP A CA 1
ATOM 2890 C C . TRP A 1 366 ? -4.326 -7.712 18.580 1.00 89.69 366 TRP A C 1
ATOM 2892 O O . TRP A 1 366 ? -4.059 -6.511 18.541 1.00 89.69 366 TRP A O 1
ATOM 2902 N N . MET A 1 367 ? -5.314 -8.202 19.330 1.00 92.38 367 MET A N 1
ATOM 2903 C CA . MET A 1 367 ? -6.120 -7.335 20.194 1.00 92.38 367 MET A CA 1
ATOM 2904 C C . MET A 1 367 ? -5.252 -6.623 21.239 1.00 92.38 367 MET A C 1
ATOM 2906 O O . MET A 1 367 ? -5.414 -5.423 21.465 1.00 92.38 367 MET A O 1
ATOM 2910 N N . SER A 1 368 ? -4.311 -7.348 21.851 1.00 90.56 368 SER A N 1
ATOM 2911 C CA . SER A 1 368 ? -3.375 -6.790 22.829 1.00 90.56 368 SER A CA 1
ATOM 2912 C C . SER A 1 368 ? -2.413 -5.791 22.183 1.00 90.56 368 SER A C 1
ATOM 2914 O O . SER A 1 368 ? -2.248 -4.686 22.692 1.00 90.56 368 SER A O 1
ATOM 2916 N N . LEU A 1 369 ? -1.853 -6.128 21.019 1.00 92.44 369 LEU A N 1
ATOM 2917 C CA . LEU A 1 369 ? -0.920 -5.276 20.287 1.00 92.44 369 LEU A CA 1
ATOM 2918 C C . LEU A 1 369 ? -1.564 -3.961 19.823 1.00 92.44 369 LEU A C 1
ATOM 2920 O O . LEU A 1 369 ? -0.973 -2.895 20.000 1.00 92.44 369 LEU A O 1
ATOM 2924 N N . LEU A 1 370 ? -2.776 -4.010 19.260 1.00 94.31 370 LEU A N 1
ATOM 2925 C CA . LEU A 1 370 ? -3.515 -2.813 18.840 1.00 94.31 370 LEU A CA 1
ATOM 2926 C C . LEU A 1 370 ? -3.810 -1.893 20.024 1.00 94.31 370 LEU A C 1
ATOM 2928 O O . LEU A 1 370 ? -3.571 -0.688 19.939 1.00 94.31 370 LEU A O 1
ATOM 2932 N N . ARG A 1 371 ? -4.278 -2.467 21.139 1.00 93.00 371 ARG A N 1
ATOM 2933 C CA . ARG A 1 371 ? -4.534 -1.724 22.375 1.00 93.00 371 ARG A CA 1
ATOM 2934 C C . ARG A 1 371 ? -3.259 -1.069 22.898 1.00 93.00 371 ARG A C 1
ATOM 2936 O O . ARG A 1 371 ? -3.265 0.128 23.155 1.00 93.00 371 ARG A O 1
ATOM 2943 N N . ALA A 1 372 ? -2.163 -1.818 22.971 1.00 90.94 372 ALA A N 1
ATOM 2944 C CA . ALA A 1 372 ? -0.878 -1.319 23.445 1.00 90.94 372 ALA A CA 1
ATOM 2945 C C . ALA A 1 372 ? -0.363 -0.150 22.606 1.00 90.94 372 ALA A C 1
ATOM 2947 O O . ALA A 1 372 ? -0.003 0.892 23.145 1.00 90.94 372 ALA A O 1
ATOM 2948 N N . ASN A 1 373 ? -0.381 -0.287 21.277 1.00 93.44 373 ASN A N 1
ATOM 2949 C CA . ASN A 1 373 ? 0.072 0.782 20.393 1.00 93.44 373 ASN A CA 1
ATOM 2950 C C . ASN A 1 373 ? -0.833 2.019 20.522 1.00 93.44 373 ASN A C 1
ATOM 2952 O O . ASN A 1 373 ? -0.311 3.126 20.613 1.00 93.44 373 ASN A O 1
ATOM 2956 N N . ALA A 1 374 ? -2.159 1.865 20.618 1.00 94.25 374 ALA A N 1
ATOM 2957 C CA . ALA A 1 374 ? -3.069 2.992 20.849 1.00 94.25 374 ALA A CA 1
ATOM 2958 C C . ALA A 1 374 ? -2.839 3.679 22.209 1.00 94.25 374 ALA A C 1
ATOM 2960 O O . ALA A 1 374 ? -2.808 4.908 22.292 1.00 94.25 374 ALA A O 1
ATOM 2961 N N . GLU A 1 375 ? -2.613 2.907 23.273 1.00 91.00 375 GLU A N 1
ATOM 2962 C CA . GLU A 1 375 ? -2.285 3.426 24.605 1.00 91.00 375 GLU A CA 1
ATOM 2963 C C . GLU A 1 375 ? -0.930 4.141 24.630 1.00 91.00 375 GLU A C 1
ATOM 2965 O O . GLU A 1 375 ? -0.780 5.151 25.320 1.00 91.00 375 GLU A O 1
ATOM 2970 N N . MET A 1 376 ? 0.047 3.684 23.842 1.00 89.81 376 MET A N 1
ATOM 2971 C CA . MET A 1 376 ? 1.310 4.400 23.654 1.00 89.81 376 MET A CA 1
ATOM 2972 C C . MET A 1 376 ? 1.090 5.761 22.993 1.00 89.81 376 MET A C 1
ATOM 2974 O O . MET A 1 376 ? 1.654 6.746 23.464 1.00 89.81 376 MET A O 1
ATOM 2978 N N . VAL A 1 377 ? 0.247 5.845 21.957 1.00 92.88 377 VAL A N 1
ATOM 2979 C CA . VAL A 1 377 ? -0.107 7.132 21.329 1.00 92.88 377 VAL A CA 1
ATOM 2980 C C . VAL A 1 377 ? -0.800 8.071 22.324 1.00 92.88 377 VAL A C 1
ATOM 2982 O O . VAL A 1 377 ? -0.572 9.283 22.301 1.00 92.88 377 VAL A O 1
ATOM 2985 N N . LEU A 1 378 ? -1.637 7.532 23.214 1.00 91.38 378 LEU A N 1
ATOM 2986 C CA . LEU A 1 378 ? -2.340 8.332 24.215 1.00 91.38 378 LEU A CA 1
ATOM 2987 C C . LEU A 1 378 ? -1.399 8.850 25.317 1.00 91.38 378 LEU A C 1
ATOM 2989 O O . LEU A 1 378 ? -1.462 10.030 25.660 1.00 91.38 378 LEU A O 1
ATOM 2993 N N . ASN A 1 379 ? -0.534 7.982 25.852 1.00 86.62 379 ASN A N 1
ATOM 2994 C CA . ASN A 1 379 ? 0.141 8.208 27.134 1.00 86.62 379 ASN A CA 1
ATOM 2995 C C . ASN A 1 379 ? 1.651 8.476 27.036 1.00 86.62 379 ASN A C 1
ATOM 2997 O O . ASN A 1 379 ? 2.235 8.970 28.000 1.00 86.62 379 ASN A O 1
ATOM 3001 N N . LYS A 1 380 ? 2.310 8.125 25.924 1.00 77.75 380 LYS A N 1
ATOM 3002 C CA . LYS A 1 380 ? 3.777 8.159 25.799 1.00 77.75 380 LYS A CA 1
ATOM 3003 C C . LYS A 1 380 ? 4.205 9.083 24.644 1.00 77.75 380 LYS A C 1
ATOM 3005 O O . LYS A 1 380 ? 4.445 8.592 23.540 1.00 77.75 380 LYS A O 1
ATOM 3010 N N . PRO A 1 381 ? 4.347 10.404 24.881 1.00 65.06 381 PRO A N 1
ATOM 3011 C CA . PRO A 1 381 ? 4.828 11.333 23.854 1.00 65.06 381 PRO A CA 1
ATOM 3012 C C . PRO A 1 381 ? 6.258 11.012 23.378 1.00 65.06 381 PRO A C 1
ATOM 3014 O O . PRO A 1 381 ? 6.588 11.315 22.239 1.00 65.06 381 PRO A O 1
ATOM 3017 N N . ASP A 1 382 ? 7.063 10.325 24.198 1.00 63.16 382 ASP A N 1
ATOM 3018 C CA . ASP A 1 382 ? 8.464 9.978 23.903 1.00 63.16 382 ASP A CA 1
ATOM 3019 C C . ASP A 1 382 ? 8.634 8.618 23.194 1.00 63.16 382 ASP A C 1
ATOM 3021 O O . ASP A 1 382 ? 9.706 8.005 23.243 1.00 63.16 382 ASP A O 1
ATOM 3025 N N . ARG A 1 383 ? 7.578 8.078 22.569 1.00 75.94 383 ARG A N 1
ATOM 3026 C CA . ARG A 1 383 ? 7.714 6.836 21.789 1.00 75.94 383 ARG A CA 1
ATOM 3027 C C . ARG A 1 383 ? 8.692 7.062 20.617 1.00 75.94 383 ARG A C 1
ATOM 3029 O O . ARG A 1 383 ? 8.726 8.166 20.079 1.00 75.94 383 ARG A O 1
ATOM 3036 N N . PRO A 1 384 ? 9.446 6.038 20.169 1.00 72.06 384 PRO A N 1
ATOM 3037 C CA . PRO A 1 384 ? 10.253 6.141 18.957 1.00 72.06 384 PRO A CA 1
ATOM 3038 C C . PRO A 1 384 ? 9.409 6.648 17.784 1.00 72.06 384 PRO A C 1
ATOM 3040 O O . PRO A 1 384 ? 8.363 6.072 17.464 1.00 72.06 384 PRO A O 1
ATOM 3043 N N . GLN A 1 385 ? 9.850 7.752 17.194 1.00 80.06 385 GLN A N 1
ATOM 3044 C CA . GLN A 1 385 ? 9.143 8.501 16.167 1.00 80.06 385 GLN A CA 1
ATOM 3045 C C . GLN A 1 385 ? 10.135 8.993 15.118 1.00 80.06 385 GLN A C 1
ATOM 3047 O O . GLN A 1 385 ? 11.337 9.078 15.365 1.00 80.06 385 GLN A O 1
ATOM 3052 N N . SER A 1 386 ? 9.613 9.318 13.940 1.00 87.12 386 SER A N 1
ATOM 3053 C CA . SER A 1 386 ? 10.379 10.062 12.952 1.00 87.12 386 SER A CA 1
ATOM 3054 C C . SER A 1 386 ? 10.555 11.504 13.428 1.00 87.12 386 SER A C 1
ATOM 3056 O O . SER A 1 386 ? 9.617 12.104 13.961 1.00 87.12 386 SER A O 1
ATOM 3058 N N . ASP A 1 387 ? 11.709 12.095 13.129 1.00 87.25 387 ASP A N 1
ATOM 3059 C CA . ASP A 1 387 ? 11.942 13.533 13.304 1.00 87.25 387 ASP A CA 1
ATOM 3060 C C . ASP A 1 387 ? 11.054 14.387 12.376 1.00 87.25 387 ASP A C 1
ATOM 3062 O O . ASP A 1 387 ? 10.986 15.607 12.524 1.00 87.25 387 ASP A O 1
ATOM 3066 N N . ASN A 1 388 ? 10.360 13.766 11.413 1.00 93.25 388 ASN A N 1
ATOM 3067 C CA . ASN A 1 388 ? 9.357 14.409 10.579 1.00 93.25 388 ASN A CA 1
ATOM 3068 C C . ASN A 1 388 ? 7.964 14.328 11.246 1.00 93.25 388 ASN A C 1
ATOM 3070 O O . ASN A 1 388 ? 7.366 13.245 11.277 1.00 93.25 388 ASN A O 1
ATOM 3074 N N . PRO A 1 389 ? 7.385 15.459 11.704 1.00 94.25 389 PRO A N 1
ATOM 3075 C CA . PRO A 1 389 ? 6.082 15.463 12.371 1.00 94.25 389 PRO A CA 1
ATOM 3076 C C . PRO A 1 389 ? 4.953 14.900 11.508 1.00 94.25 389 PRO A C 1
ATOM 3078 O O . PRO A 1 389 ? 4.049 14.255 12.032 1.00 94.25 389 PRO A O 1
ATOM 3081 N N . LEU A 1 390 ? 5.015 15.093 10.184 1.00 95.44 390 LEU A N 1
ATOM 3082 C CA . LEU A 1 390 ? 4.013 14.561 9.263 1.00 95.44 390 LEU A CA 1
ATOM 3083 C C . LEU A 1 390 ? 3.974 13.030 9.323 1.00 95.44 390 LEU A C 1
ATOM 3085 O O . LEU A 1 390 ? 2.893 12.452 9.395 1.00 95.44 390 LEU A O 1
ATOM 3089 N N . VAL A 1 391 ? 5.139 12.375 9.344 1.00 96.44 391 VAL A N 1
ATOM 3090 C CA . VAL A 1 391 ? 5.252 10.910 9.439 1.00 96.44 391 VAL A CA 1
ATOM 3091 C C . VAL A 1 391 ? 4.737 10.424 10.792 1.00 96.44 391 VAL A C 1
ATOM 3093 O O . VAL A 1 391 ? 3.890 9.533 10.855 1.00 96.44 391 VAL A O 1
ATOM 3096 N N . SER A 1 392 ? 5.207 11.034 11.878 1.00 95.56 392 SER A N 1
ATOM 3097 C CA . SER A 1 392 ? 4.878 10.607 13.241 1.00 95.56 392 SER A CA 1
ATOM 3098 C C . SER A 1 392 ? 3.390 10.748 13.561 1.00 95.56 392 SER A C 1
ATOM 3100 O O . SER A 1 392 ? 2.774 9.789 14.030 1.00 95.56 392 SER A O 1
ATOM 3102 N N . LEU A 1 393 ? 2.785 11.884 13.203 1.00 96.81 393 LEU A N 1
ATOM 3103 C CA . LEU A 1 393 ? 1.352 12.127 13.383 1.00 96.81 393 LEU A CA 1
ATOM 3104 C C . LEU A 1 393 ? 0.494 11.257 12.454 1.00 96.81 393 LEU A C 1
ATOM 3106 O O . LEU A 1 393 ? -0.579 10.810 12.853 1.00 96.81 393 LEU A O 1
ATOM 3110 N N . THR A 1 394 ? 0.964 10.962 11.237 1.00 97.81 394 THR A N 1
ATOM 3111 C CA . THR A 1 394 ? 0.269 10.026 10.337 1.00 97.81 394 THR A CA 1
ATOM 3112 C C . THR A 1 394 ? 0.264 8.607 10.913 1.00 97.81 394 THR A C 1
ATOM 3114 O O . THR A 1 394 ? -0.769 7.941 10.894 1.00 97.81 394 THR A O 1
ATOM 3117 N N . ASN A 1 395 ? 1.383 8.155 11.486 1.00 97.62 395 ASN A N 1
ATOM 3118 C CA . ASN A 1 395 ? 1.462 6.876 12.195 1.00 97.62 395 ASN A CA 1
ATOM 3119 C C . ASN A 1 395 ? 0.519 6.828 13.400 1.00 97.62 395 ASN A C 1
ATOM 3121 O O . ASN A 1 395 ? -0.237 5.867 13.531 1.00 97.62 395 ASN A O 1
ATOM 3125 N N . ASP A 1 396 ? 0.530 7.864 14.244 1.00 97.19 396 ASP A N 1
ATOM 3126 C CA . ASP A 1 396 ? -0.380 7.970 15.392 1.00 97.19 396 ASP A CA 1
ATOM 3127 C C . ASP A 1 396 ? -1.844 7.864 14.957 1.00 97.19 396 ASP A C 1
ATOM 3129 O O . ASP A 1 396 ? -2.618 7.097 15.530 1.00 97.19 396 ASP A O 1
ATOM 3133 N N . LEU A 1 397 ? -2.223 8.610 13.918 1.00 98.00 397 LEU A N 1
ATOM 3134 C CA . LEU A 1 397 ? -3.600 8.652 13.442 1.00 98.00 397 LEU A CA 1
ATOM 3135 C C . LEU A 1 397 ? -4.050 7.304 12.865 1.00 98.00 397 LEU A C 1
ATOM 3137 O O . LEU A 1 397 ? -5.164 6.867 13.144 1.00 98.00 397 LEU A O 1
ATOM 3141 N N . ALA A 1 398 ? -3.181 6.622 12.113 1.00 98.56 398 ALA A N 1
ATOM 3142 C CA . ALA A 1 398 ? -3.468 5.299 11.563 1.00 98.56 398 ALA A CA 1
ATOM 3143 C C . ALA A 1 398 ? -3.619 4.229 12.660 1.00 98.56 398 ALA A C 1
ATOM 3145 O O . ALA A 1 398 ? -4.537 3.410 12.584 1.00 98.56 398 ALA A O 1
ATOM 3146 N N . ILE A 1 399 ? -2.762 4.255 13.692 1.00 97.69 399 ILE A N 1
ATOM 3147 C CA . ILE A 1 399 ? -2.875 3.372 14.866 1.00 97.69 399 ILE A CA 1
ATOM 3148 C C . ILE A 1 399 ? -4.227 3.585 15.551 1.00 97.69 399 ILE A C 1
ATOM 3150 O O . ILE A 1 399 ? -4.947 2.620 15.805 1.00 97.69 399 ILE A O 1
ATOM 3154 N N . LEU A 1 400 ? -4.584 4.843 15.832 1.00 97.69 400 LEU A N 1
ATOM 3155 C CA . LEU A 1 400 ? -5.830 5.170 16.521 1.00 97.69 400 LEU A CA 1
ATOM 3156 C C . LEU A 1 400 ? -7.054 4.779 15.689 1.00 97.69 400 LEU A C 1
ATOM 3158 O O . LEU A 1 400 ? -7.962 4.157 16.231 1.00 97.69 400 LEU A O 1
ATOM 3162 N N . ALA A 1 401 ? -7.072 5.072 14.385 1.00 97.75 401 ALA A N 1
ATOM 3163 C CA . ALA A 1 401 ? -8.172 4.686 13.500 1.00 97.75 401 ALA A CA 1
ATOM 3164 C C . ALA A 1 401 ? -8.375 3.160 13.484 1.00 97.75 401 ALA A C 1
ATOM 3166 O O . ALA A 1 401 ? -9.489 2.680 13.701 1.00 97.75 401 ALA A O 1
ATOM 3167 N N . ALA A 1 402 ? -7.297 2.385 13.318 1.00 98.00 402 ALA A N 1
ATOM 3168 C CA . ALA A 1 402 ? -7.366 0.927 13.356 1.00 98.00 402 ALA A CA 1
ATOM 3169 C C . ALA A 1 402 ? -7.850 0.406 14.722 1.00 98.00 402 ALA A C 1
ATOM 3171 O O . ALA A 1 402 ? -8.737 -0.446 14.776 1.00 98.00 402 ALA A O 1
ATOM 3172 N N . ALA A 1 403 ? -7.324 0.935 15.830 1.00 96.81 403 ALA A N 1
ATOM 3173 C CA . ALA A 1 403 ? -7.717 0.510 17.173 1.00 96.81 403 ALA A CA 1
ATOM 3174 C C . ALA A 1 403 ? -9.185 0.837 17.489 1.00 96.81 403 ALA A C 1
ATOM 3176 O O . ALA A 1 403 ? -9.896 -0.023 18.007 1.00 96.81 403 ALA A O 1
ATOM 3177 N N . ILE A 1 404 ? -9.657 2.037 17.129 1.00 96.31 404 ILE A N 1
ATOM 3178 C CA . ILE A 1 404 ? -11.056 2.461 17.298 1.00 96.31 404 ILE A CA 1
ATOM 3179 C C . ILE A 1 404 ? -12.004 1.506 16.567 1.00 96.31 404 ILE A C 1
ATOM 3181 O O . ILE A 1 404 ? -13.031 1.130 17.129 1.00 96.31 404 ILE A O 1
ATOM 3185 N N . ALA A 1 405 ? -11.654 1.094 15.347 1.00 96.19 405 ALA A N 1
ATOM 3186 C CA . ALA A 1 405 ? -12.501 0.248 14.514 1.00 96.19 405 ALA A CA 1
ATOM 3187 C C . ALA A 1 405 ? -12.480 -1.242 14.897 1.00 96.19 405 ALA A C 1
ATOM 3189 O O . ALA A 1 405 ? -13.494 -1.928 14.756 1.00 96.19 405 ALA A O 1
ATOM 3190 N N . ILE A 1 406 ? -11.323 -1.760 15.321 1.00 96.50 406 ILE A N 1
ATOM 3191 C CA . ILE A 1 406 ? -11.092 -3.205 15.469 1.00 96.50 406 ILE A CA 1
ATOM 3192 C C . ILE A 1 406 ? -11.274 -3.674 16.914 1.00 96.50 406 ILE A C 1
ATOM 3194 O O . ILE A 1 406 ? -11.833 -4.751 17.139 1.00 96.50 406 ILE A O 1
ATOM 3198 N N . VAL A 1 407 ? -10.772 -2.912 17.891 1.00 95.19 407 VAL A N 1
ATOM 3199 C CA . VAL A 1 407 ? -10.736 -3.355 19.289 1.00 95.19 407 VAL A CA 1
ATOM 3200 C C . VAL A 1 407 ? -12.124 -3.192 19.913 1.00 95.19 407 VAL A C 1
ATOM 3202 O O . VAL A 1 407 ? -12.683 -2.097 19.865 1.00 95.19 407 VAL A O 1
ATOM 3205 N N . PRO A 1 408 ? -12.693 -4.245 20.529 1.00 88.69 408 PRO A N 1
ATOM 3206 C CA . PRO A 1 408 ? -13.974 -4.141 21.208 1.00 88.69 408 PRO A CA 1
ATOM 3207 C C . PRO A 1 408 ? -13.940 -3.116 22.341 1.00 88.69 408 PRO A C 1
ATOM 3209 O O . PRO A 1 408 ? -13.040 -3.108 23.187 1.00 88.69 408 PRO A O 1
ATOM 3212 N N . HIS A 1 409 ? -14.981 -2.299 22.369 1.00 79.62 409 HIS A N 1
ATOM 3213 C CA . HIS A 1 409 ? -15.207 -1.248 23.345 1.00 79.62 409 HIS A CA 1
ATOM 3214 C C . HIS A 1 409 ? -16.278 -1.711 24.329 1.00 79.62 409 HIS A C 1
ATOM 3216 O O . HIS A 1 409 ? -17.363 -2.113 23.907 1.00 79.62 409 HIS A O 1
ATOM 3222 N N . SER A 1 410 ? -15.985 -1.692 25.631 1.00 62.47 410 SER A N 1
ATOM 3223 C CA . SER A 1 410 ? -17.025 -1.881 26.646 1.00 62.47 410 SER A CA 1
ATOM 3224 C C . SER A 1 410 ? -17.986 -0.695 26.567 1.00 62.47 410 SER A C 1
ATOM 3226 O O . SER A 1 410 ? -17.546 0.446 26.728 1.00 62.47 410 SER A O 1
ATOM 3228 N N . ALA A 1 411 ? -19.250 -0.982 26.250 1.00 44.16 411 ALA A N 1
ATOM 3229 C CA . ALA A 1 411 ? -20.325 0.002 26.150 1.00 44.16 411 ALA A CA 1
ATOM 3230 C C . ALA A 1 411 ? -20.650 0.660 27.496 1.00 44.16 411 ALA A C 1
ATOM 3232 O O . ALA A 1 411 ? -20.538 -0.039 28.532 1.00 44.16 411 ALA A O 1
#

Organism: NCBI:txid980631